Protein AF-A0A4Y7RY81-F1 (afdb_monomer)

Structure (mmCIF, N/CA/C/O backbone):
data_AF-A0A4Y7RY81-F1
#
_entry.id   AF-A0A4Y7RY81-F1
#
loop_
_atom_site.group_PDB
_atom_site.id
_atom_site.type_symbol
_atom_site.label_atom_id
_atom_site.label_alt_id
_atom_site.label_comp_id
_atom_site.label_asym_id
_atom_site.label_entity_id
_atom_site.label_seq_id
_atom_site.pdbx_PDB_ins_code
_atom_site.Cartn_x
_atom_site.Cartn_y
_atom_site.Cartn_z
_atom_site.occupancy
_atom_site.B_iso_or_equiv
_atom_site.auth_seq_id
_atom_site.auth_comp_id
_atom_site.auth_asym_id
_atom_site.auth_atom_id
_atom_site.pdbx_PDB_model_num
ATOM 1 N N . MET A 1 1 ? 6.773 -5.446 -46.079 1.00 51.53 1 MET A N 1
ATOM 2 C CA . MET A 1 1 ? 7.226 -4.061 -45.806 1.00 51.53 1 MET A CA 1
ATOM 3 C C . MET A 1 1 ? 8.630 -3.870 -46.343 1.00 51.53 1 MET A C 1
ATOM 5 O O . MET A 1 1 ? 9.382 -4.836 -46.354 1.00 51.53 1 MET A O 1
ATOM 9 N N . ALA A 1 2 ? 8.971 -2.667 -46.813 1.00 56.53 2 ALA A N 1
ATOM 10 C CA . ALA A 1 2 ? 10.312 -2.384 -47.316 1.00 56.53 2 ALA A CA 1
ATOM 11 C C . ALA A 1 2 ? 11.328 -2.346 -46.149 1.00 56.53 2 ALA A C 1
ATOM 13 O O . ALA A 1 2 ? 11.023 -1.744 -45.120 1.00 56.53 2 ALA A O 1
ATOM 14 N N . PRO A 1 3 ? 12.532 -2.933 -46.284 1.00 55.16 3 PRO A N 1
ATOM 15 C CA . PRO A 1 3 ? 13.554 -2.946 -45.228 1.00 55.16 3 PRO A CA 1
ATOM 16 C C . PRO A 1 3 ? 13.918 -1.556 -44.680 1.00 55.16 3 PRO A C 1
ATOM 18 O O . PRO A 1 3 ? 14.203 -1.412 -43.495 1.00 55.16 3 PRO A O 1
ATOM 21 N N . HIS A 1 4 ? 13.854 -0.520 -45.522 1.00 59.56 4 HIS A N 1
ATOM 22 C CA . HIS A 1 4 ? 14.150 0.863 -45.138 1.00 59.56 4 HIS A CA 1
ATOM 23 C C . HIS A 1 4 ? 13.138 1.459 -44.146 1.00 59.56 4 HIS A C 1
ATOM 25 O O . HIS A 1 4 ? 13.524 2.263 -43.299 1.00 59.56 4 HIS A O 1
ATOM 31 N N . ASP A 1 5 ? 11.875 1.024 -44.195 1.00 63.34 5 ASP A N 1
ATOM 32 C CA . ASP A 1 5 ? 10.845 1.481 -43.256 1.00 63.34 5 ASP A CA 1
ATOM 33 C C . ASP A 1 5 ? 11.098 0.935 -41.845 1.00 63.34 5 ASP A C 1
ATOM 35 O O . ASP A 1 5 ? 10.983 1.677 -40.876 1.00 63.34 5 ASP A O 1
ATOM 39 N N . LEU A 1 6 ? 11.512 -0.330 -41.702 1.00 59.28 6 LEU A N 1
ATOM 40 C CA . LEU A 1 6 ? 11.844 -0.891 -40.385 1.00 59.28 6 LEU A CA 1
ATOM 41 C C . LEU A 1 6 ? 13.009 -0.140 -39.721 1.00 59.28 6 LEU A C 1
ATOM 43 O O . LEU A 1 6 ? 12.959 0.162 -38.530 1.00 59.28 6 LEU A O 1
ATOM 47 N N . VAL A 1 7 ? 14.040 0.200 -40.502 1.00 64.56 7 VAL A N 1
ATOM 48 C CA . VAL A 1 7 ? 15.228 0.912 -40.008 1.00 64.56 7 VAL A CA 1
ATOM 49 C C . VAL A 1 7 ? 14.884 2.328 -39.544 1.00 64.56 7 VAL A C 1
ATOM 51 O O . VAL A 1 7 ? 15.362 2.751 -38.493 1.00 64.56 7 VAL A O 1
ATOM 54 N N . PHE A 1 8 ? 14.040 3.061 -40.275 1.00 69.69 8 PHE A N 1
ATOM 55 C CA . PHE A 1 8 ? 13.593 4.397 -39.865 1.00 69.69 8 PHE A CA 1
ATOM 56 C C . PHE A 1 8 ? 12.824 4.364 -38.537 1.00 69.69 8 PHE A C 1
ATOM 58 O O . PHE A 1 8 ? 13.134 5.123 -37.618 1.00 69.69 8 PHE A O 1
ATOM 65 N N . TRP A 1 9 ? 11.863 3.446 -38.407 1.00 65.19 9 TRP A N 1
ATOM 66 C CA . TRP A 1 9 ? 11.025 3.360 -37.212 1.00 65.19 9 TRP A CA 1
ATOM 67 C C . TRP A 1 9 ? 11.806 2.896 -35.979 1.00 65.19 9 TRP A C 1
ATOM 69 O O . TRP A 1 9 ? 11.559 3.394 -34.883 1.00 65.19 9 TRP A O 1
ATOM 79 N N . ALA A 1 10 ? 12.787 2.007 -36.151 1.00 63.88 10 ALA A N 1
ATOM 80 C CA . ALA A 1 10 ? 13.657 1.558 -35.066 1.00 63.88 10 ALA A CA 1
ATOM 81 C C . ALA A 1 10 ? 14.704 2.608 -34.648 1.00 63.88 10 ALA A C 1
ATOM 83 O O . ALA A 1 10 ? 15.060 2.676 -33.475 1.00 63.88 10 ALA A O 1
ATOM 84 N N . SER A 1 11 ? 15.201 3.432 -35.578 1.00 75.38 11 SER A N 1
ATOM 85 C CA . SER A 1 11 ? 16.323 4.346 -35.304 1.00 75.38 11 SER A CA 1
ATOM 86 C C . SER A 1 11 ? 15.919 5.746 -34.837 1.00 75.38 11 SER A C 1
ATOM 88 O O . SER A 1 11 ? 16.744 6.427 -34.228 1.00 75.38 11 SER A O 1
ATOM 90 N N . GLN A 1 12 ? 14.681 6.197 -35.089 1.00 80.81 12 GLN A N 1
ATOM 91 C CA . GLN A 1 12 ? 14.229 7.549 -34.721 1.00 80.81 12 GLN A CA 1
ATOM 92 C C . GLN A 1 12 ? 12.841 7.576 -34.056 1.00 80.81 12 GLN A C 1
ATOM 94 O O . GLN A 1 12 ? 11.881 8.111 -34.624 1.00 80.81 12 GLN A O 1
ATOM 99 N N . PRO A 1 13 ? 12.707 7.077 -32.816 1.00 76.62 13 PRO A N 1
ATOM 100 C CA . PRO A 1 13 ? 11.401 6.980 -32.164 1.00 76.62 13 PRO A CA 1
ATOM 101 C C . PRO A 1 13 ? 10.705 8.337 -31.945 1.00 76.62 13 PRO A C 1
ATOM 103 O O . PRO A 1 13 ? 9.489 8.462 -32.077 1.00 76.62 13 PRO A O 1
ATOM 106 N N . THR A 1 14 ? 11.462 9.412 -31.711 1.00 80.56 14 THR A N 1
ATOM 107 C CA . THR A 1 14 ? 10.903 10.772 -31.580 1.00 80.56 14 THR A CA 1
ATOM 108 C C . THR A 1 14 ? 10.273 11.274 -32.885 1.00 80.56 14 THR A C 1
ATOM 110 O O . THR A 1 14 ? 9.234 11.946 -32.866 1.00 80.56 14 THR A O 1
ATOM 113 N N . ALA A 1 15 ? 10.866 10.925 -34.031 1.00 85.50 15 ALA A N 1
ATOM 114 C CA . ALA A 1 15 ? 10.321 11.252 -35.347 1.00 85.50 15 ALA A CA 1
ATOM 115 C C . ALA A 1 15 ? 9.048 10.441 -35.632 1.00 85.50 15 ALA A C 1
ATOM 117 O O . ALA A 1 15 ? 8.086 10.983 -36.181 1.00 85.50 15 ALA A O 1
ATOM 118 N N . VAL A 1 16 ? 8.998 9.184 -35.179 1.00 85.88 16 VAL A N 1
ATOM 119 C CA . VAL A 1 16 ? 7.799 8.334 -35.224 1.00 85.88 16 VAL A CA 1
ATOM 120 C C . VAL A 1 16 ? 6.637 8.975 -34.463 1.00 85.88 16 VAL A C 1
ATOM 122 O O . VAL A 1 16 ? 5.556 9.153 -35.026 1.00 85.88 16 VAL A O 1
ATOM 125 N N . PHE A 1 17 ? 6.847 9.400 -33.216 1.00 91.06 17 PHE A N 1
ATOM 126 C CA . PHE A 1 17 ? 5.779 10.024 -32.426 1.00 91.06 17 PHE A CA 1
ATOM 127 C C . PHE A 1 17 ? 5.305 11.349 -33.029 1.00 91.06 17 PHE A C 1
ATOM 129 O O . PHE A 1 17 ? 4.106 11.630 -33.052 1.00 91.06 17 PHE A O 1
ATOM 136 N N . SER A 1 18 ? 6.233 12.140 -33.571 1.00 91.62 18 SER A N 1
ATOM 137 C CA . SER A 1 18 ? 5.912 13.380 -34.287 1.00 91.62 18 SER A CA 1
ATOM 138 C C . SER A 1 18 ? 5.100 13.104 -35.555 1.00 91.62 18 SER A C 1
ATOM 140 O O . SER A 1 18 ? 4.134 13.808 -35.838 1.00 91.62 18 SER A O 1
ATOM 142 N N . THR A 1 19 ? 5.432 12.030 -36.274 1.00 91.19 19 THR A N 1
ATOM 143 C CA . THR A 1 19 ? 4.681 11.582 -37.451 1.00 91.19 19 THR A CA 1
ATOM 144 C C . THR A 1 19 ? 3.266 11.163 -37.068 1.00 91.19 19 THR A C 1
ATOM 146 O O . THR A 1 19 ? 2.323 11.609 -37.710 1.00 91.19 19 THR A O 1
ATOM 149 N N . ILE A 1 20 ? 3.083 10.395 -35.988 1.00 94.12 20 ILE A N 1
ATOM 150 C CA . ILE A 1 20 ? 1.754 9.981 -35.497 1.00 94.12 20 ILE A CA 1
ATOM 151 C C . ILE A 1 20 ? 0.895 11.192 -35.098 1.00 94.12 20 ILE A C 1
ATOM 153 O O . ILE A 1 20 ? -0.307 11.213 -35.351 1.00 94.12 20 ILE A O 1
ATOM 157 N N . LEU A 1 21 ? 1.496 12.242 -34.530 1.00 93.62 21 LEU A N 1
ATOM 158 C CA . LEU A 1 21 ? 0.776 13.479 -34.200 1.00 93.62 21 LEU A CA 1
ATOM 159 C C . LEU A 1 21 ? 0.215 14.209 -35.433 1.00 93.62 21 LEU A C 1
ATOM 161 O O . LEU A 1 21 ? -0.779 14.934 -35.300 1.00 93.62 21 LEU A O 1
ATOM 165 N N . VAL A 1 22 ? 0.847 14.041 -36.600 1.00 94.88 22 VAL A N 1
ATOM 166 C CA . VAL A 1 22 ? 0.432 14.627 -37.888 1.00 94.88 22 VAL A CA 1
ATOM 167 C C . VAL A 1 22 ? -0.438 13.656 -38.696 1.00 94.88 22 VAL A C 1
ATOM 169 O O . VAL A 1 22 ? -1.374 14.086 -39.362 1.00 94.88 22 VAL A O 1
ATOM 172 N N . GLN A 1 23 ? -0.163 12.355 -38.607 1.00 93.69 23 GLN A N 1
ATOM 173 C CA . GLN A 1 23 ? -0.829 11.271 -39.328 1.00 93.69 23 GLN A CA 1
ATOM 174 C C . GLN A 1 23 ? -1.257 10.166 -38.341 1.00 93.69 23 GLN A C 1
ATOM 176 O O . GLN A 1 23 ? -0.546 9.166 -38.196 1.00 93.69 23 GLN A O 1
ATOM 181 N N . PRO A 1 24 ? -2.403 10.317 -37.648 1.00 94.00 24 PRO A N 1
ATOM 182 C CA . PRO A 1 24 ? -2.844 9.387 -36.603 1.00 94.00 24 PRO A CA 1
ATOM 183 C C . PRO A 1 24 ? -2.923 7.919 -37.041 1.00 94.00 24 PRO A C 1
ATOM 185 O O . PRO A 1 24 ? -2.588 7.034 -36.262 1.00 94.00 24 PRO A O 1
ATOM 188 N N . GLN A 1 25 ? -3.264 7.656 -38.305 1.00 93.31 25 GLN A N 1
ATOM 189 C CA . GLN A 1 25 ? -3.314 6.314 -38.895 1.00 93.31 25 GLN A CA 1
ATOM 190 C C . GLN A 1 25 ? -1.963 5.576 -38.872 1.00 93.31 25 GLN A C 1
ATOM 192 O O . GLN A 1 25 ? -1.914 4.353 -38.928 1.00 93.31 25 GLN A O 1
ATOM 197 N N . GLN A 1 26 ? -0.841 6.295 -38.744 1.00 92.44 26 GLN A N 1
ATOM 198 C CA . GLN A 1 26 ? 0.477 5.672 -38.588 1.00 92.44 26 GLN A CA 1
ATOM 199 C C . GLN A 1 26 ? 0.626 4.982 -37.218 1.00 92.44 26 GLN A C 1
ATOM 201 O O . GLN A 1 26 ? 1.554 4.199 -37.031 1.00 92.44 26 GLN A O 1
ATOM 206 N N . CYS A 1 27 ? -0.284 5.220 -36.266 1.00 92.44 27 CYS A N 1
ATOM 207 C CA . CYS A 1 27 ? -0.287 4.519 -34.986 1.00 92.44 27 CYS A CA 1
ATOM 208 C C . CYS A 1 27 ? -0.590 3.020 -35.148 1.00 92.44 27 CYS A C 1
ATOM 210 O O . CYS A 1 27 ? 0.028 2.208 -34.470 1.00 92.44 27 CYS A O 1
ATOM 212 N N . GLU A 1 28 ? -1.420 2.618 -36.116 1.00 91.44 28 GLU A N 1
ATOM 213 C CA . GLU A 1 28 ? -1.639 1.194 -36.425 1.00 91.44 28 GLU A CA 1
ATOM 214 C C . GLU A 1 28 ? -0.341 0.497 -36.854 1.00 91.44 28 GLU A C 1
ATOM 216 O O . GLU A 1 28 ? -0.076 -0.647 -36.486 1.00 91.44 28 GLU A O 1
ATOM 221 N N . ARG A 1 29 ? 0.531 1.207 -37.583 1.00 89.75 29 ARG A N 1
ATOM 222 C CA . ARG A 1 29 ? 1.856 0.681 -37.941 1.00 89.75 29 ARG A CA 1
ATOM 223 C C . ARG A 1 29 ? 2.739 0.510 -36.713 1.00 89.75 29 ARG A C 1
ATOM 225 O O . ARG A 1 29 ? 3.423 -0.502 -36.626 1.00 89.75 29 ARG A O 1
ATOM 232 N N . LEU A 1 30 ? 2.694 1.450 -35.764 1.00 90.94 30 LEU A N 1
ATOM 233 C CA . LEU A 1 30 ? 3.368 1.289 -34.473 1.00 90.94 30 LEU A CA 1
ATOM 234 C C . LEU A 1 30 ? 2.882 0.026 -33.750 1.00 90.94 30 LEU A C 1
ATOM 236 O O . LEU A 1 30 ? 3.715 -0.732 -33.268 1.00 90.94 30 LEU A O 1
ATOM 240 N N . MET A 1 31 ? 1.570 -0.240 -33.726 1.00 92.94 31 MET A N 1
ATOM 241 C CA . MET A 1 31 ? 1.030 -1.465 -33.116 1.00 92.94 31 MET A CA 1
ATOM 242 C C . MET A 1 31 ? 1.569 -2.727 -33.802 1.00 92.94 31 MET A C 1
ATOM 244 O O . MET A 1 31 ? 2.005 -3.656 -33.128 1.00 92.94 31 MET A O 1
ATOM 248 N N . ASN A 1 32 ? 1.626 -2.736 -35.137 1.00 89.31 32 ASN A N 1
ATOM 249 C CA . ASN A 1 32 ? 2.198 -3.854 -35.895 1.00 89.31 32 ASN A CA 1
ATOM 250 C C . ASN A 1 32 ? 3.692 -4.069 -35.603 1.00 89.31 32 ASN A C 1
ATOM 252 O O . ASN A 1 32 ? 4.166 -5.201 -35.611 1.00 89.31 32 ASN A O 1
ATOM 256 N N . TYR A 1 33 ? 4.440 -3.001 -35.327 1.00 88.62 33 TYR A N 1
ATOM 257 C CA . TYR A 1 33 ? 5.845 -3.104 -34.936 1.00 88.62 33 TYR A CA 1
ATOM 258 C C . TYR A 1 33 ? 6.045 -3.571 -33.500 1.00 88.62 33 TYR A C 1
ATOM 260 O O . TYR A 1 33 ? 7.008 -4.278 -33.220 1.00 88.62 33 TYR A O 1
ATOM 268 N N . LEU A 1 34 ? 5.135 -3.205 -32.600 1.00 89.44 34 LEU A N 1
ATOM 269 C CA . LEU A 1 34 ? 5.155 -3.667 -31.217 1.00 89.44 34 LEU A CA 1
ATOM 270 C C . LEU A 1 34 ? 4.983 -5.190 -31.125 1.00 89.44 34 LEU A C 1
ATOM 272 O O . LEU A 1 34 ? 5.524 -5.793 -30.208 1.00 89.44 34 LEU A O 1
ATOM 276 N N . VAL A 1 35 ? 4.307 -5.825 -32.088 1.00 88.38 35 VAL A N 1
ATOM 277 C CA . VAL A 1 35 ? 4.164 -7.292 -32.141 1.00 88.38 35 VAL A CA 1
ATOM 278 C C . VAL A 1 35 ? 5.239 -8.002 -32.974 1.00 88.38 35 VAL A C 1
ATOM 280 O O . VAL A 1 35 ? 5.268 -9.231 -32.979 1.00 88.38 35 VAL A O 1
ATOM 283 N N . ASP A 1 36 ? 6.130 -7.278 -33.667 1.00 87.81 36 ASP A N 1
ATOM 284 C CA . ASP A 1 36 ? 7.243 -7.883 -34.414 1.00 87.81 36 ASP A CA 1
ATOM 285 C C . ASP A 1 36 ? 8.395 -8.219 -33.453 1.00 87.81 36 ASP A C 1
ATOM 287 O O . ASP A 1 36 ? 9.046 -7.301 -32.945 1.00 87.81 36 ASP A O 1
ATOM 291 N N . PRO A 1 37 ? 8.725 -9.509 -33.242 1.00 84.38 37 PRO A N 1
ATOM 292 C CA . PRO A 1 37 ? 9.758 -9.924 -32.301 1.00 84.38 37 PRO A CA 1
ATOM 293 C C . PRO A 1 37 ? 11.116 -9.249 -32.488 1.00 84.38 37 PRO A C 1
ATOM 295 O O . PRO A 1 37 ? 11.850 -9.189 -31.516 1.00 84.38 37 PRO A O 1
ATOM 298 N N . LYS A 1 38 ? 11.453 -8.775 -33.699 1.00 83.12 38 LYS A N 1
ATOM 299 C CA . LYS A 1 38 ? 12.772 -8.204 -34.026 1.00 83.12 38 LYS A CA 1
ATOM 300 C C . LYS A 1 38 ? 12.953 -6.752 -33.597 1.00 83.12 38 LYS A C 1
ATOM 302 O O . LYS A 1 38 ? 14.081 -6.265 -33.573 1.00 83.12 38 LYS A O 1
ATOM 307 N N . ILE A 1 39 ? 11.854 -6.028 -33.397 1.00 85.94 39 ILE A N 1
ATOM 308 C CA . ILE A 1 39 ? 11.872 -4.585 -33.106 1.00 85.94 39 ILE A CA 1
ATOM 309 C C . ILE A 1 39 ? 10.908 -4.180 -31.992 1.00 85.94 39 ILE A C 1
ATOM 311 O O . ILE A 1 39 ? 10.950 -3.025 -31.559 1.00 85.94 39 ILE A O 1
ATOM 315 N N . ALA A 1 40 ? 10.086 -5.113 -31.502 1.00 87.75 40 ALA A N 1
ATOM 316 C CA . ALA A 1 40 ? 9.150 -4.913 -30.403 1.00 87.75 40 ALA A CA 1
ATOM 317 C C . ALA A 1 40 ? 9.829 -4.252 -29.206 1.00 87.75 40 ALA A C 1
ATOM 319 O O . ALA A 1 40 ? 9.336 -3.244 -28.706 1.00 87.75 40 ALA A O 1
ATOM 320 N N . LEU A 1 41 ? 11.004 -4.749 -28.807 1.00 86.50 41 LEU A N 1
ATOM 321 C CA . LEU A 1 41 ? 11.731 -4.199 -27.672 1.00 86.50 41 LEU A CA 1
ATOM 322 C C . LEU A 1 41 ? 12.076 -2.719 -27.866 1.00 86.50 41 LEU A C 1
ATOM 324 O O . LEU A 1 41 ? 11.787 -1.899 -26.998 1.00 86.50 41 LEU A O 1
ATOM 328 N N . THR A 1 42 ? 12.676 -2.361 -29.003 1.00 86.81 42 THR A N 1
ATOM 329 C CA . THR A 1 42 ? 13.076 -0.977 -29.290 1.00 86.81 42 THR A CA 1
ATOM 330 C C . THR A 1 42 ? 11.873 -0.034 -29.280 1.00 86.81 42 THR A C 1
ATOM 332 O O . THR A 1 42 ? 11.953 1.059 -28.720 1.00 86.81 42 THR A O 1
ATOM 335 N N . GLN A 1 43 ? 10.743 -0.463 -29.852 1.00 89.88 43 GLN A N 1
ATOM 336 C CA . GLN A 1 43 ? 9.512 0.331 -29.853 1.00 89.88 43 GLN A CA 1
ATOM 337 C C . GLN A 1 43 ? 8.885 0.433 -28.458 1.00 89.88 43 GLN A C 1
ATOM 339 O O . GLN A 1 43 ? 8.458 1.518 -28.064 1.00 89.88 43 GLN A O 1
ATOM 344 N N . CYS A 1 44 ? 8.871 -0.661 -27.690 1.00 91.19 44 CYS A N 1
ATOM 345 C CA . CYS A 1 44 ? 8.389 -0.676 -26.310 1.00 91.19 44 CYS A CA 1
ATOM 346 C C . CYS A 1 44 ? 9.195 0.270 -25.422 1.00 91.19 44 CYS A C 1
ATOM 348 O O . CYS A 1 44 ? 8.599 1.067 -24.703 1.00 91.19 44 CYS A O 1
ATOM 350 N N . VAL A 1 45 ? 10.529 0.228 -25.505 1.00 89.19 45 VAL A N 1
ATOM 351 C CA . VAL A 1 45 ? 11.419 1.132 -24.759 1.00 89.19 45 VAL A CA 1
ATOM 352 C C . VAL A 1 45 ? 11.100 2.583 -25.093 1.00 89.19 45 VAL A C 1
ATOM 354 O O . VAL A 1 45 ? 10.842 3.375 -24.193 1.00 89.19 45 VAL A O 1
ATOM 357 N N . ALA A 1 46 ? 11.034 2.927 -26.380 1.00 89.69 46 ALA A N 1
ATOM 358 C CA . ALA A 1 46 ? 10.750 4.296 -26.788 1.00 89.69 46 ALA A CA 1
ATOM 359 C C . ALA A 1 46 ? 9.377 4.793 -26.318 1.00 89.69 46 ALA A C 1
ATOM 361 O O . ALA A 1 46 ? 9.216 5.961 -25.957 1.00 89.69 46 ALA A O 1
ATOM 362 N N . LEU A 1 47 ? 8.371 3.918 -26.347 1.00 92.75 47 LEU A N 1
ATOM 363 C CA . LEU A 1 47 ? 7.031 4.253 -25.894 1.00 92.75 47 LEU A CA 1
ATOM 364 C C . LEU A 1 47 ? 6.985 4.436 -24.374 1.00 92.75 47 LEU A C 1
ATOM 366 O O . LEU A 1 47 ? 6.417 5.420 -23.895 1.00 92.75 47 LEU A O 1
ATOM 370 N N . LYS A 1 48 ? 7.618 3.525 -23.628 1.00 92.00 48 LYS A N 1
ATOM 371 C CA . LYS A 1 48 ? 7.790 3.632 -22.180 1.00 92.00 48 LYS A CA 1
ATOM 372 C C . LYS A 1 48 ? 8.486 4.942 -21.826 1.00 92.00 48 LYS A C 1
ATOM 374 O O . LYS A 1 48 ? 7.970 5.672 -20.986 1.00 92.00 48 LYS A O 1
ATOM 379 N N . ASP A 1 49 ? 9.601 5.276 -22.478 1.00 90.50 49 ASP A N 1
ATOM 380 C CA . ASP A 1 49 ? 10.385 6.475 -22.152 1.00 90.50 49 ASP A CA 1
ATOM 381 C C . ASP A 1 49 ? 9.570 7.746 -22.410 1.00 90.50 49 ASP A C 1
ATOM 383 O O . ASP A 1 49 ? 9.521 8.640 -21.567 1.00 90.50 49 ASP A O 1
ATOM 387 N N . ARG A 1 50 ? 8.803 7.785 -23.506 1.00 93.81 50 ARG A N 1
ATOM 388 C CA . ARG A 1 50 ? 7.860 8.877 -23.773 1.00 93.81 50 ARG A CA 1
ATOM 389 C C . ARG A 1 50 ? 6.819 9.038 -22.660 1.00 93.81 50 ARG A C 1
ATOM 391 O O . ARG A 1 50 ? 6.512 10.164 -22.257 1.00 93.81 50 ARG A O 1
ATOM 398 N N . PHE A 1 51 ? 6.217 7.943 -22.201 1.00 94.19 51 PHE A N 1
ATOM 399 C CA . PHE A 1 51 ? 5.223 8.004 -21.128 1.00 94.19 51 PHE A CA 1
ATOM 400 C C . PHE A 1 51 ? 5.860 8.379 -19.785 1.00 94.19 51 PHE A C 1
ATOM 402 O O . PHE A 1 51 ? 5.268 9.159 -19.037 1.00 94.19 51 PHE A O 1
ATOM 409 N N . GLN A 1 52 ? 7.080 7.919 -19.511 1.00 90.62 52 GLN A N 1
ATOM 410 C CA . GLN A 1 52 ? 7.841 8.314 -18.331 1.00 90.62 52 GLN A CA 1
ATOM 411 C C . GLN A 1 52 ? 8.173 9.813 -18.343 1.00 90.62 52 GLN A C 1
ATOM 413 O O . GLN A 1 52 ? 7.907 10.497 -17.358 1.00 90.62 52 GLN A O 1
ATOM 418 N N . GLU A 1 53 ? 8.661 10.369 -19.456 1.00 91.94 53 GLU A N 1
ATOM 419 C CA . GLU A 1 53 ? 8.901 11.815 -19.593 1.00 91.94 53 GLU A CA 1
ATOM 420 C C . GLU A 1 53 ? 7.630 12.624 -19.284 1.00 91.94 53 GLU A C 1
ATOM 422 O O . GLU A 1 53 ? 7.666 13.685 -18.649 1.00 91.94 53 GLU A O 1
ATOM 427 N N . ARG A 1 54 ? 6.467 12.109 -19.704 1.00 93.56 54 ARG A N 1
ATOM 428 C CA . ARG A 1 54 ? 5.170 12.699 -19.360 1.00 93.56 54 ARG A CA 1
ATOM 429 C C . ARG A 1 54 ? 4.854 12.578 -17.872 1.00 93.56 54 ARG A C 1
ATOM 431 O O . ARG A 1 54 ? 4.395 13.571 -17.309 1.00 93.56 54 ARG A O 1
ATOM 438 N N . SER A 1 55 ? 5.103 11.428 -17.256 1.00 87.75 55 SER A N 1
ATOM 439 C CA . SER A 1 55 ? 4.917 11.184 -15.819 1.00 87.75 55 SER A CA 1
ATOM 440 C C . SER A 1 55 ? 5.772 12.125 -14.965 1.00 87.75 55 SER A C 1
ATOM 442 O O . SER A 1 55 ? 5.272 12.786 -14.049 1.00 87.75 55 SER A O 1
ATOM 444 N N . GLU A 1 56 ? 7.036 12.315 -15.342 1.00 87.62 56 GLU A N 1
ATOM 445 C CA . GLU A 1 56 ? 7.942 13.264 -14.696 1.00 87.62 56 GLU A CA 1
ATOM 446 C C . GLU A 1 56 ? 7.469 14.714 -14.859 1.00 87.62 56 GLU A C 1
ATOM 448 O O . GLU A 1 56 ? 7.540 15.508 -13.918 1.00 87.62 56 GLU A O 1
ATOM 453 N N . ALA A 1 57 ? 6.951 15.075 -16.037 1.00 89.44 57 ALA A N 1
ATOM 454 C CA . ALA A 1 57 ? 6.382 16.399 -16.270 1.00 89.44 57 ALA A CA 1
ATOM 455 C C . ALA A 1 57 ? 5.122 16.654 -15.422 1.00 89.44 57 ALA A C 1
ATOM 457 O O . ALA A 1 57 ? 4.961 17.760 -14.909 1.00 89.44 57 ALA A O 1
ATOM 458 N N . VAL A 1 58 ? 4.261 15.646 -15.236 1.00 80.06 58 VAL A N 1
ATOM 459 C CA . VAL A 1 58 ? 3.087 15.727 -14.346 1.00 80.06 58 VAL A CA 1
ATOM 460 C C . VAL A 1 58 ? 3.518 15.840 -12.886 1.00 80.06 58 VAL A C 1
ATOM 462 O O . VAL A 1 58 ? 2.997 16.687 -12.168 1.00 80.06 58 VAL A O 1
ATOM 465 N N . SER A 1 59 ? 4.522 15.072 -12.463 1.00 76.12 59 SER A N 1
ATOM 466 C CA . SER A 1 59 ? 5.082 15.167 -11.109 1.00 76.12 59 SER A CA 1
ATOM 467 C C . SER A 1 59 ? 5.654 16.559 -10.809 1.00 76.12 59 SER A C 1
ATOM 469 O O . SER A 1 59 ? 5.469 17.083 -9.713 1.00 76.12 59 SER A O 1
ATOM 471 N N . LYS A 1 60 ? 6.315 17.192 -11.789 1.00 83.62 60 LYS A N 1
ATOM 472 C CA . LYS A 1 60 ? 6.848 18.565 -11.670 1.00 83.62 60 LYS A CA 1
ATOM 473 C C . LYS A 1 60 ? 5.761 19.637 -11.766 1.00 83.62 60 LYS A C 1
ATOM 475 O O . LYS A 1 60 ? 5.898 20.702 -11.171 1.00 83.62 60 LYS A O 1
ATOM 480 N N . ASN A 1 61 ? 4.706 19.381 -12.536 1.00 87.12 61 ASN A N 1
ATOM 481 C CA . ASN A 1 61 ? 3.580 20.286 -12.711 1.00 87.12 61 ASN A CA 1
ATOM 482 C C . ASN A 1 61 ? 2.255 19.502 -12.736 1.00 87.12 61 ASN A C 1
ATOM 484 O O . ASN A 1 61 ? 1.804 19.106 -13.821 1.00 87.12 61 ASN A O 1
ATOM 488 N N . PRO A 1 62 ? 1.593 19.340 -11.574 1.00 77.88 62 PRO A N 1
ATOM 489 C CA . PRO A 1 62 ? 0.339 18.597 -11.468 1.00 77.88 62 PRO A CA 1
ATOM 490 C C . PRO A 1 62 ? -0.785 19.132 -12.364 1.00 77.88 62 PRO A C 1
ATOM 492 O O . PRO A 1 62 ? -1.637 18.363 -12.795 1.00 77.88 62 PRO A O 1
ATOM 495 N N . SER A 1 63 ? -0.766 20.423 -12.730 1.00 82.94 63 SER A N 1
ATOM 496 C CA . SER A 1 63 ? -1.749 21.000 -13.668 1.00 82.94 63 SER A CA 1
ATOM 497 C C . SER A 1 63 ? -1.630 20.455 -15.098 1.00 82.94 63 SER A C 1
ATOM 499 O O . SER A 1 63 ? -2.537 20.625 -15.905 1.00 82.94 63 SER A O 1
ATOM 501 N N . SER A 1 64 ? -0.520 19.784 -15.420 1.00 88.62 64 SER A N 1
ATOM 502 C CA . SER A 1 64 ? -0.287 19.153 -16.723 1.00 88.62 64 SER A CA 1
ATOM 503 C C . SER A 1 64 ? -0.805 17.712 -16.821 1.00 88.62 64 SER A C 1
ATOM 505 O O . SER A 1 64 ? -0.520 17.034 -17.821 1.00 88.62 64 SER A O 1
ATOM 507 N N . VAL A 1 65 ? -1.519 17.241 -15.789 1.00 89.00 65 VAL A N 1
ATOM 508 C CA . VAL A 1 65 ? -2.201 15.944 -15.776 1.00 89.00 65 VAL A CA 1
ATOM 509 C C . VAL A 1 65 ? -3.222 15.866 -16.913 1.00 89.00 65 VAL A C 1
ATOM 511 O O . VAL A 1 65 ? -3.893 16.843 -17.242 1.00 89.00 65 VAL A O 1
ATOM 514 N N . GLY A 1 66 ? -3.313 14.696 -17.530 1.00 92.94 66 GLY A N 1
ATOM 515 C CA . GLY A 1 66 ? -4.191 14.406 -18.652 1.00 92.94 66 GLY A CA 1
ATOM 516 C C . GLY A 1 66 ? -3.456 13.856 -19.869 1.00 92.94 66 GLY A C 1
ATOM 517 O O . GLY A 1 66 ? -2.315 14.238 -20.184 1.00 92.94 66 GLY A O 1
ATOM 518 N N . HIS A 1 67 ? -4.139 12.962 -20.584 1.00 95.38 67 HIS A N 1
ATOM 519 C CA . HIS A 1 67 ? -3.658 12.418 -21.850 1.00 95.38 67 HIS A CA 1
ATOM 520 C C . HIS A 1 67 ? -3.582 13.532 -22.900 1.00 95.38 67 HIS A C 1
ATOM 522 O O . HIS A 1 67 ? -4.553 14.252 -23.156 1.00 95.38 67 HIS A O 1
ATOM 528 N N . LYS A 1 68 ? -2.415 13.696 -23.534 1.00 95.56 68 LYS A N 1
ATOM 529 C CA . LYS A 1 68 ? -2.250 14.651 -24.635 1.00 95.56 68 LYS A CA 1
ATOM 530 C C . LYS A 1 68 ? -2.632 13.978 -25.954 1.00 95.56 68 LYS A C 1
ATOM 532 O O . LYS A 1 68 ? -3.107 12.844 -26.007 1.00 95.56 68 LYS A O 1
ATOM 537 N N . LYS A 1 69 ? -2.463 14.720 -27.053 1.00 96.06 69 LYS A N 1
ATOM 538 C CA . LYS A 1 69 ? -2.871 14.294 -28.398 1.00 96.06 69 LYS A CA 1
ATOM 539 C C . LYS A 1 69 ? -2.314 12.915 -28.774 1.00 96.06 69 LYS A C 1
ATOM 541 O O . LYS A 1 69 ? -3.051 12.114 -29.329 1.00 96.06 69 LYS A O 1
ATOM 546 N N . PHE A 1 70 ? -1.047 12.635 -28.463 1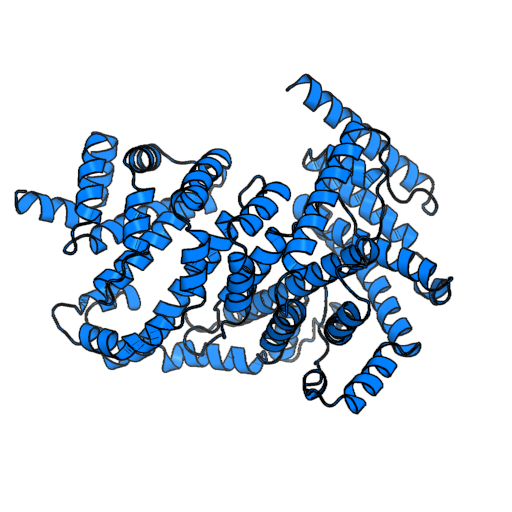.00 95.88 70 PHE A N 1
ATOM 547 C CA . PHE A 1 70 ? -0.440 11.341 -28.781 1.00 95.88 70 PHE A CA 1
ATOM 548 C C . PHE A 1 70 ? -1.084 10.202 -27.992 1.00 95.88 70 PHE A C 1
ATOM 550 O O . PHE A 1 70 ? -1.476 9.209 -28.589 1.00 95.88 70 PHE A O 1
ATOM 557 N N . GLU A 1 71 ? -1.212 10.352 -26.673 1.00 95.94 71 GLU A N 1
ATOM 558 C CA . GLU A 1 71 ? -1.771 9.319 -25.801 1.00 95.94 71 GLU A CA 1
ATOM 559 C C . GLU A 1 71 ? -3.208 9.004 -26.221 1.00 95.94 71 GLU A C 1
ATOM 561 O O . GLU A 1 71 ? -3.556 7.841 -26.369 1.00 95.94 71 GLU A O 1
ATOM 566 N N . LYS A 1 72 ? -4.009 10.029 -26.541 1.00 95.56 72 LYS A N 1
ATOM 567 C CA . LYS A 1 72 ? -5.374 9.852 -27.062 1.00 95.56 72 LYS A CA 1
ATOM 568 C C . LYS A 1 72 ? -5.408 9.067 -28.375 1.00 95.56 72 LYS A C 1
ATOM 570 O O . LYS A 1 72 ? -6.221 8.156 -28.510 1.00 95.56 72 LYS A O 1
ATOM 575 N N . ILE A 1 73 ? -4.509 9.374 -29.316 1.00 95.88 73 ILE A N 1
ATOM 576 C CA . ILE A 1 73 ? -4.379 8.614 -30.571 1.00 95.88 73 ILE A CA 1
ATOM 577 C C . ILE A 1 73 ? -3.994 7.159 -30.274 1.00 95.88 73 ILE A C 1
ATOM 579 O O . ILE A 1 73 ? -4.645 6.242 -30.776 1.00 95.88 73 ILE A O 1
ATOM 583 N N . ALA A 1 74 ? -2.986 6.939 -29.429 1.00 94.38 74 ALA A N 1
ATOM 584 C CA . ALA A 1 74 ? -2.504 5.607 -29.080 1.00 94.38 74 ALA A CA 1
ATOM 585 C C . ALA A 1 74 ? -3.600 4.763 -28.411 1.00 94.38 74 ALA A C 1
ATOM 587 O O . ALA A 1 74 ? -3.820 3.618 -28.806 1.00 94.38 74 ALA A O 1
ATOM 588 N N . LEU A 1 75 ? -4.344 5.346 -27.465 1.00 93.31 75 LEU A N 1
ATOM 589 C CA . LEU A 1 75 ? -5.498 4.721 -26.813 1.00 93.31 75 LEU A CA 1
ATOM 590 C C . LEU A 1 75 ? -6.560 4.304 -27.829 1.00 93.31 75 LEU A C 1
ATOM 592 O O . LEU A 1 75 ? -6.949 3.139 -27.853 1.00 93.31 75 LEU A O 1
ATOM 596 N N . SER A 1 76 ? -6.957 5.215 -28.724 1.00 92.38 76 SER A N 1
ATOM 597 C CA . SER A 1 76 ? -7.938 4.912 -29.776 1.00 92.38 76 SER A CA 1
ATOM 598 C C . SER A 1 76 ? -7.462 3.856 -30.782 1.00 92.38 76 SER A C 1
ATOM 600 O O . SER A 1 76 ? -8.285 3.213 -31.423 1.00 92.38 76 SER A O 1
ATOM 602 N N . SER A 1 77 ? -6.145 3.648 -30.890 1.00 94.56 77 SER A N 1
ATOM 603 C CA . SER A 1 77 ? -5.526 2.669 -31.794 1.00 94.56 77 SER A CA 1
ATOM 604 C C . SER A 1 77 ? -5.288 1.302 -31.139 1.00 94.56 77 SER A C 1
ATOM 606 O O . SER A 1 77 ? -4.678 0.430 -31.750 1.00 94.56 77 SER A O 1
ATOM 608 N N . GLY A 1 78 ? -5.728 1.097 -29.891 1.00 92.44 78 GLY A N 1
ATOM 609 C CA . GLY A 1 78 ? -5.581 -0.185 -29.195 1.00 92.44 78 GLY A CA 1
ATOM 610 C C . GLY A 1 78 ? -4.213 -0.413 -28.543 1.00 92.44 78 GLY A C 1
ATOM 611 O O . GLY A 1 78 ? -3.812 -1.566 -28.354 1.00 92.44 78 GLY A O 1
ATOM 612 N N . ILE A 1 79 ? -3.494 0.655 -28.163 1.00 93.12 79 ILE A N 1
ATOM 613 C CA . ILE A 1 79 ? -2.185 0.519 -27.498 1.00 93.12 79 ILE A CA 1
ATOM 614 C C . ILE A 1 79 ? -2.260 -0.288 -26.202 1.00 93.12 79 ILE A C 1
ATOM 616 O O . ILE A 1 79 ? -1.361 -1.073 -25.925 1.00 93.12 79 ILE A O 1
ATOM 620 N N . VAL A 1 80 ? -3.346 -0.139 -25.435 1.00 90.12 80 VAL A N 1
ATOM 621 C CA . VAL A 1 80 ? -3.540 -0.842 -24.158 1.00 90.12 80 VAL A CA 1
ATOM 622 C C . VAL A 1 80 ? -3.546 -2.347 -24.382 1.00 90.12 80 VAL A C 1
ATOM 624 O O . VAL A 1 80 ? -2.734 -3.055 -23.795 1.00 90.12 80 VAL A O 1
ATOM 627 N N . LYS A 1 81 ? -4.391 -2.824 -25.302 1.00 90.12 81 LYS A N 1
ATOM 628 C CA . LYS A 1 81 ? -4.475 -4.240 -25.668 1.00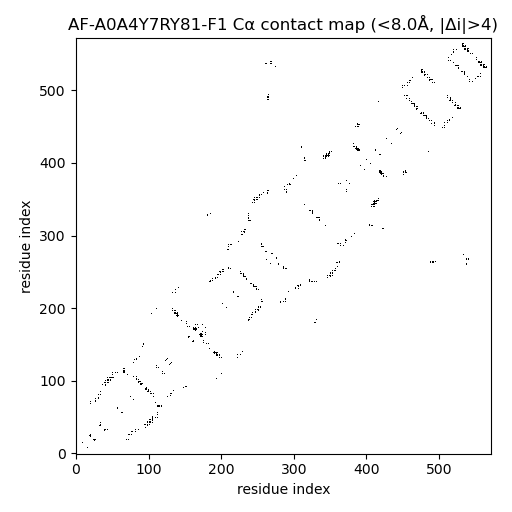 90.12 81 LYS A CA 1
ATOM 629 C C . LYS A 1 81 ? -3.132 -4.775 -26.169 1.00 90.12 81 LYS A C 1
ATOM 631 O O . LYS A 1 81 ? -2.723 -5.859 -25.766 1.00 90.12 81 LYS A O 1
ATOM 636 N N . THR A 1 82 ? -2.440 -4.011 -27.014 1.00 93.00 82 THR A N 1
ATOM 637 C CA . THR A 1 82 ? -1.149 -4.414 -27.596 1.00 93.00 82 THR A CA 1
ATOM 638 C C . THR A 1 82 ? -0.067 -4.550 -26.526 1.00 93.00 82 THR A C 1
ATOM 640 O O . THR A 1 82 ? 0.562 -5.597 -26.408 1.00 93.00 82 THR A O 1
ATOM 643 N N . LEU A 1 83 ? 0.124 -3.520 -25.698 1.00 90.81 83 LEU A N 1
ATOM 644 C CA . LEU A 1 83 ? 1.093 -3.561 -24.604 1.00 90.81 83 LEU A CA 1
ATOM 645 C C . LEU A 1 83 ? 0.734 -4.631 -23.574 1.00 90.81 83 LEU A C 1
ATOM 647 O O . LEU A 1 83 ? 1.623 -5.276 -23.035 1.00 90.81 83 LEU A O 1
ATOM 651 N N . PHE A 1 84 ? -0.550 -4.879 -23.336 1.00 87.88 84 PHE A N 1
ATOM 652 C CA . PHE A 1 84 ? -0.964 -5.935 -22.428 1.00 87.88 84 PHE A CA 1
ATOM 653 C C . PHE A 1 84 ? -0.647 -7.339 -22.956 1.00 87.88 84 PHE A C 1
ATOM 655 O O . PHE A 1 84 ? -0.138 -8.174 -22.213 1.00 87.88 84 PHE A O 1
ATOM 662 N N . GLN A 1 85 ? -0.868 -7.593 -24.249 1.00 89.50 85 GLN A N 1
ATOM 663 C CA . GLN A 1 85 ? -0.455 -8.843 -24.896 1.00 89.50 85 GLN A CA 1
ATOM 664 C C . GLN A 1 85 ? 1.058 -9.057 -24.809 1.00 89.50 85 GLN A C 1
ATOM 666 O O . GLN A 1 85 ? 1.506 -10.172 -24.552 1.00 89.50 85 GLN A O 1
ATOM 671 N N . LEU A 1 86 ? 1.841 -7.990 -24.981 1.00 90.81 86 LEU A N 1
ATOM 672 C CA . LEU A 1 86 ? 3.292 -8.050 -24.821 1.00 90.81 86 LEU A CA 1
ATOM 673 C C . LEU A 1 86 ? 3.693 -8.305 -23.374 1.00 90.81 86 LEU A C 1
ATOM 675 O O . LEU A 1 86 ? 4.559 -9.132 -23.129 1.00 90.81 86 LEU A O 1
ATOM 679 N N . ALA A 1 87 ? 3.037 -7.653 -22.418 1.00 86.12 87 ALA A N 1
ATOM 680 C CA . ALA A 1 87 ? 3.288 -7.855 -20.998 1.00 86.12 87 ALA A CA 1
ATOM 681 C C . ALA A 1 87 ? 2.977 -9.299 -20.550 1.00 86.12 87 ALA A C 1
ATOM 683 O O . ALA A 1 87 ? 3.716 -9.865 -19.747 1.00 86.12 87 ALA A O 1
ATOM 684 N N . LYS A 1 88 ? 1.944 -9.923 -21.134 1.00 85.88 88 LYS A N 1
ATOM 685 C CA . LYS A 1 88 ? 1.561 -11.333 -20.935 1.00 85.88 88 LYS A CA 1
ATOM 686 C C . LYS A 1 88 ? 2.359 -12.342 -21.769 1.00 85.88 88 LYS A C 1
ATOM 688 O O . LYS A 1 88 ? 2.035 -13.523 -21.757 1.00 85.88 88 LYS A O 1
ATOM 693 N N . SER A 1 89 ? 3.366 -11.909 -22.522 1.00 84.81 89 SER A N 1
ATOM 694 C CA . SER A 1 89 ? 4.146 -12.808 -23.371 1.00 84.81 89 SER A CA 1
ATOM 695 C C . SER A 1 89 ? 4.862 -13.884 -22.544 1.00 84.81 89 SER A C 1
ATOM 697 O O . SER A 1 89 ? 5.685 -13.561 -21.689 1.00 84.81 89 SER A O 1
ATOM 699 N N . ASP A 1 90 ? 4.643 -15.157 -22.889 1.00 81.94 90 ASP A N 1
ATOM 700 C CA . ASP A 1 90 ? 5.338 -16.319 -22.305 1.00 81.94 90 ASP A CA 1
ATOM 701 C C . ASP A 1 90 ? 6.794 -16.464 -22.795 1.00 81.94 90 ASP A C 1
ATOM 703 O O . ASP A 1 90 ? 7.469 -17.461 -22.519 1.00 81.94 90 ASP A O 1
ATOM 707 N N . ARG A 1 91 ? 7.302 -15.494 -23.570 1.00 82.31 91 ARG A N 1
ATOM 708 C CA . ARG A 1 91 ? 8.693 -15.502 -24.035 1.00 82.31 91 ARG A CA 1
ATOM 709 C C . ARG A 1 91 ? 9.646 -15.415 -22.847 1.00 82.31 91 ARG A C 1
ATOM 711 O O . ARG A 1 91 ? 9.698 -14.418 -22.134 1.00 82.31 91 ARG A O 1
ATOM 718 N N . ILE A 1 92 ? 10.461 -16.452 -22.711 1.00 76.56 92 ILE A N 1
ATOM 719 C CA . ILE A 1 92 ? 11.469 -16.582 -21.652 1.00 76.56 92 ILE A CA 1
ATOM 720 C C . ILE A 1 92 ? 12.851 -16.051 -22.054 1.00 76.56 92 ILE A C 1
ATOM 722 O O . ILE A 1 92 ? 13.752 -15.966 -21.219 1.00 76.56 92 ILE A O 1
ATOM 726 N N . ASP A 1 93 ? 13.052 -15.721 -23.332 1.00 78.81 93 ASP A N 1
ATOM 727 C CA . ASP A 1 93 ? 14.277 -15.068 -23.784 1.00 78.81 93 ASP A CA 1
ATOM 728 C C . ASP A 1 93 ? 14.341 -13.613 -23.286 1.00 78.81 93 ASP A C 1
ATOM 730 O O . ASP A 1 93 ? 13.313 -12.988 -23.032 1.00 78.81 93 ASP A O 1
ATOM 734 N N . MET A 1 94 ? 15.550 -13.064 -23.134 1.00 74.38 94 MET A N 1
ATOM 735 C CA . MET A 1 94 ? 15.756 -11.724 -22.568 1.00 74.38 94 MET A CA 1
ATOM 736 C C . MET A 1 94 ? 14.964 -10.638 -23.280 1.00 74.38 94 MET A C 1
ATOM 738 O O . MET A 1 94 ? 14.433 -9.743 -22.632 1.00 74.38 94 MET A O 1
ATOM 742 N N . GLU A 1 95 ? 14.941 -10.675 -24.609 1.00 81.44 95 GLU A N 1
ATOM 743 C CA . GLU A 1 95 ? 14.256 -9.658 -25.393 1.00 81.44 95 GLU A CA 1
ATOM 744 C C . GLU A 1 95 ? 12.756 -9.708 -25.115 1.00 81.44 95 GLU A C 1
ATOM 746 O O . GLU A 1 95 ? 12.157 -8.665 -24.859 1.00 81.44 95 GLU A O 1
ATOM 751 N N . GLY A 1 96 ? 12.174 -10.908 -25.075 1.00 84.44 96 GLY A N 1
ATOM 752 C CA . GLY A 1 96 ? 10.800 -11.127 -24.637 1.00 84.44 96 GLY A CA 1
ATOM 753 C C . GLY A 1 96 ? 10.540 -10.572 -23.239 1.00 84.44 96 GLY A C 1
ATOM 754 O O . GLY A 1 96 ? 9.648 -9.752 -23.070 1.00 84.44 96 GLY A O 1
ATOM 755 N N . VAL A 1 97 ? 11.381 -10.929 -22.268 1.00 79.25 97 VAL A N 1
ATOM 756 C CA . VAL A 1 97 ? 11.304 -10.457 -20.876 1.00 79.25 97 VAL A CA 1
ATOM 757 C C . VAL A 1 97 ? 11.335 -8.933 -20.776 1.00 79.25 97 VAL A C 1
ATOM 759 O O . VAL A 1 97 ? 10.489 -8.337 -20.112 1.00 79.25 97 VAL A O 1
ATOM 762 N N . PHE A 1 98 ? 12.322 -8.293 -21.407 1.00 82.44 98 PHE A N 1
ATOM 763 C CA . PHE A 1 98 ? 12.458 -6.840 -21.389 1.00 82.44 98 PHE A CA 1
ATOM 764 C C . PHE A 1 98 ? 11.265 -6.185 -22.076 1.00 82.44 98 PHE A C 1
ATOM 766 O O . PHE A 1 98 ? 10.748 -5.186 -21.586 1.00 82.44 98 PHE A O 1
ATOM 773 N N . THR A 1 99 ? 10.795 -6.764 -23.181 1.00 88.19 99 THR A N 1
ATOM 774 C CA . THR A 1 99 ? 9.600 -6.284 -23.877 1.00 88.19 99 THR A CA 1
ATOM 775 C C . THR A 1 99 ? 8.385 -6.348 -22.954 1.00 88.19 99 THR A C 1
ATOM 777 O O . THR A 1 99 ? 7.681 -5.347 -22.842 1.00 88.19 99 THR A O 1
ATOM 780 N N . SER A 1 100 ? 8.181 -7.456 -22.231 1.00 85.00 100 SER A N 1
ATOM 781 C CA . SER A 1 100 ? 7.101 -7.599 -21.249 1.00 85.00 100 SER A CA 1
ATOM 782 C C . SER A 1 100 ? 7.219 -6.585 -20.108 1.00 85.00 100 SER A C 1
ATOM 784 O O . SER A 1 100 ? 6.227 -5.963 -19.726 1.00 85.00 100 SER A O 1
ATOM 786 N N . TYR A 1 101 ? 8.435 -6.375 -19.593 1.00 83.56 101 TYR A N 1
ATOM 787 C CA . TYR A 1 101 ? 8.725 -5.387 -18.553 1.00 83.56 101 TYR A CA 1
ATOM 788 C C . TYR A 1 101 ? 8.403 -3.961 -19.012 1.00 83.56 101 TYR A C 1
ATOM 790 O O . TYR A 1 101 ? 7.625 -3.263 -18.362 1.00 83.56 101 TYR A O 1
ATOM 798 N N . PHE A 1 102 ? 8.952 -3.529 -20.149 1.00 87.69 102 PHE A N 1
ATOM 799 C CA . PHE A 1 102 ? 8.754 -2.167 -20.646 1.00 87.69 102 PHE A CA 1
ATOM 800 C C . PHE A 1 102 ? 7.319 -1.938 -21.107 1.00 87.69 102 PHE A C 1
ATOM 802 O O . PHE A 1 102 ? 6.813 -0.825 -20.983 1.00 87.69 102 PHE A O 1
ATOM 809 N N . ALA A 1 103 ? 6.639 -2.979 -21.589 1.00 89.44 103 ALA A N 1
ATOM 810 C CA . ALA A 1 103 ? 5.219 -2.897 -21.873 1.00 89.44 103 ALA A CA 1
ATOM 811 C C . ALA A 1 103 ? 4.416 -2.647 -20.589 1.00 89.44 103 ALA A C 1
ATOM 813 O O . ALA A 1 103 ? 3.633 -1.701 -20.552 1.00 89.44 103 ALA A O 1
ATOM 814 N N . ALA A 1 104 ? 4.671 -3.406 -19.517 1.00 83.62 104 ALA A N 1
ATOM 815 C CA . ALA A 1 104 ? 4.041 -3.202 -18.211 1.00 83.62 104 ALA A CA 1
ATOM 816 C C . ALA A 1 104 ? 4.297 -1.792 -17.649 1.00 83.62 104 ALA A C 1
ATOM 818 O O . ALA A 1 104 ? 3.367 -1.100 -17.233 1.00 83.62 104 ALA A O 1
ATOM 819 N N . GLU A 1 105 ? 5.551 -1.335 -17.691 1.00 84.62 105 GLU A N 1
ATOM 820 C CA . GLU A 1 105 ? 5.941 0.003 -17.239 1.00 84.62 105 GLU A CA 1
ATOM 821 C C . GLU A 1 105 ? 5.311 1.109 -18.106 1.00 84.62 105 GLU A C 1
ATOM 823 O O . GLU A 1 105 ? 4.908 2.160 -17.601 1.00 84.62 105 GLU A O 1
ATOM 828 N N . GLY A 1 106 ? 5.165 0.871 -19.412 1.00 89.81 106 GLY A N 1
ATOM 829 C CA . GLY A 1 106 ? 4.447 1.754 -20.325 1.00 89.81 106 GLY A CA 1
ATOM 830 C C . GLY A 1 106 ? 2.960 1.872 -19.977 1.00 89.81 106 GLY A C 1
ATOM 831 O O . GLY A 1 106 ? 2.442 2.987 -19.904 1.00 89.81 106 GLY A O 1
ATOM 832 N N . LEU A 1 107 ? 2.283 0.748 -19.703 1.00 86.69 107 LEU A N 1
ATOM 833 C CA . LEU A 1 107 ? 0.885 0.733 -19.245 1.00 86.69 107 LEU A CA 1
ATOM 834 C C . LEU A 1 107 ? 0.727 1.519 -17.932 1.00 86.69 107 LEU A C 1
ATOM 836 O O . LEU A 1 107 ? -0.180 2.343 -17.811 1.00 86.69 107 LEU A O 1
ATOM 840 N N . TRP A 1 108 ? 1.641 1.315 -16.978 1.00 82.94 108 TRP A N 1
ATOM 841 C CA . TRP A 1 108 ? 1.648 2.018 -15.693 1.00 82.94 108 TRP A CA 1
ATOM 842 C C . TRP A 1 108 ? 1.809 3.534 -15.852 1.00 82.94 108 TRP A C 1
ATOM 844 O O . TRP A 1 108 ? 0.987 4.304 -15.349 1.00 82.94 108 TRP A O 1
ATOM 854 N N . ASN A 1 109 ? 2.802 3.985 -16.623 1.00 88.38 109 ASN A N 1
ATOM 855 C CA . ASN A 1 109 ? 2.989 5.415 -16.874 1.00 88.38 109 ASN A CA 1
ATOM 856 C C . ASN A 1 109 ? 1.781 6.035 -17.593 1.00 88.38 109 ASN A C 1
ATOM 858 O O . ASN A 1 109 ? 1.413 7.171 -17.293 1.00 88.38 109 ASN A O 1
ATOM 862 N N . LEU A 1 110 ? 1.123 5.293 -18.492 1.00 89.56 110 LEU A N 1
ATOM 863 C CA . LEU A 1 110 ? -0.088 5.742 -19.184 1.00 89.56 110 LEU A CA 1
ATOM 864 C C . LEU A 1 110 ? -1.271 5.964 -18.223 1.00 89.56 110 LEU A C 1
ATOM 866 O O . LEU A 1 110 ? -2.063 6.888 -18.431 1.00 89.56 110 LEU A O 1
ATOM 870 N N . ILE A 1 111 ? -1.370 5.164 -17.156 1.00 84.12 111 ILE A N 1
ATOM 871 C CA . ILE A 1 111 ? -2.345 5.361 -16.073 1.00 84.12 111 ILE A CA 1
ATOM 872 C C . ILE A 1 111 ? -1.998 6.627 -15.278 1.00 84.12 111 ILE A C 1
ATOM 874 O O . ILE A 1 111 ? -2.849 7.506 -15.128 1.00 84.12 111 ILE A O 1
ATOM 878 N N . ILE A 1 112 ? -0.747 6.776 -14.826 1.00 83.62 112 ILE A N 1
ATOM 879 C CA . ILE A 1 112 ? -0.317 7.911 -13.987 1.00 83.62 112 ILE A CA 1
ATOM 880 C C . ILE A 1 112 ? -0.572 9.261 -14.666 1.00 83.62 112 ILE A C 1
ATOM 882 O O . ILE A 1 112 ? -1.020 10.213 -14.024 1.00 83.62 112 ILE A O 1
ATOM 886 N N . ILE A 1 113 ? -0.321 9.372 -15.969 1.00 91.38 113 ILE A N 1
ATOM 887 C CA . ILE A 1 113 ? -0.437 10.658 -16.669 1.00 91.38 113 ILE A CA 1
ATOM 888 C C . ILE A 1 113 ? -1.882 11.064 -16.985 1.00 91.38 113 ILE A C 1
ATOM 890 O O . ILE A 1 113 ? -2.093 12.212 -17.366 1.00 91.38 113 ILE A O 1
ATOM 894 N N . GLY A 1 114 ? -2.863 10.165 -16.850 1.00 88.31 114 GLY A N 1
ATOM 895 C CA . GLY A 1 114 ? -4.272 10.454 -17.133 1.00 88.31 114 GLY A CA 1
ATOM 896 C C . GLY A 1 114 ? -4.939 11.309 -16.054 1.00 88.31 114 GLY A C 1
ATOM 897 O O . GLY A 1 114 ? -4.562 11.260 -14.881 1.00 88.31 114 GLY A O 1
ATOM 898 N N . THR A 1 115 ? -5.962 12.075 -16.438 1.00 85.56 115 THR A N 1
ATOM 899 C CA . THR A 1 115 ? -6.902 12.700 -15.491 1.00 85.56 115 THR A CA 1
ATOM 900 C C . THR A 1 115 ? -7.683 11.636 -14.704 1.00 85.56 115 THR A C 1
ATOM 902 O O . THR A 1 115 ? -7.743 10.485 -15.137 1.00 85.56 115 THR A O 1
ATOM 905 N N . PRO A 1 116 ? -8.339 11.988 -13.581 1.00 78.94 116 PRO A N 1
ATOM 906 C CA . PRO A 1 116 ? -9.235 11.076 -12.862 1.00 78.94 116 PRO A CA 1
ATOM 907 C C . PRO A 1 116 ? -10.227 10.329 -13.768 1.00 78.94 116 PRO A C 1
ATOM 909 O O . PRO A 1 116 ? -10.382 9.116 -13.659 1.00 78.94 116 PRO A O 1
ATOM 912 N N . GLU A 1 117 ? -10.851 11.034 -14.715 1.00 81.25 117 GLU A N 1
ATOM 913 C CA . GLU A 1 117 ? -11.805 10.436 -15.652 1.00 81.25 117 GLU A CA 1
ATOM 914 C C . GLU A 1 117 ? -11.134 9.501 -16.664 1.00 81.25 117 GLU A C 1
ATOM 916 O O . GLU A 1 117 ? -11.576 8.370 -16.856 1.00 81.25 117 GLU A O 1
ATOM 921 N N . GLU A 1 118 ? -10.021 9.925 -17.260 1.00 88.81 118 GLU A N 1
ATOM 922 C CA . GLU A 1 118 ? -9.259 9.091 -18.196 1.00 88.81 118 GLU A CA 1
ATOM 923 C C . GLU A 1 118 ? -8.716 7.821 -17.516 1.00 88.81 118 GLU A C 1
ATOM 925 O O . GLU A 1 118 ? -8.744 6.739 -18.103 1.00 88.81 118 GLU A O 1
ATOM 930 N N . ARG A 1 119 ? -8.280 7.918 -16.252 1.00 83.38 119 ARG A N 1
ATOM 931 C CA . ARG A 1 119 ? -7.882 6.759 -15.440 1.00 83.38 119 ARG A CA 1
ATOM 932 C C . ARG A 1 119 ? -9.050 5.805 -15.223 1.00 83.38 119 ARG A C 1
ATOM 934 O O . ARG A 1 119 ? -8.857 4.602 -15.353 1.00 83.38 119 ARG A O 1
ATOM 941 N N . ARG A 1 120 ? -10.260 6.306 -14.933 1.00 79.56 120 ARG A N 1
ATOM 942 C CA . ARG A 1 120 ? -11.458 5.456 -14.787 1.00 79.56 120 ARG A CA 1
ATOM 943 C C . ARG A 1 120 ? -11.746 4.658 -16.055 1.00 79.56 120 ARG A C 1
ATOM 945 O O . ARG A 1 120 ? -11.958 3.451 -15.962 1.00 79.56 120 ARG A O 1
ATOM 952 N N . GLN A 1 121 ? -11.702 5.310 -17.215 1.00 84.25 121 GLN A N 1
ATOM 953 C CA . GLN A 1 121 ? -11.920 4.662 -18.512 1.00 84.25 121 GLN A CA 1
ATOM 954 C C . GLN A 1 121 ? -10.855 3.604 -18.801 1.00 84.25 121 GLN A C 1
ATOM 956 O O . GLN A 1 121 ? -11.181 2.494 -19.211 1.00 84.25 121 GLN A O 1
ATOM 961 N N . LEU A 1 122 ? -9.590 3.920 -18.517 1.00 83.00 122 LEU A N 1
ATOM 962 C CA . LEU A 1 122 ? -8.493 2.970 -18.642 1.00 83.00 122 LEU A CA 1
ATOM 963 C C . LEU A 1 122 ? -8.667 1.761 -17.727 1.00 83.00 122 LEU A C 1
ATOM 965 O O . LEU A 1 122 ? -8.573 0.633 -18.194 1.00 83.00 122 LEU A O 1
ATOM 969 N N . VAL A 1 123 ? -8.932 1.978 -16.435 1.00 75.69 123 VAL A N 1
ATOM 970 C CA . VAL A 1 123 ? -9.108 0.889 -15.464 1.00 75.69 123 VAL A CA 1
ATOM 971 C C . VAL A 1 123 ? -10.246 -0.031 -15.887 1.00 75.69 123 VAL A C 1
ATOM 973 O O . VAL A 1 123 ? -10.105 -1.234 -15.732 1.00 75.69 123 VAL A O 1
ATOM 976 N N . LYS A 1 124 ? -11.326 0.500 -16.474 1.00 78.69 124 LYS A N 1
ATOM 977 C CA . LYS A 1 124 ? -12.392 -0.330 -17.042 1.00 78.69 124 LYS A CA 1
ATOM 978 C C . LYS A 1 124 ? -11.835 -1.330 -18.063 1.00 78.69 124 LYS A C 1
ATOM 980 O O . LYS A 1 124 ? -12.027 -2.527 -17.910 1.00 78.69 124 LYS A O 1
ATOM 985 N N . VAL A 1 125 ? -11.057 -0.848 -19.032 1.00 78.00 125 VAL A N 1
ATOM 986 C CA . VAL A 1 125 ? -10.408 -1.694 -20.049 1.00 78.00 125 VAL A CA 1
ATOM 987 C C . VAL A 1 125 ? -9.413 -2.676 -19.412 1.00 78.00 125 VAL A C 1
ATOM 989 O O . VAL A 1 125 ? -9.397 -3.855 -19.745 1.00 78.00 125 VAL A O 1
ATOM 992 N N . TYR A 1 126 ? -8.590 -2.228 -18.461 1.00 77.38 126 TYR A N 1
ATOM 993 C CA . TYR A 1 126 ? -7.581 -3.081 -17.822 1.00 77.38 126 TYR A CA 1
ATOM 994 C C . TYR A 1 126 ? -8.184 -4.186 -16.942 1.00 77.38 126 TYR A C 1
ATOM 996 O O . TYR A 1 126 ? -7.749 -5.337 -16.977 1.00 77.38 126 TYR A O 1
ATOM 1004 N N . VAL A 1 127 ? -9.153 -3.826 -16.110 1.00 74.31 127 VAL A N 1
ATOM 1005 C CA . VAL A 1 127 ? -9.707 -4.715 -15.089 1.00 74.31 127 VAL A CA 1
ATOM 1006 C C . VAL A 1 127 ? -10.785 -5.604 -15.687 1.00 74.31 127 VAL A C 1
ATOM 1008 O O . VAL A 1 127 ? -10.730 -6.810 -15.490 1.00 74.31 127 VAL A O 1
ATOM 1011 N N . GLU A 1 128 ? -11.721 -5.039 -16.453 1.00 73.31 128 GLU A N 1
ATOM 1012 C CA . GLU A 1 128 ? -12.882 -5.791 -16.944 1.00 73.31 128 GLU A CA 1
ATOM 1013 C C . GLU A 1 128 ? -12.564 -6.611 -18.203 1.00 73.31 128 GLU A C 1
ATOM 1015 O O . GLU A 1 128 ? -13.126 -7.688 -18.379 1.00 73.31 128 GLU A O 1
ATOM 1020 N N . GLU A 1 129 ? -11.668 -6.145 -19.084 1.00 77.62 129 GLU A N 1
ATOM 1021 C CA . GLU A 1 129 ? -11.422 -6.821 -20.374 1.00 77.62 129 GLU A CA 1
ATOM 1022 C C . GLU A 1 129 ? -10.173 -7.712 -20.378 1.00 77.62 129 GLU A C 1
ATOM 1024 O O . GLU A 1 129 ? -10.000 -8.552 -21.268 1.00 77.62 129 GLU A O 1
ATOM 1029 N N . HIS A 1 130 ? -9.261 -7.509 -19.426 1.00 74.00 130 HIS A N 1
ATOM 1030 C CA . HIS A 1 130 ? -7.891 -8.000 -19.552 1.00 74.00 130 HIS A CA 1
ATOM 1031 C C . HIS A 1 130 ? -7.333 -8.704 -18.312 1.00 74.00 130 HIS A C 1
ATOM 1033 O O . HIS A 1 130 ? -6.290 -9.351 -18.429 1.00 74.00 130 HIS A O 1
ATOM 1039 N N . ASP A 1 131 ? -8.025 -8.681 -17.173 1.00 81.88 131 ASP A N 1
ATOM 1040 C CA . ASP A 1 131 ? -7.583 -9.352 -15.943 1.00 81.88 131 ASP A CA 1
ATOM 1041 C C . ASP A 1 131 ? -6.135 -8.975 -15.556 1.00 81.88 131 ASP A C 1
ATOM 1043 O O . ASP A 1 131 ? -5.244 -9.798 -15.320 1.00 81.88 131 ASP A O 1
ATOM 1047 N N . VAL A 1 132 ? -5.855 -7.670 -15.629 1.00 79.62 132 VAL A N 1
ATOM 1048 C CA . VAL A 1 132 ? -4.515 -7.108 -15.395 1.00 79.62 132 VAL A CA 1
ATOM 1049 C C . VAL A 1 132 ? -4.092 -7.265 -13.946 1.00 79.62 132 VAL A C 1
ATOM 1051 O O . VAL A 1 132 ? -2.909 -7.436 -13.674 1.00 79.62 132 VAL A O 1
ATOM 1054 N N . ILE A 1 133 ? -5.048 -7.216 -13.021 1.00 80.81 133 ILE A N 1
ATOM 1055 C CA . ILE A 1 133 ? -4.771 -7.275 -11.588 1.00 80.81 133 ILE A CA 1
ATOM 1056 C C . ILE A 1 133 ? -4.238 -8.659 -11.226 1.00 80.81 133 ILE A C 1
ATOM 1058 O O . ILE A 1 133 ? -3.157 -8.760 -10.646 1.00 80.81 133 ILE A O 1
ATOM 1062 N N . HIS A 1 134 ? -4.950 -9.718 -11.627 1.00 85.25 134 HIS A N 1
ATOM 1063 C CA . HIS A 1 134 ? -4.509 -11.088 -11.398 1.00 85.25 134 HIS A CA 1
ATOM 1064 C C . HIS A 1 134 ? -3.127 -11.312 -12.011 1.00 85.25 134 HIS A C 1
ATOM 1066 O O . HIS A 1 134 ? -2.213 -11.753 -11.320 1.00 85.25 134 HIS A O 1
ATOM 1072 N N . TRP A 1 135 ? -2.922 -10.895 -13.265 1.00 85.56 135 TRP A N 1
ATOM 1073 C CA . TRP A 1 135 ? -1.623 -11.012 -13.932 1.00 85.56 135 TRP A CA 1
ATOM 1074 C C . TRP A 1 135 ? -0.490 -10.268 -13.199 1.00 85.56 135 TRP A C 1
ATOM 1076 O O . TRP A 1 135 ? 0.574 -10.846 -12.970 1.00 85.56 135 TRP A O 1
ATOM 1086 N N . CYS A 1 136 ? -0.698 -9.015 -12.782 1.00 83.31 136 CYS A N 1
ATOM 1087 C CA . CYS A 1 136 ? 0.298 -8.259 -12.019 1.00 83.31 136 CYS A CA 1
ATOM 1088 C C . CYS A 1 136 ? 0.621 -8.941 -10.680 1.00 83.31 136 CYS A C 1
ATOM 1090 O O . CYS A 1 136 ? 1.771 -8.934 -10.243 1.00 83.31 136 CYS A O 1
ATOM 1092 N N . LEU A 1 137 ? -0.372 -9.537 -10.013 1.00 84.94 137 LEU A N 1
ATOM 1093 C CA . LEU A 1 137 ? -0.162 -10.257 -8.756 1.00 84.94 137 LEU A CA 1
ATOM 1094 C C . LEU A 1 137 ? 0.528 -11.603 -8.949 1.00 84.94 137 LEU A C 1
ATOM 1096 O O . LEU A 1 137 ? 1.416 -11.954 -8.172 1.00 84.94 137 LEU A O 1
ATOM 1100 N N . GLU A 1 138 ? 0.178 -12.354 -9.989 1.00 86.19 138 GLU A N 1
ATOM 1101 C CA . GLU A 1 138 ? 0.919 -13.553 -10.365 1.00 86.19 138 GLU A CA 1
ATOM 1102 C C . GLU A 1 138 ? 2.379 -13.195 -10.600 1.00 86.19 138 GLU A C 1
ATOM 1104 O O . GLU A 1 138 ? 3.264 -13.786 -9.979 1.00 86.19 138 GLU A O 1
ATOM 1109 N N . LEU A 1 139 ? 2.633 -12.160 -11.397 1.00 81.56 139 LEU A N 1
ATOM 1110 C CA . LEU A 1 139 ? 3.973 -11.686 -11.687 1.00 81.56 139 LEU A CA 1
ATOM 1111 C C . LEU A 1 139 ? 4.738 -11.265 -10.422 1.00 81.56 139 LEU A C 1
ATOM 1113 O O . LEU A 1 139 ? 5.882 -11.690 -10.230 1.00 81.56 139 LEU A O 1
ATOM 1117 N N . ALA A 1 140 ? 4.106 -10.485 -9.542 1.00 82.12 140 ALA A N 1
ATOM 1118 C CA . ALA A 1 140 ? 4.690 -10.069 -8.270 1.00 82.12 140 ALA A CA 1
ATOM 1119 C C . ALA A 1 140 ? 4.978 -11.267 -7.344 1.00 82.12 140 ALA A C 1
ATOM 1121 O O . ALA A 1 140 ? 6.006 -11.287 -6.667 1.00 82.12 140 ALA A O 1
ATOM 1122 N N . SER A 1 141 ? 4.114 -12.291 -7.349 1.00 81.75 141 SER A N 1
ATOM 1123 C CA . SER A 1 141 ? 4.217 -13.464 -6.468 1.00 81.75 141 SER A CA 1
ATOM 1124 C C . SER A 1 141 ? 5.146 -14.571 -6.967 1.00 81.75 141 SER A C 1
ATOM 1126 O O . SER A 1 141 ? 5.510 -15.462 -6.192 1.00 81.75 141 SER A O 1
ATOM 1128 N N . THR A 1 142 ? 5.464 -14.597 -8.261 1.00 76.88 142 THR A N 1
ATOM 1129 C CA . THR A 1 142 ? 6.225 -15.708 -8.837 1.00 76.88 142 THR A CA 1
ATOM 1130 C C . THR A 1 142 ? 7.712 -15.560 -8.493 1.00 76.88 142 THR A C 1
ATOM 1132 O O . THR A 1 142 ? 8.167 -14.499 -8.087 1.00 76.88 142 THR A O 1
ATOM 1135 N N . VAL A 1 143 ? 8.478 -16.649 -8.609 1.00 57.97 143 VAL A N 1
ATOM 1136 C CA . VAL A 1 143 ? 9.955 -16.682 -8.492 1.00 57.97 143 VAL A CA 1
ATOM 1137 C C . VAL A 1 143 ? 10.588 -16.992 -9.865 1.00 57.97 143 VAL A C 1
ATOM 1139 O O . VAL A 1 143 ? 11.748 -17.388 -9.971 1.00 57.97 143 VAL A O 1
ATOM 1142 N N . PHE A 1 144 ? 9.802 -16.854 -10.940 1.00 52.62 144 PHE A N 1
ATOM 1143 C CA . PHE A 1 144 ? 10.030 -17.433 -12.272 1.00 52.62 144 PHE A CA 1
ATOM 1144 C C . PHE A 1 144 ? 11.427 -17.123 -12.822 1.00 52.62 144 PHE A C 1
ATOM 1146 O O . PHE A 1 144 ? 12.105 -17.981 -13.384 1.00 52.62 144 PHE A O 1
ATOM 1153 N N . PHE A 1 145 ? 11.920 -15.916 -12.561 1.00 52.28 145 PHE A N 1
ATOM 1154 C CA . PHE A 1 145 ? 13.203 -15.443 -13.068 1.00 52.28 145 PHE A CA 1
ATOM 1155 C C . PHE A 1 145 ? 14.435 -16.008 -12.371 1.00 52.28 145 PHE A C 1
ATOM 1157 O O . PHE A 1 145 ? 15.512 -16.016 -12.968 1.00 52.28 145 PHE A O 1
ATOM 1164 N N . VAL A 1 146 ? 14.314 -16.538 -11.151 1.00 50.78 146 VAL A N 1
ATOM 1165 C CA . VAL A 1 146 ? 15.449 -17.214 -10.503 1.00 50.78 146 VAL A CA 1
ATOM 1166 C C . VAL A 1 146 ? 15.836 -18.472 -11.293 1.00 50.78 146 VAL A C 1
ATOM 1168 O O . VAL A 1 146 ? 17.021 -18.794 -11.380 1.00 50.78 146 VAL A O 1
ATOM 1171 N N . CYS A 1 147 ? 14.868 -19.121 -11.953 1.00 46.03 147 CYS A N 1
ATOM 1172 C CA . CYS A 1 147 ? 15.101 -20.294 -12.799 1.00 46.03 147 CYS A CA 1
ATOM 1173 C C . CYS A 1 147 ? 15.734 -19.945 -14.160 1.00 46.03 147 CYS A C 1
ATOM 1175 O O . CYS A 1 147 ? 16.448 -20.770 -14.721 1.00 46.03 147 CYS A O 1
ATOM 1177 N N . LEU A 1 148 ? 15.560 -18.714 -14.661 1.00 60.81 148 LEU A N 1
ATOM 1178 C CA . LEU A 1 148 ? 16.116 -18.257 -15.947 1.00 60.81 148 LEU A CA 1
ATOM 1179 C C . LEU A 1 148 ? 17.519 -17.645 -15.834 1.00 60.81 148 LEU A C 1
ATOM 1181 O O . LEU A 1 148 ? 18.104 -17.236 -16.839 1.00 60.81 148 LEU A O 1
ATOM 1185 N N . ARG A 1 149 ? 18.100 -17.601 -14.626 1.00 65.69 149 ARG A N 1
ATOM 1186 C CA . ARG A 1 149 ? 19.424 -17.010 -14.372 1.00 65.69 149 ARG A CA 1
ATOM 1187 C C . ARG A 1 149 ? 20.499 -17.563 -15.310 1.00 65.69 149 ARG A C 1
ATOM 1189 O O . ARG A 1 149 ? 21.349 -16.807 -15.766 1.00 65.69 149 ARG A O 1
ATOM 1196 N N . THR A 1 150 ? 20.477 -18.858 -15.604 1.00 67.88 150 THR A N 1
ATOM 1197 C CA . THR A 1 150 ? 21.441 -19.503 -16.508 1.00 67.88 150 THR A CA 1
ATOM 1198 C C . THR A 1 150 ? 21.318 -19.014 -17.947 1.00 67.88 150 THR A C 1
ATOM 1200 O O . THR A 1 150 ? 22.337 -18.691 -18.558 1.00 67.88 150 THR A O 1
ATOM 1203 N N . ASP A 1 151 ? 20.100 -18.882 -18.474 1.00 73.00 151 ASP A N 1
ATOM 1204 C CA . ASP A 1 151 ? 19.882 -18.382 -19.835 1.00 73.00 151 ASP A CA 1
ATOM 1205 C C . ASP A 1 151 ? 20.191 -16.896 -19.968 1.00 73.00 151 ASP A C 1
ATOM 1207 O O . ASP A 1 151 ? 20.787 -16.478 -20.959 1.00 73.00 151 ASP A O 1
ATOM 1211 N N . TRP A 1 152 ? 19.873 -16.110 -18.942 1.00 72.88 152 TRP A N 1
ATOM 1212 C CA . TRP A 1 152 ? 20.216 -14.691 -18.869 1.00 72.88 152 TRP A CA 1
ATOM 1213 C C . TRP A 1 152 ? 21.728 -14.467 -18.904 1.00 72.88 152 TRP A C 1
ATOM 1215 O O . TRP A 1 152 ? 22.243 -13.643 -19.657 1.00 72.88 152 TRP A O 1
ATOM 1225 N N . VAL A 1 153 ? 22.461 -15.233 -18.094 1.00 72.50 153 VAL A N 1
ATOM 1226 C CA . VAL A 1 153 ? 23.924 -15.163 -18.026 1.00 72.50 153 VAL A CA 1
ATOM 1227 C C . VAL A 1 153 ? 24.551 -15.593 -19.343 1.00 72.50 153 VAL A C 1
ATOM 1229 O O . VAL A 1 153 ? 25.489 -14.947 -19.806 1.00 72.50 153 VAL A O 1
ATOM 1232 N N . ARG A 1 154 ? 24.009 -16.641 -19.970 1.00 77.50 154 ARG A N 1
ATOM 1233 C CA . ARG A 1 154 ? 24.446 -17.099 -21.288 1.00 77.50 154 ARG A CA 1
ATOM 1234 C C . ARG A 1 154 ? 24.244 -16.018 -22.352 1.00 77.50 154 ARG A C 1
ATOM 1236 O O . ARG A 1 154 ? 25.189 -15.721 -23.074 1.00 77.50 154 ARG A O 1
ATOM 1243 N N . GLN A 1 155 ? 23.065 -15.396 -22.410 1.00 74.94 155 GLN A N 1
ATOM 1244 C CA . GLN A 1 155 ? 22.754 -14.333 -23.376 1.00 74.94 155 GLN A CA 1
ATOM 1245 C C . GLN A 1 155 ? 23.626 -13.087 -23.165 1.00 74.94 155 GLN A C 1
ATOM 1247 O O . GLN A 1 155 ? 24.135 -12.514 -24.122 1.00 74.94 155 GLN A O 1
ATOM 1252 N N . LEU A 1 156 ? 23.929 -12.710 -21.923 1.00 72.19 156 LEU A N 1
ATOM 1253 C CA . LEU A 1 156 ? 24.835 -11.582 -21.660 1.00 72.19 156 LEU A CA 1
ATOM 1254 C C . LEU A 1 156 ? 26.294 -11.855 -22.070 1.00 72.19 156 LEU A C 1
ATOM 1256 O O . LEU A 1 156 ? 27.077 -10.914 -22.174 1.00 72.19 156 LEU A O 1
ATOM 1260 N N . GLY A 1 157 ? 26.672 -13.118 -22.291 1.00 70.69 157 GLY A N 1
ATOM 1261 C CA . GLY A 1 157 ? 27.970 -13.503 -22.855 1.00 70.69 157 GLY A CA 1
ATOM 1262 C C . GLY A 1 157 ? 27.992 -13.645 -24.380 1.00 70.69 157 GLY A C 1
ATOM 1263 O O . GLY A 1 157 ? 29.073 -13.790 -24.945 1.00 70.69 157 GLY A O 1
ATOM 1264 N N . ASP A 1 158 ? 26.838 -13.613 -25.049 1.00 77.94 158 ASP A N 1
ATOM 1265 C CA . ASP A 1 158 ? 26.733 -13.759 -26.501 1.00 77.94 158 ASP A CA 1
ATOM 1266 C C . ASP A 1 158 ? 26.847 -12.379 -27.180 1.00 77.94 158 ASP A C 1
ATOM 1268 O O . ASP A 1 158 ? 26.038 -11.491 -26.886 1.00 77.94 158 ASP A O 1
ATOM 1272 N N . PRO A 1 159 ? 27.820 -12.170 -28.096 1.00 78.81 159 PRO A N 1
ATOM 1273 C CA . PRO A 1 159 ? 28.010 -10.913 -28.823 1.00 78.81 159 PRO A CA 1
ATOM 1274 C C . PRO A 1 159 ? 26.731 -10.334 -29.437 1.00 78.81 159 PRO A C 1
ATOM 1276 O O . PRO A 1 159 ? 26.560 -9.114 -29.422 1.00 78.81 159 PRO A O 1
ATOM 1279 N N . SER A 1 160 ? 25.822 -11.188 -29.919 1.00 78.69 160 SER A N 1
ATOM 1280 C CA . SER A 1 160 ? 24.557 -10.785 -30.549 1.00 78.69 160 SER A CA 1
ATOM 1281 C C . SER A 1 160 ? 23.541 -10.180 -29.571 1.00 78.69 160 SER A C 1
ATOM 1283 O O . SER A 1 160 ? 22.646 -9.443 -29.984 1.00 78.69 160 SER A O 1
ATOM 1285 N N . THR A 1 161 ? 23.712 -10.425 -28.272 1.00 77.62 161 THR A N 1
ATOM 1286 C CA . THR A 1 161 ? 22.809 -9.986 -27.199 1.00 77.62 161 THR A CA 1
ATOM 1287 C C . THR A 1 161 ? 23.502 -9.146 -26.123 1.00 77.62 161 THR A C 1
ATOM 1289 O O . THR A 1 161 ? 22.855 -8.688 -25.185 1.00 77.62 161 THR A O 1
ATOM 1292 N N . THR A 1 162 ? 24.796 -8.831 -26.273 1.00 77.44 162 THR A N 1
ATOM 1293 C CA . THR A 1 162 ? 25.545 -7.969 -25.327 1.00 77.44 162 THR A CA 1
ATOM 1294 C C . THR A 1 162 ? 24.964 -6.565 -25.152 1.00 77.44 162 THR A C 1
ATOM 1296 O O . THR A 1 162 ? 25.201 -5.934 -24.121 1.00 77.44 162 THR A O 1
ATOM 1299 N N . TRP A 1 163 ? 24.177 -6.070 -26.113 1.00 78.88 163 TRP A N 1
ATOM 1300 C CA . TRP A 1 163 ? 23.451 -4.803 -25.993 1.00 78.88 163 TRP A CA 1
ATOM 1301 C C . TRP A 1 163 ? 22.508 -4.786 -24.781 1.00 78.88 163 TRP A C 1
ATOM 1303 O O . TRP A 1 163 ? 22.263 -3.721 -24.222 1.00 78.88 163 TRP A O 1
ATOM 1313 N N . GLN A 1 164 ? 22.043 -5.949 -24.311 1.00 74.75 164 GLN A N 1
ATOM 1314 C CA . GLN A 1 164 ? 21.161 -6.083 -23.144 1.00 74.75 164 GLN A CA 1
ATOM 1315 C C . GLN A 1 164 ? 21.793 -5.512 -21.873 1.00 74.75 164 GLN A C 1
ATOM 1317 O O . GLN A 1 164 ? 21.097 -5.005 -20.994 1.00 74.75 164 GLN A O 1
ATOM 1322 N N . SER A 1 165 ? 23.126 -5.523 -21.782 1.00 77.12 165 SER A N 1
ATOM 1323 C CA . SER A 1 165 ? 23.826 -4.942 -20.643 1.00 77.12 165 SER A CA 1
ATOM 1324 C C . SER A 1 165 ? 23.646 -3.421 -20.546 1.00 77.12 165 SER A C 1
ATOM 1326 O O . SER A 1 165 ? 23.778 -2.878 -19.451 1.00 77.12 165 SER A O 1
ATOM 1328 N N . MET A 1 166 ? 23.290 -2.745 -21.648 1.00 78.19 166 MET A N 1
ATOM 1329 C CA . MET A 1 166 ? 22.967 -1.316 -21.667 1.00 78.19 166 MET A CA 1
ATOM 1330 C C . MET A 1 166 ? 21.776 -1.003 -20.759 1.00 78.19 166 MET A C 1
ATOM 1332 O O . MET A 1 166 ? 21.831 -0.044 -19.997 1.00 78.19 166 MET A O 1
ATOM 1336 N N . TYR A 1 167 ? 20.738 -1.840 -20.776 1.00 73.62 167 TYR A N 1
ATOM 1337 C CA . TYR A 1 167 ? 19.541 -1.639 -19.954 1.00 73.62 167 TYR A CA 1
ATOM 1338 C C . TYR A 1 167 ? 19.794 -1.917 -18.468 1.00 73.62 167 TYR A C 1
ATOM 1340 O O . TYR A 1 167 ? 19.195 -1.282 -17.608 1.00 73.62 167 TYR A O 1
ATOM 1348 N N . CYS A 1 168 ? 20.724 -2.822 -18.154 1.00 72.00 168 CYS A N 1
ATOM 1349 C CA . CYS A 1 168 ? 21.080 -3.154 -16.772 1.00 72.00 168 CYS A CA 1
ATOM 1350 C C . CYS A 1 168 ? 22.108 -2.190 -16.158 1.00 72.00 168 CYS A C 1
ATOM 1352 O O . CYS A 1 168 ? 22.080 -1.924 -14.958 1.00 72.00 168 CYS A O 1
ATOM 1354 N N . PHE A 1 169 ? 23.072 -1.722 -16.957 1.00 77.38 169 PHE A N 1
ATOM 1355 C CA . PHE A 1 169 ? 24.278 -1.050 -16.460 1.00 77.38 169 PHE A CA 1
ATOM 1356 C C . PHE A 1 169 ? 24.563 0.306 -17.109 1.00 77.38 169 PHE A C 1
ATOM 1358 O O . PHE A 1 169 ? 25.548 0.942 -16.738 1.00 77.38 169 PHE A O 1
ATOM 1365 N N . GLY A 1 170 ? 23.769 0.728 -18.093 1.00 77.44 170 GLY A N 1
ATOM 1366 C CA . GLY A 1 170 ? 24.034 1.927 -18.890 1.00 77.44 170 GLY A CA 1
ATOM 1367 C C . GLY A 1 170 ? 25.218 1.790 -19.853 1.00 77.44 170 GLY A C 1
ATOM 1368 O O . GLY A 1 170 ? 25.646 2.786 -20.428 1.00 77.44 170 GLY A O 1
ATOM 1369 N N . THR A 1 171 ? 25.776 0.585 -20.022 1.00 79.94 171 THR A N 1
ATOM 1370 C CA . THR A 1 171 ? 26.889 0.316 -20.943 1.00 79.94 171 THR A CA 1
ATOM 1371 C C . THR A 1 171 ? 26.739 -1.031 -21.646 1.00 79.94 171 THR A C 1
ATOM 1373 O O . THR A 1 171 ? 26.288 -2.014 -21.055 1.00 79.94 171 THR A O 1
ATOM 1376 N N . VAL A 1 172 ? 27.142 -1.093 -22.917 1.00 81.88 172 VAL A N 1
ATOM 1377 C CA . VAL A 1 172 ? 27.181 -2.327 -23.723 1.00 81.88 172 VAL A CA 1
ATOM 1378 C C . VAL A 1 172 ? 28.423 -3.155 -23.374 1.00 81.88 172 VAL A C 1
ATOM 1380 O O . VAL A 1 172 ? 29.487 -2.599 -23.104 1.00 81.88 172 VAL A O 1
ATOM 1383 N N . GLY A 1 173 ? 28.298 -4.485 -23.395 1.00 80.38 173 GLY A N 1
ATOM 1384 C CA . GLY A 1 173 ? 29.420 -5.405 -23.194 1.00 80.38 173 GLY A CA 1
ATOM 1385 C C . GLY A 1 173 ? 29.853 -5.568 -21.735 1.00 80.38 173 GLY A C 1
ATOM 1386 O O . GLY A 1 173 ? 31.031 -5.802 -21.463 1.00 80.38 173 GLY A O 1
ATOM 1387 N N . ALA A 1 174 ? 28.934 -5.435 -20.771 1.00 81.19 174 ALA A N 1
ATOM 1388 C CA . ALA A 1 174 ? 29.273 -5.710 -19.376 1.00 81.19 174 ALA A CA 1
ATOM 1389 C C . ALA A 1 174 ? 29.720 -7.178 -19.200 1.00 81.19 174 ALA A C 1
ATOM 1391 O O . ALA A 1 174 ? 29.089 -8.072 -19.765 1.00 81.19 174 ALA A O 1
ATOM 1392 N N . PRO A 1 175 ? 30.750 -7.468 -18.378 1.00 83.44 175 PRO A N 1
ATOM 1393 C CA . PRO A 1 175 ? 31.220 -8.838 -18.195 1.00 83.44 175 PRO A CA 1
ATOM 1394 C C . PRO A 1 175 ? 30.111 -9.779 -17.710 1.00 83.44 175 PRO A C 1
ATOM 1396 O O . PRO A 1 175 ? 29.372 -9.438 -16.782 1.00 83.44 175 PRO A O 1
ATOM 1399 N N . THR A 1 176 ? 30.054 -11.000 -18.248 1.00 74.81 176 THR A N 1
ATOM 1400 C CA . THR A 1 176 ? 29.085 -12.047 -17.867 1.00 74.81 176 THR A CA 1
ATOM 1401 C C . THR A 1 176 ? 29.033 -12.287 -16.353 1.00 74.81 176 THR A C 1
ATOM 1403 O O . THR A 1 176 ? 27.965 -12.466 -15.766 1.00 74.81 176 THR A O 1
ATOM 1406 N N . SER A 1 177 ? 30.183 -12.213 -15.677 1.00 82.50 177 SER A N 1
ATOM 1407 C CA . SER A 1 177 ? 30.279 -12.331 -14.219 1.00 82.50 177 SER A CA 1
ATOM 1408 C C . SER A 1 177 ? 29.553 -11.199 -13.477 1.00 82.50 177 SER A C 1
ATOM 1410 O O . SER A 1 177 ? 28.915 -11.456 -12.455 1.00 82.50 177 SER A O 1
ATOM 1412 N N . LYS A 1 178 ? 29.583 -9.969 -14.004 1.00 84.94 178 LYS A N 1
ATOM 1413 C CA . LYS A 1 178 ? 28.858 -8.803 -13.475 1.00 84.94 178 LYS A CA 1
ATOM 1414 C C . LYS A 1 178 ? 27.355 -8.935 -13.724 1.00 84.94 178 LYS A C 1
ATOM 1416 O O . LYS A 1 178 ? 26.558 -8.865 -12.791 1.00 84.94 178 LYS A O 1
ATOM 1421 N N . ALA A 1 179 ? 26.999 -9.218 -14.972 1.00 78.19 179 ALA A N 1
ATOM 1422 C CA . ALA A 1 179 ? 25.658 -9.554 -15.442 1.00 78.19 179 ALA A CA 1
ATOM 1423 C C . ALA A 1 179 ? 24.946 -10.586 -14.546 1.00 78.19 179 ALA A C 1
ATOM 1425 O O . ALA A 1 179 ? 23.869 -10.322 -14.013 1.00 78.19 179 ALA A O 1
ATOM 1426 N N . SER A 1 180 ? 25.603 -11.718 -14.278 1.00 77.44 180 SER A N 1
ATOM 1427 C CA . SER A 1 180 ? 25.064 -12.823 -13.466 1.00 77.44 180 SER A CA 1
ATOM 1428 C C . SER A 1 180 ? 24.729 -12.479 -12.017 1.00 77.44 180 SER A C 1
ATOM 1430 O O . SER A 1 180 ? 23.958 -13.193 -11.365 1.00 77.44 180 SER A O 1
ATOM 1432 N N . LYS A 1 181 ? 25.356 -11.424 -11.498 1.00 84.56 181 LYS A N 1
ATOM 1433 C CA . LYS A 1 181 ? 25.183 -10.936 -10.132 1.00 84.56 181 LYS A CA 1
ATOM 1434 C C . LYS A 1 181 ? 24.107 -9.858 -10.052 1.00 84.56 181 LYS A C 1
ATOM 1436 O O . LYS A 1 181 ? 23.443 -9.779 -9.024 1.00 84.56 181 LYS A O 1
ATOM 1441 N N . TYR A 1 182 ? 23.923 -9.081 -11.118 1.00 83.88 182 TYR A N 1
ATOM 1442 C CA . TYR A 1 182 ? 22.891 -8.049 -11.212 1.00 83.88 182 TYR A CA 1
ATOM 1443 C C . TYR A 1 182 ? 21.521 -8.610 -11.600 1.00 83.88 182 TYR A C 1
ATOM 1445 O O . TYR A 1 182 ? 20.510 -8.088 -11.152 1.00 83.88 182 TYR A O 1
ATOM 1453 N N . ALA A 1 183 ? 21.474 -9.692 -12.385 1.00 78.75 183 ALA A N 1
ATOM 1454 C CA . ALA A 1 183 ? 20.232 -10.272 -12.905 1.00 78.75 183 ALA A CA 1
ATOM 1455 C C . ALA A 1 183 ? 19.077 -10.396 -11.899 1.00 78.75 183 ALA A C 1
ATOM 1457 O O . ALA A 1 183 ? 17.974 -9.944 -12.210 1.00 78.75 183 ALA A O 1
ATOM 1458 N N . PRO A 1 184 ? 19.304 -10.910 -10.674 1.00 82.38 184 PRO A N 1
ATOM 1459 C CA . PRO A 1 184 ? 18.227 -11.021 -9.695 1.00 82.38 184 PRO A CA 1
ATOM 1460 C C . PRO A 1 184 ? 17.641 -9.664 -9.270 1.00 82.38 184 PRO A C 1
ATOM 1462 O O . PRO A 1 184 ? 16.457 -9.581 -8.966 1.00 82.38 184 PRO A O 1
ATOM 1465 N N . ARG A 1 185 ? 18.437 -8.583 -9.296 1.00 85.69 185 ARG A N 1
ATOM 1466 C CA . ARG A 1 185 ? 17.970 -7.220 -8.996 1.00 85.69 185 ARG A CA 1
ATOM 1467 C C . ARG A 1 185 ? 16.982 -6.720 -10.040 1.00 85.69 185 ARG A C 1
ATOM 1469 O O . ARG A 1 185 ? 15.965 -6.150 -9.666 1.00 85.69 185 ARG A O 1
ATOM 1476 N N . TYR A 1 186 ? 17.271 -6.946 -11.321 1.00 79.75 186 TYR A N 1
ATOM 1477 C CA . TYR A 1 186 ? 16.369 -6.537 -12.397 1.00 79.75 186 TYR A CA 1
ATOM 1478 C C . TYR A 1 186 ? 15.006 -7.223 -12.275 1.00 79.75 186 TYR A C 1
ATOM 1480 O O . TYR A 1 186 ? 13.968 -6.597 -12.455 1.00 79.75 186 TYR A O 1
ATOM 1488 N N . TYR A 1 187 ? 15.004 -8.493 -11.869 1.00 80.06 187 TYR A N 1
ATOM 1489 C CA . TYR A 1 187 ? 13.759 -9.190 -11.591 1.00 80.06 187 TYR A CA 1
ATOM 1490 C C . TYR A 1 187 ? 12.966 -8.567 -10.439 1.00 80.06 187 TYR A C 1
ATOM 1492 O O . TYR A 1 187 ? 11.766 -8.345 -10.571 1.00 80.06 187 TYR A O 1
ATOM 1500 N N . SER A 1 188 ? 13.624 -8.251 -9.324 1.00 86.44 188 SER A N 1
ATOM 1501 C CA . SER A 1 188 ? 12.933 -7.642 -8.187 1.00 86.44 188 SER A CA 1
ATOM 1502 C C . SER A 1 188 ? 12.351 -6.260 -8.522 1.00 86.44 188 SER A C 1
ATOM 1504 O O . SER A 1 188 ? 11.266 -5.946 -8.045 1.00 86.44 188 SER A O 1
ATOM 1506 N N . LEU A 1 189 ? 12.991 -5.486 -9.410 1.00 84.44 189 LEU A N 1
ATOM 1507 C CA . LEU A 1 189 ? 12.405 -4.254 -9.965 1.00 84.44 189 LEU A CA 1
ATOM 1508 C C . LEU A 1 189 ? 11.120 -4.535 -10.757 1.00 84.44 189 LEU A C 1
ATOM 1510 O O . LEU A 1 189 ? 10.153 -3.787 -10.660 1.00 84.44 189 LEU A O 1
ATOM 1514 N N . TYR A 1 190 ? 11.079 -5.632 -11.517 1.00 80.12 190 TYR A N 1
ATOM 1515 C CA . TYR A 1 190 ? 9.874 -6.010 -12.253 1.00 80.12 190 TYR A CA 1
ATOM 1516 C C . TYR A 1 190 ? 8.717 -6.396 -11.326 1.00 80.12 190 TYR A C 1
ATOM 1518 O O . TYR A 1 190 ? 7.592 -5.944 -11.533 1.00 80.12 190 TYR A O 1
ATOM 1526 N N . GLN A 1 191 ? 8.997 -7.188 -10.284 1.00 86.06 191 GLN A N 1
ATOM 1527 C CA . GLN A 1 191 ? 7.996 -7.540 -9.271 1.00 86.06 191 GLN A CA 1
ATOM 1528 C C . GLN A 1 191 ? 7.457 -6.286 -8.573 1.00 86.06 191 GLN A C 1
ATOM 1530 O O . GLN A 1 191 ? 6.250 -6.154 -8.380 1.00 86.06 191 GLN A O 1
ATOM 1535 N N . GLU A 1 192 ? 8.348 -5.356 -8.226 1.00 87.50 192 GLU A N 1
ATOM 1536 C CA . GLU A 1 192 ? 7.979 -4.084 -7.614 1.00 87.50 192 GLU A CA 1
ATOM 1537 C C . GLU A 1 192 ? 7.058 -3.262 -8.518 1.00 87.50 192 GLU A C 1
ATOM 1539 O O . GLU A 1 192 ? 5.988 -2.851 -8.073 1.00 87.50 192 GLU A O 1
ATOM 1544 N N . ASN A 1 193 ? 7.406 -3.089 -9.796 1.00 81.94 193 ASN A N 1
ATOM 1545 C CA . ASN A 1 193 ? 6.559 -2.372 -10.752 1.00 81.94 193 ASN A CA 1
ATOM 1546 C C . ASN A 1 193 ? 5.171 -3.007 -10.893 1.00 81.94 193 ASN A C 1
ATOM 1548 O O . ASN A 1 193 ? 4.176 -2.292 -10.997 1.00 81.94 193 ASN A O 1
ATOM 1552 N N . ALA A 1 194 ? 5.081 -4.339 -10.864 1.00 84.31 194 ALA A N 1
ATOM 1553 C CA . ALA A 1 194 ? 3.800 -5.040 -10.892 1.00 84.31 194 ALA A CA 1
ATOM 1554 C C . ALA A 1 194 ? 2.956 -4.746 -9.635 1.00 84.31 194 ALA A C 1
ATOM 1556 O O . ALA A 1 194 ? 1.757 -4.478 -9.734 1.00 84.31 194 ALA A O 1
ATOM 1557 N N . ALA A 1 195 ? 3.580 -4.716 -8.454 1.00 87.50 195 ALA A N 1
ATOM 1558 C CA . ALA A 1 195 ? 2.910 -4.332 -7.212 1.00 87.50 195 ALA A CA 1
ATOM 1559 C C . ALA A 1 195 ? 2.467 -2.853 -7.214 1.00 87.50 195 ALA A C 1
ATOM 1561 O O . ALA A 1 195 ? 1.358 -2.544 -6.771 1.00 87.50 195 ALA A O 1
ATOM 1562 N N . TRP A 1 196 ? 3.280 -1.948 -7.769 1.00 83.69 196 TRP A N 1
ATOM 1563 C CA . TRP A 1 196 ? 2.916 -0.539 -7.966 1.00 83.69 196 TRP A CA 1
ATOM 1564 C C . TRP A 1 196 ? 1.765 -0.351 -8.956 1.00 83.69 196 TRP A C 1
ATOM 1566 O O . TRP A 1 196 ? 0.867 0.455 -8.723 1.00 83.69 196 TRP A O 1
ATOM 1576 N N . ALA A 1 197 ? 1.741 -1.111 -10.049 1.00 81.25 197 ALA A N 1
ATOM 1577 C CA . ALA A 1 197 ? 0.621 -1.071 -10.978 1.00 81.25 197 ALA A CA 1
ATOM 1578 C C . ALA A 1 197 ? -0.690 -1.479 -10.285 1.00 81.25 197 ALA A C 1
ATOM 1580 O O . ALA A 1 197 ? -1.708 -0.812 -10.463 1.00 81.25 197 ALA A O 1
ATOM 1581 N N . ASN A 1 198 ? -0.659 -2.518 -9.444 1.00 83.44 198 ASN A N 1
ATOM 1582 C CA . ASN A 1 198 ? -1.832 -2.970 -8.690 1.00 83.44 198 ASN A CA 1
ATOM 1583 C C . ASN A 1 198 ? -2.383 -1.899 -7.746 1.00 83.44 198 ASN A C 1
ATOM 1585 O O . ASN A 1 198 ? -3.575 -1.587 -7.800 1.00 83.44 198 ASN A O 1
ATOM 1589 N N . ILE A 1 199 ? -1.527 -1.317 -6.902 1.00 82.25 199 ILE A N 1
ATOM 1590 C CA . ILE A 1 199 ? -1.969 -0.319 -5.922 1.00 82.25 199 ILE A CA 1
ATOM 1591 C C . ILE A 1 199 ? -2.498 0.949 -6.603 1.00 82.25 199 ILE A C 1
ATOM 1593 O O . ILE A 1 199 ? -3.473 1.517 -6.127 1.00 82.25 199 ILE A O 1
ATOM 1597 N N . GLU A 1 200 ? -1.932 1.362 -7.740 1.00 77.62 200 GLU A N 1
ATOM 1598 C CA . GLU A 1 200 ? -2.410 2.526 -8.504 1.00 77.62 200 GLU A CA 1
ATOM 1599 C C . GLU A 1 200 ? -3.733 2.249 -9.236 1.00 77.62 200 GLU A C 1
ATOM 1601 O O . GLU A 1 200 ? -4.598 3.124 -9.323 1.00 77.62 200 GLU A O 1
ATOM 1606 N N . LEU A 1 201 ? -3.925 1.024 -9.740 1.00 77.75 201 LEU A N 1
ATOM 1607 C CA . LEU A 1 201 ? -5.192 0.600 -10.342 1.00 77.75 201 LEU A CA 1
ATOM 1608 C C . LEU A 1 201 ? -6.319 0.551 -9.302 1.00 77.75 201 LEU A C 1
ATOM 1610 O O . LEU A 1 201 ? -7.439 0.975 -9.602 1.00 77.75 201 LEU A O 1
ATOM 1614 N N . MET A 1 202 ? -6.025 0.069 -8.088 1.00 78.75 202 MET A N 1
ATOM 1615 C CA . MET A 1 202 ? -6.998 0.027 -6.992 1.00 78.75 202 MET A CA 1
ATOM 1616 C C . MET A 1 202 ? -7.218 1.413 -6.379 1.00 78.75 202 MET A C 1
ATOM 1618 O O . MET A 1 202 ? -8.350 1.862 -6.256 1.00 78.75 202 MET A O 1
ATOM 1622 N N . GLY A 1 203 ? -6.147 2.140 -6.071 1.00 71.75 203 GLY A N 1
ATOM 1623 C CA . GLY A 1 203 ? -6.153 3.452 -5.420 1.00 71.75 203 GLY A CA 1
ATOM 1624 C C . GLY A 1 203 ? -6.520 4.634 -6.325 1.00 71.75 203 GLY A C 1
ATOM 1625 O O . GLY A 1 203 ? -6.192 5.775 -5.992 1.00 71.75 203 GLY A O 1
ATOM 1626 N N . ARG A 1 204 ? -7.177 4.395 -7.471 1.00 70.88 204 ARG A N 1
ATOM 1627 C CA . ARG A 1 204 ? -7.518 5.439 -8.455 1.00 70.88 204 ARG A CA 1
ATOM 1628 C C . ARG A 1 204 ? -8.299 6.586 -7.806 1.00 70.88 204 ARG A C 1
ATOM 1630 O O . ARG A 1 204 ? -9.128 6.352 -6.940 1.00 70.88 204 ARG A O 1
ATOM 1637 N N . TYR A 1 205 ? -8.076 7.827 -8.246 1.00 57.41 205 TYR A N 1
ATOM 1638 C CA . TYR A 1 205 ? -8.866 8.981 -7.798 1.00 57.41 205 T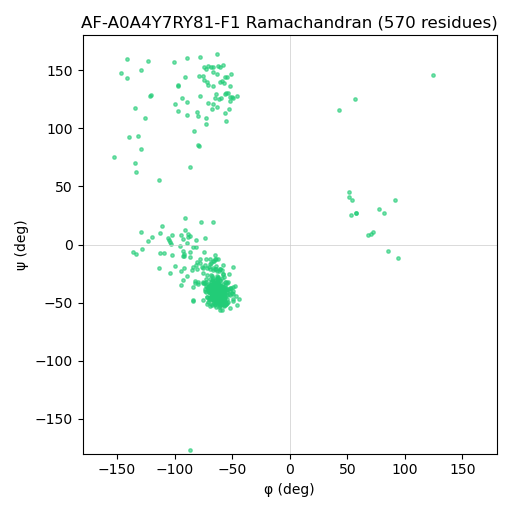YR A CA 1
ATOM 1639 C C . TYR A 1 205 ? -9.989 9.308 -8.804 1.00 57.41 205 TYR A C 1
ATOM 1641 O O . TYR A 1 205 ? -9.705 9.341 -10.003 1.00 57.41 205 TYR A O 1
ATOM 1649 N N . PRO A 1 206 ? -11.222 9.619 -8.351 1.00 63.38 206 PRO A N 1
ATOM 1650 C CA . PRO A 1 206 ? -11.691 9.442 -6.975 1.00 63.38 206 PRO A CA 1
ATOM 1651 C C . PRO A 1 206 ? -11.686 7.958 -6.590 1.00 63.38 206 PRO A C 1
ATOM 1653 O O . PRO A 1 206 ? -11.927 7.108 -7.450 1.00 63.38 206 PRO A O 1
ATOM 1656 N N . LEU A 1 207 ? -11.405 7.674 -5.312 1.00 69.31 207 LEU A N 1
ATOM 1657 C CA . LEU A 1 207 ? -11.394 6.302 -4.799 1.00 69.31 207 LEU A CA 1
ATOM 1658 C C . LEU A 1 207 ? -12.730 5.622 -5.123 1.00 69.31 207 LEU A C 1
ATOM 1660 O O . LEU A 1 207 ? -13.776 6.227 -4.862 1.00 69.31 207 LEU A O 1
ATOM 1664 N N . PRO A 1 208 ? -12.713 4.402 -5.694 1.00 76.75 208 PRO A N 1
ATOM 1665 C CA . PRO A 1 208 ? -13.912 3.597 -5.853 1.00 76.75 208 PRO A CA 1
ATOM 1666 C C . PRO A 1 208 ? -14.680 3.468 -4.543 1.00 76.75 208 PRO A C 1
ATOM 1668 O O . PRO A 1 208 ? -14.093 3.393 -3.460 1.00 76.75 208 PRO A O 1
ATOM 1671 N N . GLU A 1 209 ? -16.003 3.404 -4.652 1.00 82.69 209 GLU A N 1
ATOM 1672 C CA . GLU A 1 209 ? -16.825 3.013 -3.516 1.00 82.69 209 GLU A CA 1
ATOM 1673 C C . GLU A 1 209 ? -16.590 1.541 -3.181 1.00 82.69 209 GLU A C 1
ATOM 1675 O O . GLU A 1 209 ? -16.273 0.730 -4.049 1.00 82.69 209 GLU A O 1
ATOM 1680 N N . GLN A 1 210 ? -16.787 1.189 -1.915 1.00 87.56 210 GLN A N 1
ATOM 1681 C CA . GLN A 1 210 ? -16.498 -0.144 -1.400 1.00 87.56 210 GLN A CA 1
ATOM 1682 C C . GLN A 1 210 ? -17.218 -1.269 -2.165 1.00 87.56 210 GLN A C 1
ATOM 1684 O O . GLN A 1 210 ? -16.655 -2.345 -2.354 1.00 87.56 210 GLN A O 1
ATOM 1689 N N . GLN A 1 211 ? -18.420 -1.001 -2.687 1.00 88.94 211 GLN A N 1
ATOM 1690 C CA . GLN A 1 211 ? -19.170 -1.964 -3.492 1.00 88.94 211 GLN A CA 1
ATOM 1691 C C . GLN A 1 211 ? -18.406 -2.421 -4.742 1.00 88.94 211 GLN A C 1
ATOM 1693 O O . GLN A 1 211 ? -18.432 -3.602 -5.069 1.00 88.94 211 GLN A O 1
ATOM 1698 N N . TYR A 1 212 ? -17.670 -1.517 -5.396 1.00 87.94 212 TYR A N 1
ATOM 1699 C CA . TYR A 1 212 ? -16.858 -1.862 -6.563 1.00 87.94 212 TYR A CA 1
ATOM 1700 C C . TYR A 1 212 ? -15.799 -2.918 -6.218 1.00 87.94 212 TYR A C 1
ATOM 1702 O O . TYR A 1 212 ? -15.611 -3.874 -6.966 1.00 87.94 212 TYR A O 1
ATOM 1710 N N . TYR A 1 213 ? -15.127 -2.779 -5.069 1.00 89.81 213 TYR A N 1
ATOM 1711 C CA . TYR A 1 213 ? -14.140 -3.767 -4.629 1.00 89.81 213 TYR A CA 1
ATOM 1712 C C . TYR A 1 213 ? -14.791 -5.089 -4.242 1.00 89.81 213 TYR A C 1
ATOM 1714 O O . TYR A 1 213 ? -14.246 -6.144 -4.551 1.00 89.81 213 TYR A O 1
ATOM 1722 N N . ASN A 1 214 ? -15.966 -5.048 -3.612 1.00 92.94 214 ASN A N 1
ATOM 1723 C CA . ASN A 1 214 ? -16.708 -6.262 -3.291 1.00 92.94 214 ASN A CA 1
ATOM 1724 C C . ASN A 1 214 ? -17.078 -7.038 -4.559 1.00 92.94 214 ASN A C 1
ATOM 1726 O O . ASN A 1 214 ? -16.931 -8.256 -4.586 1.00 92.94 214 ASN A O 1
ATOM 1730 N N . ASP A 1 215 ? -17.538 -6.348 -5.603 1.00 91.56 215 ASP A N 1
ATOM 1731 C CA . ASP A 1 215 ? -17.895 -6.972 -6.878 1.00 91.56 215 ASP A CA 1
ATOM 1732 C C . ASP A 1 215 ? -16.658 -7.558 -7.571 1.00 91.56 215 ASP A C 1
ATOM 1734 O O . ASP A 1 215 ? -16.709 -8.680 -8.073 1.00 91.56 215 ASP A O 1
ATOM 1738 N N . LEU A 1 216 ? -15.523 -6.855 -7.506 1.00 88.62 216 LEU A N 1
ATOM 1739 C CA . LEU A 1 216 ? -14.237 -7.343 -8.000 1.00 88.62 216 LEU A CA 1
ATOM 1740 C C . LEU A 1 216 ? -13.778 -8.619 -7.268 1.00 88.62 216 LEU A C 1
ATOM 1742 O O . LEU A 1 216 ? -13.421 -9.598 -7.916 1.00 88.62 216 LEU A O 1
ATOM 1746 N N . ILE A 1 217 ? -13.838 -8.642 -5.932 1.00 91.62 217 ILE A N 1
ATOM 1747 C CA . ILE A 1 217 ? -13.477 -9.820 -5.121 1.00 91.62 217 ILE A CA 1
ATOM 1748 C C . ILE A 1 217 ? -14.451 -10.980 -5.369 1.00 91.62 217 ILE A C 1
ATOM 1750 O O . ILE A 1 217 ? -14.046 -12.137 -5.379 1.00 91.62 217 ILE A O 1
ATOM 1754 N N . LYS A 1 218 ? -15.746 -10.705 -5.560 1.00 92.00 218 LYS A N 1
ATOM 1755 C CA . LYS A 1 218 ? -16.736 -11.745 -5.887 1.00 92.00 218 LYS A CA 1
ATOM 1756 C C . LYS A 1 218 ? -16.502 -12.333 -7.276 1.00 92.00 218 LYS A C 1
ATOM 1758 O O . LYS A 1 218 ? -16.738 -13.524 -7.464 1.00 92.00 218 LYS A O 1
ATOM 1763 N N . HIS A 1 219 ? -16.072 -11.508 -8.231 1.00 89.38 219 HIS A N 1
ATOM 1764 C CA . HIS A 1 219 ? -15.728 -11.949 -9.578 1.00 89.38 219 HIS A CA 1
ATOM 1765 C C . HIS A 1 219 ? -14.486 -12.847 -9.577 1.00 89.38 219 HIS A C 1
ATOM 1767 O O . HIS A 1 219 ? -14.517 -13.915 -10.186 1.00 89.38 219 HIS A O 1
ATOM 1773 N N . ASP A 1 220 ? -13.442 -12.453 -8.843 1.00 88.44 220 ASP A N 1
ATOM 1774 C CA . ASP A 1 220 ? -12.234 -13.253 -8.640 1.00 88.44 220 ASP A CA 1
ATOM 1775 C C . ASP A 1 220 ? -11.828 -13.312 -7.151 1.00 88.44 220 ASP A C 1
ATOM 1777 O O . ASP A 1 220 ? -11.074 -12.464 -6.661 1.00 88.44 220 ASP A O 1
ATOM 1781 N N . PRO A 1 221 ? -12.277 -14.341 -6.406 1.00 88.75 221 PRO A N 1
ATOM 1782 C CA . PRO A 1 221 ? -11.911 -14.505 -4.999 1.00 88.75 221 PRO A CA 1
ATOM 1783 C C . PRO A 1 221 ? -10.426 -14.817 -4.772 1.00 88.75 221 PRO A C 1
ATOM 1785 O O . PRO A 1 221 ? -9.920 -14.622 -3.662 1.00 88.75 221 PRO A O 1
ATOM 1788 N N . SER A 1 222 ? -9.714 -15.311 -5.796 1.00 90.75 222 SER A N 1
ATOM 1789 C CA . SER A 1 222 ? -8.289 -15.650 -5.690 1.00 90.75 222 SER A CA 1
ATOM 1790 C C . SER A 1 222 ? -7.412 -14.405 -5.531 1.00 90.75 222 SER A C 1
ATOM 1792 O O . SER A 1 222 ? -6.326 -14.480 -4.952 1.00 90.75 222 SER A O 1
ATOM 1794 N N . LEU A 1 223 ? -7.932 -13.244 -5.937 1.00 92.12 223 LEU A N 1
ATOM 1795 C CA . LEU A 1 223 ? -7.293 -11.942 -5.839 1.00 92.12 223 LEU A CA 1
ATOM 1796 C C . LEU A 1 223 ? -6.735 -11.652 -4.438 1.00 92.12 223 LEU A C 1
ATOM 1798 O O . LEU A 1 223 ? -5.575 -11.265 -4.286 1.00 92.12 223 LEU A O 1
ATOM 1802 N N . LEU A 1 224 ? -7.538 -11.878 -3.395 1.00 93.44 224 LEU A N 1
ATOM 1803 C CA . LEU A 1 224 ? -7.100 -11.650 -2.017 1.00 93.44 224 LEU A CA 1
ATOM 1804 C C . LEU A 1 224 ? -6.023 -12.657 -1.588 1.00 93.44 224 LEU A C 1
ATOM 1806 O O . LEU A 1 224 ? -5.078 -12.287 -0.889 1.00 93.44 224 LEU A O 1
ATOM 1810 N N . ASP A 1 225 ? -6.128 -13.917 -2.019 1.00 93.69 225 ASP A N 1
ATOM 1811 C CA . ASP A 1 225 ? -5.121 -14.945 -1.736 1.00 93.69 225 ASP A CA 1
ATOM 1812 C C . ASP A 1 225 ? -3.760 -14.570 -2.337 1.00 93.69 225 ASP A C 1
ATOM 1814 O O . ASP A 1 225 ? -2.740 -14.605 -1.640 1.00 93.69 225 ASP A O 1
ATOM 1818 N N . LEU A 1 226 ? -3.767 -14.116 -3.593 1.00 94.06 226 LEU A N 1
ATOM 1819 C CA . LEU A 1 226 ? -2.592 -13.637 -4.311 1.00 94.06 226 LEU A CA 1
ATOM 1820 C C . LEU A 1 226 ? -1.985 -12.386 -3.670 1.00 94.06 226 LEU A C 1
ATOM 1822 O O . LEU A 1 226 ? -0.764 -12.318 -3.527 1.00 94.06 226 LEU A O 1
ATOM 1826 N N . LEU A 1 227 ? -2.800 -11.426 -3.226 1.00 94.94 227 LEU A N 1
ATOM 1827 C CA . LEU A 1 227 ? -2.320 -10.244 -2.503 1.00 94.94 227 LEU A CA 1
ATOM 1828 C C . LEU A 1 227 ? -1.604 -10.626 -1.203 1.00 94.94 227 LEU A C 1
ATOM 1830 O O . LEU A 1 227 ? -0.498 -10.150 -0.936 1.00 94.94 227 LEU A O 1
ATOM 1834 N N . PHE A 1 228 ? -2.180 -11.543 -0.420 1.00 95.31 228 PHE A N 1
ATOM 1835 C CA . PHE A 1 228 ? -1.507 -12.060 0.771 1.00 95.31 228 PHE A CA 1
ATOM 1836 C C . PHE A 1 228 ? -0.246 -12.850 0.427 1.00 95.31 228 PHE A C 1
ATOM 1838 O O . PHE A 1 228 ? 0.756 -12.722 1.125 1.00 95.31 228 PHE A O 1
ATOM 1845 N N . LYS A 1 229 ? -0.242 -13.630 -0.655 1.00 94.88 229 LYS A N 1
ATOM 1846 C CA . LYS A 1 229 ? 0.966 -14.317 -1.124 1.00 94.88 229 LYS A CA 1
ATOM 1847 C C . LYS A 1 2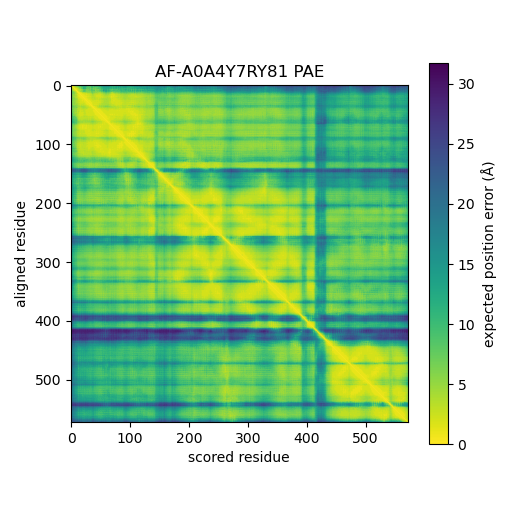29 ? 2.070 -13.320 -1.498 1.00 94.88 229 LYS A C 1
ATOM 1849 O O . LYS A 1 229 ? 3.216 -13.523 -1.105 1.00 94.88 229 LYS A O 1
ATOM 1854 N N . CYS A 1 230 ? 1.733 -12.229 -2.186 1.00 94.81 230 CYS A N 1
ATOM 1855 C CA . CYS A 1 230 ? 2.675 -11.154 -2.503 1.00 94.81 230 CYS A CA 1
ATOM 1856 C C . CYS A 1 230 ? 3.185 -10.447 -1.237 1.00 94.81 230 CYS A C 1
ATOM 1858 O O . CYS A 1 230 ? 4.365 -10.122 -1.153 1.00 94.81 230 CYS A O 1
ATOM 1860 N N . SER A 1 231 ? 2.342 -10.307 -0.204 1.00 93.69 231 SER A N 1
ATOM 1861 C CA . SER A 1 231 ? 2.743 -9.751 1.101 1.00 93.69 231 SER A CA 1
ATOM 1862 C C . SER A 1 231 ? 3.824 -10.564 1.841 1.00 93.69 231 SER A C 1
ATOM 1864 O O . SER A 1 231 ? 4.398 -10.086 2.817 1.00 93.69 231 SER A O 1
ATOM 1866 N N . LEU A 1 232 ? 4.106 -11.790 1.379 1.00 94.06 232 LEU A N 1
ATOM 1867 C CA . LEU A 1 232 ? 5.122 -12.702 1.917 1.00 94.06 232 LEU A CA 1
ATOM 1868 C C . LEU A 1 232 ? 6.383 -12.801 1.037 1.00 94.06 232 LEU A C 1
ATOM 1870 O O . LEU A 1 232 ? 7.264 -13.621 1.321 1.00 94.06 232 LEU A O 1
ATOM 1874 N N . VAL A 1 233 ? 6.470 -12.019 -0.045 1.00 92.31 233 VAL A N 1
ATOM 1875 C CA . VAL A 1 233 ? 7.655 -11.975 -0.913 1.00 92.31 233 VAL A CA 1
ATOM 1876 C C . VAL A 1 233 ? 8.812 -11.350 -0.140 1.00 92.31 233 VAL A C 1
ATOM 1878 O O . VAL A 1 233 ? 8.766 -10.187 0.246 1.00 92.31 233 VAL A O 1
ATOM 1881 N N . LYS A 1 234 ? 9.865 -12.141 0.076 1.00 90.56 234 LYS A N 1
ATOM 1882 C CA . LYS A 1 234 ? 11.009 -11.742 0.898 1.00 90.56 234 LYS A CA 1
ATOM 1883 C C . LYS A 1 234 ? 11.921 -10.762 0.179 1.00 90.56 234 LYS A C 1
ATOM 1885 O O . LYS A 1 234 ? 12.183 -10.911 -1.016 1.00 90.56 234 LYS A O 1
ATOM 1890 N N . ARG A 1 235 ? 12.494 -9.829 0.941 1.00 90.38 235 ARG A N 1
ATOM 1891 C CA . ARG A 1 235 ? 13.585 -8.991 0.445 1.00 90.38 235 ARG A CA 1
ATOM 1892 C C . ARG A 1 235 ? 14.873 -9.796 0.381 1.00 90.38 235 ARG A C 1
ATOM 1894 O O . ARG A 1 235 ? 15.192 -10.583 1.270 1.00 90.38 235 ARG A O 1
ATOM 1901 N N . GLU A 1 236 ? 15.643 -9.553 -0.668 1.00 91.31 236 GLU A N 1
ATOM 1902 C CA . GLU A 1 236 ? 16.883 -10.272 -0.932 1.00 91.31 236 GLU A CA 1
ATOM 1903 C C . GLU A 1 236 ? 18.060 -9.308 -1.055 1.00 91.31 236 GLU A C 1
ATOM 1905 O O . GLU A 1 236 ? 17.912 -8.125 -1.365 1.00 91.31 236 GLU A O 1
ATOM 1910 N N . ALA A 1 237 ? 19.276 -9.817 -0.848 1.00 92.12 237 ALA A N 1
ATOM 1911 C CA . ALA A 1 237 ? 20.475 -8.979 -0.782 1.00 92.12 237 ALA A CA 1
ATOM 1912 C C . ALA A 1 237 ? 20.831 -8.249 -2.090 1.00 92.12 237 ALA A C 1
ATOM 1914 O O . ALA A 1 237 ? 21.696 -7.379 -2.085 1.00 92.12 237 ALA A O 1
ATOM 1915 N N . TRP A 1 238 ? 20.216 -8.602 -3.218 1.00 89.75 238 TRP A N 1
ATOM 1916 C CA . TRP A 1 238 ? 20.376 -7.877 -4.480 1.00 89.75 238 TRP A CA 1
ATOM 1917 C C . TRP A 1 238 ? 19.434 -6.673 -4.603 1.00 89.75 238 TRP A C 1
ATOM 1919 O O . TRP A 1 238 ? 19.741 -5.742 -5.356 1.00 89.75 238 TRP A O 1
ATOM 1929 N N . TYR A 1 239 ? 18.324 -6.662 -3.857 1.00 91.75 239 TYR A N 1
ATOM 1930 C CA . TYR A 1 239 ? 17.340 -5.584 -3.851 1.00 91.75 239 TYR A CA 1
ATOM 1931 C C . TYR A 1 239 ? 16.598 -5.500 -2.511 1.00 91.75 239 TYR A C 1
ATOM 1933 O O . TYR A 1 239 ? 15.447 -5.903 -2.365 1.00 91.75 239 TYR A O 1
ATOM 1941 N N . ALA A 1 240 ? 17.291 -4.966 -1.508 1.00 91.12 240 ALA A N 1
ATOM 1942 C CA . ALA A 1 240 ? 16.774 -4.861 -0.146 1.00 91.12 240 ALA A CA 1
ATOM 1943 C C . ALA A 1 240 ? 15.716 -3.757 0.027 1.00 91.12 240 ALA A C 1
ATOM 1945 O O . ALA A 1 240 ? 15.153 -3.631 1.107 1.00 91.12 240 ALA A O 1
ATOM 1946 N N . GLN A 1 241 ? 15.484 -2.943 -1.004 1.00 90.31 241 GLN A N 1
ATOM 1947 C CA . GLN A 1 241 ? 14.464 -1.896 -1.025 1.00 90.31 241 GLN A CA 1
ATOM 1948 C C . GLN A 1 241 ? 13.083 -2.400 -1.472 1.00 90.31 241 GLN A C 1
ATOM 1950 O O . GLN A 1 241 ? 12.140 -1.627 -1.394 1.00 90.31 241 GLN A O 1
ATOM 1955 N N . LEU A 1 242 ? 12.974 -3.664 -1.905 1.00 91.88 242 LEU A N 1
ATOM 1956 C CA . LEU A 1 242 ? 11.767 -4.238 -2.503 1.00 91.88 242 LEU A CA 1
ATOM 1957 C C . LEU A 1 242 ? 10.488 -3.898 -1.719 1.00 91.88 242 LEU A C 1
ATOM 1959 O O . LEU A 1 242 ? 10.408 -4.154 -0.511 1.00 91.88 242 LEU A O 1
ATOM 1963 N N . GLU A 1 243 ? 9.494 -3.368 -2.432 1.00 92.38 243 GLU A N 1
ATOM 1964 C CA . GLU A 1 243 ? 8.223 -2.894 -1.862 1.00 92.38 243 GLU A CA 1
ATOM 1965 C C . GLU A 1 243 ? 7.021 -3.827 -2.094 1.00 92.38 243 GLU A C 1
ATOM 1967 O O . GLU A 1 243 ? 5.902 -3.507 -1.690 1.00 92.38 243 GLU A O 1
ATOM 1972 N N . VAL A 1 244 ? 7.212 -4.982 -2.742 1.00 93.56 244 VAL A N 1
ATOM 1973 C CA . VAL A 1 244 ? 6.108 -5.899 -3.100 1.00 93.56 244 VAL A CA 1
ATOM 1974 C C . VAL A 1 244 ? 5.260 -6.277 -1.889 1.00 93.56 244 VAL A C 1
ATOM 1976 O O . VAL A 1 244 ? 4.031 -6.309 -1.984 1.00 93.56 244 VAL A O 1
ATOM 1979 N N . ASP A 1 245 ? 5.904 -6.521 -0.750 1.00 93.62 245 ASP A N 1
ATOM 1980 C CA . ASP A 1 245 ? 5.244 -6.939 0.476 1.00 93.62 245 ASP A CA 1
ATOM 1981 C C . ASP A 1 245 ? 4.231 -5.888 0.968 1.00 93.62 245 ASP A C 1
ATOM 1983 O O . ASP A 1 245 ? 3.035 -6.162 1.104 1.00 93.62 245 ASP A O 1
ATOM 1987 N N . VAL A 1 246 ? 4.700 -4.657 1.168 1.00 90.75 246 VAL A N 1
ATOM 1988 C CA . VAL A 1 246 ? 3.909 -3.542 1.686 1.00 90.75 246 VAL A CA 1
ATOM 1989 C C . VAL A 1 246 ? 2.867 -3.071 0.684 1.00 90.75 246 VAL A C 1
ATOM 1991 O O . VAL A 1 246 ? 1.724 -2.865 1.081 1.00 90.75 246 VAL A O 1
ATOM 1994 N N . ARG A 1 247 ? 3.198 -2.971 -0.609 1.00 90.12 247 ARG A N 1
ATOM 1995 C CA . ARG A 1 247 ? 2.256 -2.497 -1.639 1.00 90.12 247 ARG A CA 1
ATOM 1996 C C . ARG A 1 247 ? 1.090 -3.454 -1.838 1.00 90.12 247 ARG A C 1
ATOM 1998 O O . ARG A 1 247 ? -0.051 -3.020 -2.005 1.00 90.12 247 ARG A O 1
ATOM 2005 N N . SER A 1 248 ? 1.352 -4.754 -1.755 1.00 93.81 248 SER A N 1
ATOM 2006 C CA . SER A 1 248 ? 0.298 -5.766 -1.856 1.00 93.81 248 SER A CA 1
ATOM 2007 C C . SER A 1 248 ? -0.642 -5.704 -0.658 1.00 93.81 248 SER A C 1
ATOM 2009 O O . SER A 1 248 ? -1.859 -5.737 -0.820 1.00 93.81 248 SER A O 1
ATOM 2011 N N . LEU A 1 249 ? -0.109 -5.534 0.554 1.00 91.56 249 LEU A N 1
ATOM 2012 C CA . LEU A 1 249 ? -0.958 -5.407 1.732 1.00 91.56 249 LEU A CA 1
ATOM 2013 C C . LEU A 1 249 ? -1.704 -4.057 1.772 1.00 91.56 249 LEU A C 1
ATOM 2015 O O . LEU A 1 249 ? -2.869 -4.017 2.165 1.00 91.56 249 LEU A O 1
ATOM 2019 N N . GLU A 1 250 ? -1.077 -2.957 1.334 1.00 87.56 250 GLU A N 1
ATOM 2020 C CA . GLU A 1 250 ? -1.747 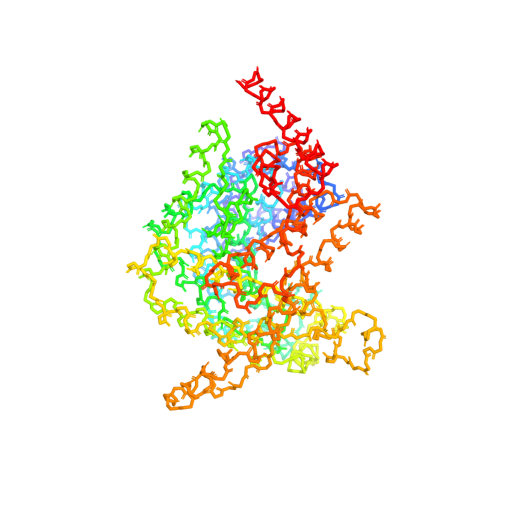-1.657 1.160 1.00 87.56 250 GLU A CA 1
ATOM 2021 C C . GLU A 1 250 ? -2.934 -1.788 0.207 1.00 87.56 250 GLU A C 1
ATOM 2023 O O . GLU A 1 250 ? -4.001 -1.247 0.483 1.00 87.56 250 GLU A O 1
ATOM 2028 N N . THR A 1 251 ? -2.779 -2.566 -0.864 1.00 89.56 251 THR A N 1
ATOM 2029 C CA . THR A 1 251 ? -3.858 -2.859 -1.811 1.00 89.56 251 THR A CA 1
ATOM 2030 C C . THR A 1 251 ? -5.026 -3.586 -1.132 1.00 89.56 251 THR A C 1
ATOM 2032 O O . THR A 1 251 ? -6.168 -3.182 -1.328 1.00 89.56 251 THR A O 1
ATOM 2035 N N . VAL A 1 252 ? -4.771 -4.570 -0.254 1.00 91.81 252 VAL A N 1
ATOM 2036 C CA . VAL A 1 252 ? -5.832 -5.217 0.554 1.00 91.81 252 VAL A CA 1
ATOM 2037 C C . VAL A 1 252 ? -6.579 -4.192 1.407 1.00 91.81 252 VAL A C 1
ATOM 2039 O O . VAL A 1 252 ? -7.806 -4.202 1.453 1.00 91.81 252 VAL A O 1
ATOM 2042 N N . VAL A 1 253 ? -5.859 -3.281 2.065 1.00 85.81 253 VAL A N 1
ATOM 2043 C CA . VAL A 1 253 ? -6.485 -2.235 2.891 1.00 85.81 253 VAL A CA 1
ATOM 2044 C C . VAL A 1 253 ? -7.235 -1.206 2.045 1.00 85.81 253 VAL A C 1
ATOM 2046 O O . VAL A 1 253 ? -8.291 -0.747 2.465 1.00 85.81 253 VAL A O 1
ATOM 2049 N N . PHE A 1 254 ? -6.759 -0.866 0.846 1.00 82.06 254 PHE A N 1
ATOM 2050 C CA . PHE A 1 254 ? -7.506 -0.012 -0.082 1.00 82.06 254 PHE A CA 1
ATOM 2051 C C . PHE A 1 254 ? -8.794 -0.666 -0.572 1.00 82.06 254 PHE A C 1
ATOM 2053 O O . PHE A 1 254 ? -9.791 0.027 -0.754 1.00 82.06 254 PHE A O 1
ATOM 2060 N N . MET A 1 255 ? -8.783 -1.983 -0.763 1.00 86.12 255 MET A N 1
ATOM 2061 C CA . MET A 1 255 ? -9.975 -2.748 -1.119 1.00 86.12 255 MET A CA 1
ATOM 2062 C C . MET A 1 255 ? -10.941 -2.927 0.057 1.00 86.12 255 MET A C 1
ATOM 2064 O O . MET A 1 255 ? -12.103 -3.242 -0.170 1.00 86.12 255 MET A O 1
ATOM 2068 N N . LEU A 1 256 ? -10.480 -2.724 1.293 1.00 85.25 256 LEU A N 1
ATOM 2069 C CA . LEU A 1 256 ? -11.269 -2.720 2.530 1.00 85.25 256 LEU A CA 1
ATOM 2070 C C . LEU A 1 256 ? -11.272 -1.309 3.120 1.00 85.25 256 LEU A C 1
ATOM 2072 O O . LEU A 1 256 ? -10.831 -1.067 4.248 1.00 85.25 256 LEU A O 1
ATOM 2076 N N . ASN A 1 257 ? -11.708 -0.354 2.305 1.00 72.56 257 ASN A N 1
ATOM 2077 C CA . ASN A 1 257 ? -11.598 1.055 2.617 1.00 72.56 257 ASN A CA 1
ATOM 2078 C C . ASN A 1 257 ? -12.595 1.428 3.714 1.00 72.56 257 ASN A C 1
ATOM 2080 O O . ASN A 1 257 ? -13.783 1.608 3.442 1.00 72.56 257 ASN A O 1
ATOM 2084 N N . LEU A 1 258 ? -12.100 1.599 4.943 1.00 69.12 258 LEU A N 1
ATOM 2085 C CA . LEU A 1 258 ? -12.844 2.293 5.990 1.00 69.12 258 LEU A CA 1
ATOM 2086 C C . LEU A 1 258 ? -13.284 3.653 5.440 1.00 69.12 258 LEU A C 1
ATOM 2088 O O . LEU A 1 258 ? -12.410 4.470 5.125 1.00 69.12 258 LEU A O 1
ATOM 2092 N N . PRO A 1 259 ? -14.600 3.918 5.313 1.00 67.12 259 PRO A N 1
ATOM 2093 C CA . PRO A 1 259 ? -15.064 5.220 4.877 1.00 67.12 259 PRO A CA 1
ATOM 2094 C C . PRO A 1 259 ? -14.403 6.272 5.760 1.00 67.12 259 PRO A C 1
ATOM 2096 O O . PRO A 1 259 ? -14.467 6.203 6.985 1.00 67.12 259 PRO A O 1
ATOM 2099 N N . VAL A 1 260 ? -13.703 7.222 5.144 1.00 61.25 260 VAL A N 1
ATOM 2100 C CA . VAL A 1 260 ? -12.950 8.251 5.881 1.00 61.25 260 VAL A CA 1
ATOM 2101 C C . VAL A 1 260 ? -13.866 9.172 6.681 1.00 61.25 260 VAL A C 1
ATOM 2103 O O . VAL A 1 260 ? -13.394 9.990 7.453 1.00 61.25 260 VAL A O 1
ATOM 2106 N N . GLU A 1 261 ? -15.170 9.056 6.461 1.00 63.19 261 GLU A N 1
ATOM 2107 C CA . GLU A 1 261 ? -16.227 9.693 7.223 1.00 63.19 261 GLU A CA 1
ATOM 2108 C C . GLU A 1 261 ? -16.609 8.914 8.484 1.00 63.19 261 GLU A C 1
ATOM 2110 O O . GLU A 1 261 ? -17.470 9.384 9.211 1.00 63.19 261 GLU A O 1
ATOM 2115 N N . MET A 1 262 ? -16.010 7.746 8.751 1.00 66.56 262 MET A N 1
ATOM 2116 C CA . MET A 1 262 ? -16.394 6.836 9.833 1.00 66.56 262 MET A CA 1
ATOM 2117 C C . MET A 1 262 ? -15.277 6.532 10.833 1.00 66.56 262 MET A C 1
ATOM 2119 O O . MET A 1 262 ? -14.176 6.094 10.488 1.00 66.56 262 MET A O 1
ATOM 2123 N N . VAL A 1 263 ? -15.593 6.724 12.111 1.00 65.50 263 VAL A N 1
ATOM 2124 C CA . VAL A 1 263 ? -14.722 6.353 13.224 1.00 65.50 263 VAL A CA 1
ATOM 2125 C C . VAL A 1 263 ? -15.173 4.990 13.758 1.00 65.50 263 VAL A C 1
ATOM 2127 O O . VAL A 1 263 ? -16.282 4.907 14.284 1.00 65.50 263 VAL A O 1
ATOM 2130 N N . PRO A 1 264 ? -14.351 3.926 13.659 1.00 63.22 264 PRO A N 1
ATOM 2131 C CA . PRO A 1 264 ? -14.633 2.673 14.356 1.00 63.22 264 PRO A CA 1
ATOM 2132 C C . PRO A 1 264 ? -14.887 2.929 15.849 1.00 63.22 264 PRO A C 1
ATOM 2134 O O . PRO A 1 264 ? -14.183 3.729 16.464 1.00 63.22 264 PRO A O 1
ATOM 2137 N N . GLY A 1 265 ? -15.910 2.285 16.402 1.00 61.78 265 GLY A N 1
ATOM 2138 C CA . GLY A 1 265 ? -16.376 2.463 17.787 1.00 61.78 265 GLY A CA 1
ATOM 2139 C C . GLY A 1 265 ? -17.362 3.621 17.986 1.00 61.78 265 GLY A C 1
ATOM 2140 O O . GLY A 1 265 ? -17.902 3.810 19.072 1.00 61.78 265 GLY A O 1
ATOM 2141 N N . LEU A 1 266 ? -17.631 4.421 16.947 1.00 68.56 266 LEU A N 1
ATOM 2142 C CA . LEU A 1 266 ? -18.505 5.588 17.037 1.00 68.56 266 LEU A CA 1
ATOM 2143 C C . LEU A 1 266 ? -19.610 5.520 15.984 1.00 68.56 266 LEU A C 1
ATOM 2145 O O . LEU A 1 266 ? -19.380 5.736 14.793 1.00 68.56 266 LEU A O 1
ATOM 2149 N N . LYS A 1 267 ? -20.843 5.278 16.435 1.00 66.94 267 LYS A N 1
ATOM 2150 C CA . LYS A 1 267 ? -22.015 5.427 15.574 1.00 66.94 267 LYS A CA 1
ATOM 2151 C C . LYS A 1 267 ? -22.265 6.917 15.342 1.00 66.94 267 LYS A C 1
ATOM 2153 O O . LYS A 1 267 ? -22.658 7.642 16.253 1.00 66.94 267 LYS A O 1
ATOM 2158 N N . LEU A 1 268 ? -21.998 7.370 14.123 1.00 68.25 268 LEU A N 1
ATOM 2159 C CA . LEU A 1 268 ? -22.279 8.736 13.700 1.00 68.25 268 LEU A CA 1
ATOM 2160 C C . LEU A 1 268 ? -23.767 8.833 13.367 1.00 68.25 268 LEU A C 1
ATOM 2162 O O . LEU A 1 268 ? -24.220 8.236 12.394 1.00 68.25 268 LEU A O 1
ATOM 2166 N N . GLU A 1 269 ? -24.521 9.554 14.191 1.00 73.00 269 GLU A N 1
ATOM 2167 C CA . GLU A 1 269 ? -25.917 9.882 13.906 1.00 73.00 269 GLU A CA 1
ATOM 2168 C C . GLU A 1 269 ? -25.991 11.302 13.355 1.00 73.00 269 GLU A C 1
ATOM 2170 O O . GLU A 1 269 ? -25.525 12.264 13.973 1.00 73.00 269 GLU A O 1
ATOM 2175 N N . VAL A 1 270 ? -26.529 11.413 12.144 1.00 77.06 270 VAL A N 1
ATOM 2176 C CA . VAL A 1 270 ? -26.564 12.650 11.377 1.00 77.06 270 VAL A CA 1
ATOM 2177 C C . VAL A 1 270 ? -28.017 13.016 11.068 1.00 77.06 270 VAL A C 1
ATOM 2179 O O . VAL A 1 270 ? -28.761 12.212 10.517 1.00 77.06 270 VAL A O 1
ATOM 2182 N N . ASP A 1 271 ? -28.420 14.255 11.373 1.00 78.50 271 ASP A N 1
ATOM 2183 C CA . ASP A 1 271 ? -29.819 14.707 11.225 1.00 78.50 271 ASP A CA 1
ATOM 2184 C C . ASP A 1 271 ? -30.321 14.765 9.760 1.00 78.50 271 ASP A C 1
ATOM 2186 O O . ASP A 1 271 ? -31.522 14.895 9.520 1.00 78.50 271 ASP A O 1
ATOM 2190 N N . ASP A 1 272 ? -29.430 14.707 8.759 1.00 81.38 272 ASP A N 1
ATOM 2191 C CA . ASP A 1 272 ? -29.813 14.609 7.340 1.00 81.38 272 ASP A CA 1
ATOM 2192 C C . ASP A 1 272 ? -29.944 13.135 6.944 1.00 81.38 272 ASP A C 1
ATOM 2194 O O . ASP A 1 272 ? -28.953 12.408 6.842 1.00 81.38 272 ASP A O 1
ATOM 2198 N N . ARG A 1 273 ? -31.181 12.715 6.668 1.00 86.75 273 ARG A N 1
ATOM 2199 C CA . ARG A 1 273 ? -31.517 11.335 6.306 1.00 86.75 273 ARG A CA 1
ATOM 2200 C C . ARG A 1 273 ? -30.747 10.817 5.087 1.00 86.75 273 ARG A C 1
ATOM 2202 O O . ARG A 1 273 ? -30.326 9.669 5.093 1.00 86.75 273 ARG A O 1
ATOM 2209 N N . ALA A 1 274 ? -30.530 11.640 4.060 1.00 84.19 274 ALA A N 1
ATOM 2210 C CA . ALA A 1 274 ? -29.816 11.208 2.858 1.00 84.19 274 ALA A CA 1
ATOM 2211 C C . ALA A 1 274 ? -28.309 11.053 3.117 1.00 84.19 274 ALA A C 1
ATOM 2213 O O . ALA A 1 274 ? -27.647 10.205 2.521 1.00 84.19 274 ALA A O 1
ATOM 2214 N N . VAL A 1 275 ? -27.734 11.867 4.008 1.00 80.12 275 VAL A N 1
ATOM 2215 C CA . VAL A 1 275 ? -26.354 11.668 4.475 1.00 80.12 275 VAL A CA 1
ATOM 2216 C C . VAL A 1 275 ? -26.260 10.383 5.299 1.00 80.12 275 VAL A C 1
ATOM 2218 O O . VAL A 1 275 ? -25.379 9.573 5.021 1.00 80.12 275 VAL A O 1
ATOM 2221 N N . GLN A 1 276 ? -27.184 10.173 6.241 1.00 84.06 276 GLN A N 1
ATOM 2222 C CA . GLN A 1 276 ? -27.232 8.979 7.087 1.00 84.06 276 GLN A CA 1
ATOM 2223 C C . GLN A 1 276 ? -27.345 7.690 6.256 1.00 84.06 276 GLN A C 1
ATOM 2225 O O . GLN A 1 276 ? -26.512 6.800 6.405 1.00 84.06 276 GLN A O 1
ATOM 2230 N N . GLU A 1 277 ? -28.297 7.621 5.318 1.00 87.38 277 GLU A N 1
ATOM 2231 C CA . GLU A 1 277 ? -28.497 6.452 4.445 1.00 87.38 277 GLU A CA 1
ATOM 2232 C C . GLU A 1 277 ? -27.238 6.136 3.613 1.00 87.38 277 GLU A C 1
ATOM 2234 O O . GLU A 1 277 ? -26.862 4.974 3.470 1.00 87.38 277 GLU A O 1
ATOM 2239 N N . ARG A 1 278 ? -26.520 7.156 3.115 1.00 82.88 278 ARG A N 1
ATOM 2240 C CA . ARG A 1 278 ? -25.253 6.952 2.385 1.00 82.88 278 ARG A CA 1
ATOM 2241 C C . ARG A 1 278 ? -24.131 6.427 3.282 1.00 82.88 278 ARG A C 1
ATOM 2243 O O . ARG A 1 278 ? -23.344 5.596 2.829 1.00 82.88 278 ARG A O 1
ATOM 2250 N N . LEU A 1 279 ? -24.026 6.910 4.522 1.00 79.94 279 LEU A N 1
ATOM 2251 C CA . LEU A 1 279 ? -23.042 6.406 5.488 1.00 79.94 279 LEU A CA 1
ATOM 2252 C C . LEU A 1 279 ? -23.329 4.941 5.836 1.00 79.94 279 LEU A C 1
ATOM 2254 O O . LEU A 1 279 ? -22.419 4.118 5.789 1.00 79.94 279 LEU A O 1
ATOM 2258 N N . GLU A 1 280 ? -24.593 4.601 6.092 1.00 84.19 280 GLU A N 1
ATOM 2259 C CA . GLU A 1 280 ? -25.033 3.231 6.378 1.00 84.19 280 GLU A CA 1
ATOM 2260 C C . GLU A 1 280 ? -24.812 2.288 5.190 1.00 84.19 280 GLU A C 1
ATOM 2262 O O . GLU A 1 280 ? -24.320 1.176 5.372 1.00 84.19 280 GLU A O 1
ATOM 2267 N N . GLN A 1 281 ? -25.091 2.733 3.962 1.00 87.19 281 GLN A N 1
ATOM 2268 C CA . GLN A 1 281 ? -24.825 1.942 2.760 1.00 87.19 281 GLN A CA 1
ATOM 2269 C C . GLN A 1 281 ? -23.326 1.657 2.589 1.00 87.19 281 GLN A C 1
ATOM 2271 O O . GLN A 1 281 ? -22.932 0.518 2.332 1.00 87.19 281 GLN A O 1
ATOM 2276 N N . ARG A 1 282 ? -22.473 2.678 2.746 1.00 83.56 282 ARG A N 1
ATOM 2277 C CA . ARG A 1 282 ? -21.010 2.518 2.678 1.00 83.56 282 ARG A CA 1
ATOM 2278 C C . ARG A 1 282 ? -20.494 1.594 3.769 1.00 83.56 282 ARG A C 1
ATOM 2280 O O . ARG A 1 282 ? -19.579 0.811 3.525 1.00 83.56 282 ARG A O 1
ATOM 2287 N N . TRP A 1 283 ? -21.101 1.676 4.946 1.00 83.25 283 TRP A N 1
ATOM 2288 C CA . TRP A 1 283 ? -20.793 0.809 6.064 1.00 83.25 283 TRP A CA 1
ATOM 2289 C C . TRP A 1 283 ? -21.136 -0.654 5.778 1.00 83.25 283 TRP A C 1
ATOM 2291 O O . TRP A 1 283 ? -20.275 -1.521 5.915 1.00 83.25 283 TRP A O 1
ATOM 2301 N N . GLY A 1 284 ? -22.362 -0.921 5.322 1.00 86.12 284 GLY A N 1
ATOM 2302 C CA . GLY A 1 284 ? -22.794 -2.264 4.935 1.00 86.12 284 GLY A CA 1
ATOM 2303 C C . GLY A 1 284 ? -21.882 -2.863 3.865 1.00 86.12 284 GLY A C 1
ATOM 2304 O O . GLY A 1 284 ? -21.415 -3.988 4.014 1.00 86.12 284 GLY A O 1
ATOM 2305 N N . ALA A 1 285 ? -21.517 -2.071 2.853 1.00 89.50 285 ALA A N 1
ATOM 2306 C CA . ALA A 1 285 ? -20.570 -2.505 1.833 1.00 89.50 285 ALA A CA 1
ATOM 2307 C C . ALA A 1 285 ? -19.184 -2.842 2.418 1.00 89.50 285 ALA A C 1
ATOM 2309 O O . ALA A 1 285 ? -18.563 -3.814 1.992 1.00 89.50 285 ALA A O 1
ATOM 2310 N N . LEU A 1 286 ? -18.674 -2.090 3.399 1.00 88.06 286 LEU A N 1
ATOM 2311 C CA . LEU A 1 286 ? -17.408 -2.444 4.056 1.00 88.06 286 LEU A CA 1
ATOM 2312 C C . LEU A 1 286 ? -17.510 -3.775 4.789 1.00 88.06 286 LEU A C 1
ATOM 2314 O O . LEU A 1 286 ? -16.617 -4.608 4.648 1.00 88.06 286 LEU A O 1
ATOM 2318 N N . MET A 1 287 ? -18.586 -3.984 5.544 1.00 88.50 287 MET A N 1
ATOM 2319 C CA . MET A 1 287 ? -18.783 -5.232 6.276 1.00 88.50 287 MET A CA 1
ATOM 2320 C C . MET A 1 287 ? -18.906 -6.434 5.336 1.00 88.50 287 MET A C 1
ATOM 2322 O O . MET A 1 287 ? -18.295 -7.467 5.600 1.00 88.50 287 MET A O 1
ATOM 2326 N N . ASP A 1 288 ? -19.587 -6.281 4.197 1.00 90.44 288 ASP A N 1
ATOM 2327 C CA . ASP A 1 288 ? -19.615 -7.297 3.141 1.00 90.44 288 ASP A CA 1
ATOM 2328 C C . ASP A 1 288 ? -18.201 -7.623 2.637 1.00 90.44 288 ASP A C 1
ATOM 2330 O O . ASP A 1 288 ? -17.847 -8.793 2.482 1.00 90.44 288 ASP A O 1
ATOM 2334 N N . GLY A 1 289 ? -17.367 -6.600 2.424 1.00 91.81 289 GLY A N 1
ATOM 2335 C CA . GLY A 1 289 ? -15.966 -6.764 2.032 1.00 91.81 289 GLY A CA 1
ATOM 2336 C C . GLY A 1 289 ? -15.143 -7.518 3.078 1.00 91.81 289 GLY A C 1
ATOM 2337 O O . GLY A 1 289 ? -14.380 -8.425 2.738 1.00 91.81 289 GLY A O 1
ATOM 2338 N N . VAL A 1 290 ? -15.336 -7.209 4.364 1.00 91.50 290 VAL A N 1
ATOM 2339 C CA . VAL A 1 290 ? -14.708 -7.961 5.462 1.00 91.50 290 VAL A CA 1
ATOM 2340 C C . VAL A 1 290 ? -15.212 -9.404 5.492 1.00 91.50 290 VAL A C 1
ATOM 2342 O O . VAL A 1 290 ? -14.409 -10.311 5.687 1.00 91.50 290 VAL A O 1
ATOM 2345 N N . GLY A 1 291 ? -16.498 -9.641 5.230 1.00 91.56 291 GLY A N 1
ATOM 2346 C C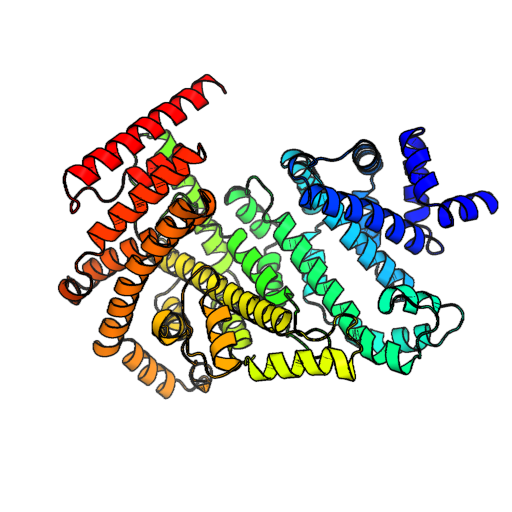A . GLY A 1 291 ? -17.060 -10.985 5.095 1.00 91.56 291 GLY A CA 1
ATOM 2347 C C . GLY A 1 291 ? -16.392 -11.796 3.981 1.00 91.56 291 GLY A C 1
ATOM 2348 O O . GLY A 1 291 ? -16.083 -12.971 4.171 1.00 91.56 291 GLY A O 1
ATOM 2349 N N . LEU A 1 292 ? -16.092 -11.170 2.838 1.00 92.88 292 LEU A N 1
ATOM 2350 C CA . LEU A 1 292 ? -15.337 -11.812 1.754 1.00 92.88 292 LEU A CA 1
ATOM 2351 C C . LEU A 1 292 ? -13.900 -12.145 2.180 1.00 92.88 292 LEU A C 1
ATOM 2353 O O . LEU A 1 292 ? -13.408 -13.233 1.883 1.00 92.88 292 LEU A O 1
ATOM 2357 N N . LEU A 1 293 ? -13.236 -11.244 2.910 1.00 93.38 293 LEU A N 1
ATOM 2358 C CA . LEU A 1 293 ? -11.901 -11.486 3.460 1.00 93.38 293 LEU A CA 1
ATOM 2359 C C . LEU A 1 293 ? -11.895 -12.668 4.439 1.00 93.38 293 LEU A C 1
ATOM 2361 O O . LEU A 1 293 ? -11.018 -13.530 4.367 1.00 93.38 293 LEU A O 1
ATOM 2365 N N . THR A 1 294 ? -12.839 -12.702 5.378 1.00 92.31 294 THR A N 1
ATOM 2366 C CA . THR A 1 294 ? -12.876 -13.709 6.450 1.00 92.31 294 THR A CA 1
ATOM 2367 C C . THR A 1 294 ? -13.417 -15.054 5.977 1.00 92.31 294 THR A C 1
ATOM 2369 O O . THR A 1 294 ? -13.149 -16.076 6.610 1.00 92.31 294 THR A O 1
ATOM 2372 N N . ALA A 1 295 ? -14.084 -15.089 4.820 1.00 91.94 295 ALA A N 1
ATOM 2373 C CA . ALA A 1 295 ? -14.407 -16.319 4.108 1.00 91.94 295 ALA A CA 1
ATOM 2374 C C . ALA A 1 295 ? -13.169 -17.010 3.500 1.00 91.94 295 ALA A C 1
ATOM 2376 O O . ALA A 1 295 ? -13.236 -18.199 3.175 1.00 91.94 295 ALA A O 1
ATOM 2377 N N . LEU A 1 296 ? -12.029 -16.316 3.359 1.00 92.06 296 LEU A N 1
ATOM 2378 C CA . LEU A 1 296 ? -10.813 -16.931 2.826 1.00 92.06 296 LEU A CA 1
ATOM 2379 C C . LEU A 1 296 ? -10.260 -18.001 3.780 1.00 92.06 296 LEU A C 1
ATOM 2381 O O . LEU A 1 296 ? -10.090 -17.754 4.983 1.00 92.06 296 LEU A O 1
ATOM 2385 N N . PRO A 1 297 ? -9.845 -19.168 3.255 1.00 92.19 297 PRO A N 1
ATOM 2386 C CA . PRO A 1 297 ? -9.173 -20.178 4.055 1.00 92.19 297 PRO A CA 1
ATOM 2387 C C . PRO A 1 297 ? -7.926 -19.614 4.739 1.00 92.19 297 PRO A C 1
ATOM 2389 O O . PRO A 1 297 ? -7.038 -19.042 4.104 1.00 92.19 297 PRO A O 1
ATOM 2392 N N . ASN A 1 298 ? -7.825 -19.830 6.051 1.00 92.25 298 ASN A N 1
ATOM 2393 C CA . ASN A 1 298 ? -6.678 -19.415 6.860 1.00 92.25 298 ASN A CA 1
ATOM 2394 C C . ASN A 1 298 ? -6.377 -17.902 6.819 1.00 92.25 298 ASN A C 1
ATOM 2396 O O . ASN A 1 298 ? -5.226 -17.519 7.035 1.00 92.25 298 ASN A O 1
ATOM 2400 N N . TRP A 1 299 ? -7.369 -17.035 6.580 1.00 93.00 299 TRP A N 1
ATOM 2401 C CA . TRP A 1 299 ? -7.181 -15.576 6.514 1.00 93.00 299 TRP A CA 1
ATOM 2402 C C . TRP A 1 299 ? -6.387 -15.007 7.703 1.00 93.00 299 TRP A C 1
ATOM 2404 O O . TRP A 1 299 ? -5.472 -14.206 7.519 1.00 93.00 299 TRP A O 1
ATOM 2414 N N . ARG A 1 300 ? -6.643 -15.508 8.922 1.00 92.12 300 ARG A N 1
ATOM 2415 C CA . ARG A 1 300 ? -5.909 -15.125 10.142 1.00 92.12 300 ARG A CA 1
ATOM 2416 C C . ARG A 1 300 ? -4.416 -15.366 10.003 1.00 92.12 300 ARG A C 1
ATOM 2418 O O . ARG A 1 300 ? -3.608 -14.485 10.279 1.00 92.12 300 ARG A O 1
ATOM 2425 N N . ARG A 1 301 ? -4.069 -16.566 9.533 1.00 91.94 301 ARG A N 1
ATOM 2426 C CA . ARG A 1 301 ? -2.686 -16.989 9.346 1.00 91.94 301 ARG A CA 1
ATOM 2427 C C . ARG A 1 301 ? -1.989 -16.124 8.303 1.00 91.94 301 ARG A C 1
ATOM 2429 O O . ARG A 1 301 ? -0.837 -15.770 8.506 1.00 91.94 301 ARG A O 1
ATOM 2436 N N . LYS A 1 302 ? -2.685 -15.740 7.230 1.00 93.88 302 LYS A N 1
ATOM 2437 C CA . LYS A 1 302 ? -2.136 -14.852 6.194 1.00 93.88 302 LYS A CA 1
ATOM 2438 C C . LYS A 1 302 ? -1.701 -13.502 6.778 1.00 93.88 302 LYS A C 1
ATOM 2440 O O . LYS A 1 302 ? -0.587 -13.059 6.515 1.00 93.88 302 LYS A O 1
ATOM 2445 N N . ILE A 1 303 ? -2.524 -12.906 7.645 1.00 93.19 303 ILE A N 1
ATOM 2446 C CA . ILE A 1 303 ? -2.197 -11.651 8.345 1.00 93.19 303 ILE A CA 1
ATOM 2447 C C . ILE A 1 303 ? -1.032 -11.856 9.327 1.00 93.19 303 ILE A C 1
ATOM 2449 O O . ILE A 1 303 ? -0.075 -11.077 9.332 1.00 93.19 303 ILE A O 1
ATOM 2453 N N . THR A 1 304 ? -1.073 -12.912 10.149 1.00 91.06 304 THR A N 1
ATOM 2454 C CA . THR A 1 304 ? -0.016 -13.163 11.145 1.00 91.06 304 THR A CA 1
ATOM 2455 C C . THR A 1 304 ? 1.325 -13.530 10.512 1.00 91.06 304 THR A C 1
ATOM 2457 O O . THR A 1 304 ? 2.366 -13.130 11.030 1.00 91.06 304 THR A O 1
ATOM 2460 N N . ASP A 1 305 ? 1.320 -14.264 9.397 1.00 91.94 305 ASP A N 1
ATOM 2461 C CA . ASP A 1 305 ? 2.531 -14.647 8.669 1.00 91.94 305 ASP A CA 1
ATOM 2462 C C . ASP A 1 305 ? 3.177 -13.412 8.019 1.00 91.94 305 ASP A C 1
ATOM 2464 O O . ASP A 1 305 ? 4.394 -13.252 8.114 1.00 91.94 305 ASP A O 1
ATOM 2468 N N . GLY A 1 306 ? 2.379 -12.484 7.471 1.00 90.56 306 GLY A N 1
ATOM 2469 C CA . GLY A 1 306 ? 2.874 -11.196 6.967 1.00 90.56 306 GLY A CA 1
ATOM 2470 C C . GLY A 1 306 ? 3.515 -10.341 8.065 1.00 90.56 306 GLY A C 1
ATOM 2471 O O . GLY A 1 306 ? 4.615 -9.813 7.908 1.00 90.56 306 GLY A O 1
ATOM 2472 N N . TRP A 1 307 ? 2.883 -10.264 9.237 1.00 90.06 307 TRP A N 1
ATOM 2473 C CA . TRP A 1 307 ? 3.471 -9.568 10.383 1.00 90.06 307 TRP A CA 1
ATOM 2474 C C . TRP A 1 307 ? 4.783 -10.213 10.859 1.00 90.06 307 TRP A C 1
ATOM 2476 O O . TRP A 1 307 ? 5.771 -9.520 11.122 1.00 90.06 307 TRP A O 1
ATOM 2486 N N . LYS A 1 308 ? 4.809 -11.549 10.952 1.00 88.12 308 LYS A N 1
ATOM 2487 C CA . LYS A 1 308 ? 6.000 -12.317 11.330 1.00 88.12 308 LYS A CA 1
ATOM 2488 C C . LYS A 1 308 ? 7.149 -12.068 10.352 1.00 88.12 308 LYS A C 1
ATOM 2490 O O . LYS A 1 308 ? 8.267 -11.824 10.802 1.00 88.12 308 LYS A O 1
ATOM 2495 N N . HIS A 1 309 ? 6.857 -12.051 9.053 1.00 87.12 309 HIS A N 1
ATOM 2496 C CA . HIS A 1 309 ? 7.827 -11.774 7.998 1.00 87.12 309 HIS A CA 1
ATOM 2497 C C . HIS A 1 309 ? 8.582 -10.449 8.230 1.00 87.12 309 HIS A C 1
ATOM 2499 O O . HIS A 1 309 ? 9.812 -10.448 8.265 1.00 87.12 309 HIS A O 1
ATOM 2505 N N . ILE A 1 310 ? 7.873 -9.349 8.506 1.00 85.62 310 ILE A N 1
ATOM 2506 C CA . ILE A 1 310 ? 8.495 -8.034 8.760 1.00 85.62 310 ILE A CA 1
ATOM 2507 C C . ILE A 1 310 ? 9.290 -7.977 10.071 1.00 85.62 310 ILE A C 1
ATOM 2509 O O . ILE A 1 310 ? 10.278 -7.238 10.173 1.00 85.62 310 ILE A O 1
ATOM 2513 N N . ILE A 1 311 ? 8.861 -8.714 11.100 1.00 82.69 311 ILE A N 1
ATOM 2514 C CA . ILE A 1 311 ? 9.585 -8.769 12.378 1.00 82.69 311 ILE A CA 1
ATOM 2515 C C . ILE A 1 311 ? 10.900 -9.540 12.251 1.00 82.69 311 ILE A C 1
ATOM 2517 O O . ILE A 1 311 ? 11.884 -9.155 12.885 1.00 82.69 311 ILE A O 1
ATOM 2521 N N . GLU A 1 312 ? 10.928 -10.610 11.458 1.00 84.12 312 GLU A N 1
ATOM 2522 C CA . GLU A 1 312 ? 12.131 -11.422 11.253 1.00 84.12 312 GLU A CA 1
ATOM 2523 C C . GLU A 1 312 ? 13.230 -10.658 10.491 1.00 84.12 312 GLU A C 1
ATOM 2525 O O . GLU A 1 312 ? 14.420 -10.890 10.720 1.00 84.12 312 GLU A O 1
ATOM 2530 N N . GLU A 1 313 ? 12.860 -9.684 9.655 1.00 85.44 313 GLU A N 1
ATOM 2531 C CA . GLU A 1 313 ? 13.797 -8.796 8.959 1.00 85.44 313 GLU A CA 1
ATOM 2532 C C . GLU A 1 313 ? 14.303 -7.659 9.863 1.00 85.44 313 GLU A C 1
ATOM 2534 O O . GLU A 1 313 ? 13.767 -6.552 9.866 1.00 85.44 313 GLU A O 1
ATOM 2539 N N . SER A 1 314 ? 15.354 -7.894 10.653 1.00 85.06 314 SER A N 1
ATOM 2540 C CA . SER A 1 314 ? 15.907 -6.851 11.533 1.00 85.06 314 SER A CA 1
ATOM 2541 C C . SER A 1 314 ? 16.557 -5.684 10.756 1.00 85.06 314 SER A C 1
ATOM 2543 O O . SER A 1 314 ? 17.099 -5.897 9.667 1.00 85.06 314 SER A O 1
ATOM 2545 N N . PRO A 1 315 ? 16.600 -4.454 11.317 1.00 86.50 315 PRO A N 1
ATOM 2546 C CA . PRO A 1 315 ? 17.304 -3.325 10.697 1.00 86.50 315 PRO A CA 1
ATOM 2547 C C . PRO A 1 315 ? 18.761 -3.640 10.337 1.00 86.50 315 PRO A C 1
ATOM 2549 O O . PRO A 1 315 ? 19.239 -3.261 9.269 1.00 86.50 315 PRO A O 1
ATOM 2552 N N . THR A 1 316 ? 19.453 -4.399 11.188 1.00 87.69 316 THR A N 1
ATOM 2553 C CA . THR A 1 316 ? 20.823 -4.854 10.939 1.00 87.69 316 THR A CA 1
ATOM 2554 C C . THR A 1 316 ? 20.908 -5.748 9.701 1.00 87.69 316 THR A C 1
ATOM 2556 O O . THR A 1 316 ? 21.789 -5.547 8.867 1.00 87.69 316 THR A O 1
ATOM 2559 N N . VAL A 1 317 ? 19.981 -6.700 9.544 1.00 89.88 317 VAL A N 1
ATOM 2560 C CA . VAL A 1 317 ? 19.926 -7.585 8.368 1.00 89.88 317 VAL A CA 1
ATOM 2561 C C . VAL A 1 317 ? 19.692 -6.770 7.097 1.00 89.88 317 VAL A C 1
ATOM 2563 O O . VAL A 1 317 ? 20.433 -6.937 6.130 1.00 89.88 317 VAL A O 1
ATOM 2566 N N . VAL A 1 318 ? 18.740 -5.833 7.115 1.00 90.31 318 VAL A N 1
ATOM 2567 C CA . VAL A 1 318 ? 18.446 -4.963 5.963 1.00 90.31 318 VAL A CA 1
ATOM 2568 C C . VAL A 1 318 ? 19.651 -4.090 5.594 1.00 90.31 318 VAL A C 1
ATOM 2570 O O . VAL A 1 318 ? 19.998 -3.973 4.420 1.00 90.31 318 VAL A O 1
ATOM 2573 N N . ASN A 1 319 ? 20.342 -3.519 6.583 1.00 91.06 319 ASN A N 1
ATOM 2574 C CA . ASN A 1 319 ? 21.553 -2.730 6.353 1.00 91.06 319 ASN A CA 1
ATOM 2575 C C . ASN A 1 319 ? 22.656 -3.555 5.662 1.00 91.06 319 ASN A C 1
ATOM 2577 O O . ASN A 1 319 ? 23.285 -3.097 4.708 1.00 91.06 319 ASN A O 1
ATOM 2581 N N . GLU A 1 320 ? 22.879 -4.794 6.107 1.00 92.44 320 GLU A N 1
ATOM 2582 C CA . GLU A 1 320 ? 23.854 -5.688 5.473 1.00 92.44 320 GLU A CA 1
ATOM 2583 C C . GLU A 1 320 ? 23.429 -6.115 4.063 1.00 92.44 320 GLU A C 1
ATOM 2585 O O . GLU A 1 320 ? 24.268 -6.162 3.158 1.00 92.44 320 GLU A O 1
ATOM 2590 N N . MET A 1 321 ? 22.134 -6.351 3.835 1.00 93.75 321 MET A N 1
ATOM 2591 C CA . MET A 1 321 ? 21.597 -6.610 2.498 1.00 93.75 321 MET A CA 1
ATOM 2592 C C . MET A 1 321 ? 21.856 -5.431 1.551 1.00 93.75 321 MET A C 1
ATOM 2594 O O . MET A 1 321 ? 22.365 -5.646 0.454 1.00 93.75 321 MET A O 1
ATOM 2598 N N . LEU A 1 322 ? 21.608 -4.188 1.977 1.00 91.31 322 LEU A N 1
ATOM 2599 C CA . LEU A 1 322 ? 21.870 -2.993 1.165 1.00 91.31 322 LEU A CA 1
ATOM 2600 C C . LEU A 1 322 ? 23.358 -2.834 0.815 1.00 91.31 322 LEU A C 1
ATOM 2602 O O . LEU A 1 322 ? 23.713 -2.612 -0.346 1.00 91.31 322 LEU A O 1
ATOM 2606 N N . LYS A 1 323 ? 24.257 -3.017 1.791 1.00 91.06 323 LYS A N 1
ATOM 2607 C CA . LYS A 1 323 ? 25.710 -3.002 1.541 1.00 91.06 323 LYS A CA 1
ATOM 2608 C C . LYS A 1 323 ? 26.122 -4.098 0.557 1.00 91.06 323 LYS A C 1
ATOM 2610 O O . LYS A 1 323 ? 26.992 -3.881 -0.293 1.00 91.06 323 LYS A O 1
ATOM 2615 N N . LYS A 1 324 ? 25.519 -5.286 0.666 1.00 92.88 324 LYS A N 1
ATOM 2616 C CA . LYS A 1 324 ? 25.772 -6.417 -0.232 1.00 92.88 324 LYS A CA 1
ATOM 2617 C C . LYS A 1 324 ? 25.215 -6.167 -1.635 1.00 92.88 324 LYS A C 1
ATOM 2619 O O . LYS A 1 324 ? 25.883 -6.544 -2.598 1.00 92.88 324 LYS A O 1
ATOM 2624 N N . ALA A 1 325 ? 24.089 -5.470 -1.777 1.00 90.88 325 ALA A N 1
ATOM 2625 C CA . ALA A 1 325 ? 23.540 -5.082 -3.076 1.00 90.88 325 ALA A CA 1
ATOM 2626 C C . ALA A 1 325 ? 24.562 -4.270 -3.886 1.00 90.88 325 ALA A C 1
ATOM 2628 O O . ALA A 1 325 ? 24.843 -4.580 -5.045 1.00 90.88 325 ALA A O 1
ATOM 2629 N N . GLN A 1 326 ? 25.211 -3.297 -3.246 1.00 87.69 326 GLN A N 1
ATOM 2630 C CA . GLN A 1 326 ? 26.258 -2.500 -3.882 1.00 87.69 326 GLN A CA 1
ATOM 2631 C C . GLN A 1 326 ? 27.527 -3.325 -4.154 1.00 87.69 326 GLN A C 1
ATOM 2633 O O . GLN A 1 326 ? 28.011 -3.374 -5.284 1.00 87.69 326 GLN A O 1
ATOM 2638 N N . LYS A 1 327 ? 28.066 -4.009 -3.134 1.00 89.50 327 LYS A N 1
ATOM 2639 C CA . LYS A 1 327 ? 29.363 -4.708 -3.233 1.00 89.50 327 LYS A CA 1
ATOM 2640 C C . LYS A 1 327 ? 29.331 -5.951 -4.119 1.00 89.50 327 LYS A C 1
ATOM 2642 O O . LYS A 1 327 ? 30.317 -6.270 -4.776 1.00 89.50 327 LYS A O 1
ATOM 2647 N N . SER A 1 328 ? 28.243 -6.714 -4.064 1.00 89.75 328 SER A N 1
ATOM 2648 C CA . SER A 1 328 ? 28.151 -8.057 -4.649 1.00 89.75 328 SER A CA 1
ATOM 2649 C C . SER A 1 328 ? 27.181 -8.149 -5.817 1.00 89.75 328 SER A C 1
ATOM 2651 O O . SER A 1 328 ? 27.327 -9.077 -6.609 1.00 89.75 328 SER A O 1
ATOM 2653 N N . HIS A 1 329 ? 26.242 -7.209 -5.946 1.00 86.81 329 HIS A N 1
ATOM 2654 C CA . HIS A 1 329 ? 25.209 -7.229 -6.985 1.00 86.81 329 HIS A CA 1
ATOM 2655 C C . HIS A 1 329 ? 25.247 -6.014 -7.917 1.00 86.81 329 HIS A C 1
ATOM 2657 O O . HIS A 1 329 ? 24.399 -5.908 -8.795 1.00 86.81 329 HIS A O 1
ATOM 2663 N N . TYR A 1 330 ? 26.261 -5.149 -7.791 1.00 86.00 330 TYR A N 1
ATOM 2664 C CA . TYR A 1 330 ? 26.485 -3.995 -8.667 1.00 86.00 330 TYR A CA 1
ATOM 2665 C C . TYR A 1 330 ? 25.273 -3.065 -8.771 1.00 86.00 330 TYR A C 1
ATOM 2667 O O . TYR A 1 330 ? 24.988 -2.551 -9.853 1.00 86.00 330 TYR A O 1
ATOM 2675 N N . ALA A 1 331 ? 24.556 -2.862 -7.660 1.00 84.31 331 ALA A N 1
ATOM 2676 C CA . ALA A 1 331 ? 23.563 -1.799 -7.582 1.00 84.31 331 ALA A CA 1
ATOM 2677 C C . ALA A 1 331 ? 24.196 -0.482 -8.068 1.00 84.31 331 ALA A C 1
ATOM 2679 O O . ALA A 1 331 ? 25.284 -0.114 -7.622 1.00 84.31 331 ALA A O 1
ATOM 2680 N N . VAL A 1 332 ? 23.545 0.158 -9.043 1.00 77.56 332 VAL A N 1
ATOM 2681 C CA . VAL A 1 332 ? 24.050 1.379 -9.691 1.00 77.56 332 VAL A CA 1
ATOM 2682 C C . VAL A 1 332 ? 23.995 2.552 -8.716 1.00 77.56 332 VAL A C 1
ATOM 2684 O O . VAL A 1 332 ? 24.921 3.358 -8.660 1.00 77.56 332 VAL A O 1
ATOM 2687 N N . GLU A 1 333 ? 22.938 2.603 -7.907 1.00 76.50 333 GLU A N 1
ATOM 2688 C CA . GLU A 1 333 ? 22.806 3.577 -6.833 1.00 76.50 333 GLU A CA 1
ATOM 2689 C C . GLU A 1 333 ? 23.657 3.157 -5.625 1.00 76.50 333 GLU A C 1
ATOM 2691 O O . GLU A 1 333 ? 23.587 2.002 -5.182 1.00 76.50 333 GLU A O 1
ATOM 2696 N N . PRO A 1 334 ? 24.513 4.059 -5.111 1.00 77.75 334 PRO A N 1
ATOM 2697 C CA . PRO A 1 334 ? 25.359 3.761 -3.971 1.00 77.75 334 PRO A CA 1
ATOM 2698 C C . PRO A 1 334 ? 24.521 3.679 -2.701 1.00 77.75 334 PRO A C 1
ATOM 2700 O O . PRO A 1 334 ? 23.683 4.541 -2.464 1.00 77.75 334 PRO A O 1
ATOM 2703 N N . TYR A 1 335 ? 24.838 2.713 -1.833 1.00 84.75 335 TYR A N 1
ATOM 2704 C CA . TYR A 1 335 ? 24.224 2.636 -0.513 1.00 84.75 335 TYR A CA 1
ATOM 2705 C C . TYR A 1 335 ? 24.302 3.991 0.194 1.00 84.75 335 TYR A C 1
ATOM 2707 O O . TYR A 1 335 ? 25.384 4.559 0.383 1.00 84.75 335 TYR A O 1
ATOM 2715 N N . SER A 1 336 ? 23.146 4.467 0.643 1.00 86.75 336 SER A N 1
ATOM 2716 C CA . SER A 1 336 ? 23.036 5.678 1.437 1.00 86.75 336 SER A CA 1
ATOM 2717 C C . SER A 1 336 ? 22.218 5.435 2.702 1.00 86.75 336 SER A C 1
ATOM 2719 O O . SER A 1 336 ? 21.284 4.632 2.737 1.00 86.75 336 SER A O 1
ATOM 2721 N N . ILE A 1 337 ? 22.526 6.190 3.763 1.00 85.75 337 ILE A N 1
ATOM 2722 C CA . ILE A 1 337 ? 21.691 6.212 4.977 1.00 85.75 337 ILE A CA 1
ATOM 2723 C C . ILE A 1 337 ? 20.249 6.598 4.611 1.00 85.75 337 ILE A C 1
ATOM 2725 O O . ILE A 1 337 ? 19.306 6.098 5.214 1.00 85.75 337 ILE A O 1
ATOM 2729 N N . LYS A 1 338 ? 20.064 7.443 3.590 1.00 85.06 338 LYS A N 1
ATOM 2730 C CA . LYS A 1 338 ? 18.747 7.835 3.083 1.00 85.06 338 LYS A CA 1
ATOM 2731 C C . LYS A 1 338 ? 17.942 6.631 2.577 1.00 85.06 338 LYS A C 1
ATOM 2733 O O . LYS A 1 338 ? 16.790 6.494 2.975 1.00 85.06 338 LYS A O 1
ATOM 2738 N N . GLU A 1 339 ? 18.527 5.763 1.754 1.00 84.56 339 GLU A N 1
ATOM 2739 C CA . GLU A 1 339 ? 17.867 4.538 1.265 1.00 84.56 339 GLU A CA 1
ATOM 2740 C C . GLU A 1 339 ? 17.559 3.554 2.387 1.00 84.56 339 GLU A C 1
ATOM 2742 O O . GLU A 1 339 ? 16.471 2.979 2.439 1.00 84.56 339 GLU A O 1
ATOM 2747 N N . PHE A 1 340 ? 18.494 3.394 3.325 1.00 89.94 340 PHE A N 1
ATOM 2748 C CA . PHE A 1 340 ? 18.256 2.580 4.508 1.00 89.94 340 PHE A CA 1
ATOM 2749 C C . PHE A 1 340 ? 17.049 3.094 5.302 1.00 89.94 340 PHE A C 1
ATOM 2751 O O . PHE A 1 340 ? 16.137 2.328 5.608 1.00 89.94 340 PHE A O 1
ATOM 2758 N N . MET A 1 341 ? 16.981 4.402 5.560 1.00 85.38 341 MET A N 1
ATOM 2759 C CA . MET A 1 341 ? 15.842 5.010 6.250 1.00 85.38 341 MET A CA 1
ATOM 2760 C C . MET A 1 341 ? 14.545 4.914 5.436 1.00 85.38 341 MET A C 1
ATOM 2762 O O . MET A 1 341 ? 13.486 4.691 6.020 1.00 85.38 341 MET A O 1
ATOM 2766 N N . ALA A 1 342 ? 14.597 5.031 4.107 1.00 83.75 342 ALA A N 1
ATOM 2767 C CA . ALA A 1 342 ? 13.431 4.806 3.252 1.00 83.75 342 ALA A CA 1
ATOM 2768 C C . ALA A 1 342 ? 12.900 3.370 3.400 1.00 83.75 342 ALA A C 1
ATOM 2770 O O . ALA A 1 342 ? 11.708 3.179 3.625 1.00 83.75 342 ALA A O 1
ATOM 2771 N N . THR A 1 343 ? 13.792 2.377 3.418 1.00 88.69 343 THR A N 1
ATOM 2772 C CA . THR A 1 343 ? 13.435 0.965 3.642 1.00 88.69 343 THR A CA 1
ATOM 2773 C C . THR A 1 343 ? 12.804 0.752 5.021 1.00 88.69 343 THR A C 1
ATOM 2775 O O . THR A 1 343 ? 11.809 0.044 5.166 1.00 88.69 343 THR A O 1
ATOM 2778 N N . MET A 1 344 ? 13.326 1.416 6.057 1.00 87.88 344 MET A N 1
ATOM 2779 C CA . MET A 1 344 ? 12.724 1.363 7.394 1.00 87.88 344 MET A CA 1
ATOM 2780 C C . MET A 1 344 ? 11.330 1.991 7.425 1.00 87.88 344 MET A C 1
ATOM 2782 O O . MET A 1 344 ? 10.438 1.460 8.083 1.00 87.88 344 MET A O 1
ATOM 2786 N N . ARG A 1 345 ? 11.107 3.078 6.679 1.00 81.88 345 ARG A N 1
ATOM 2787 C CA . ARG A 1 345 ? 9.781 3.697 6.548 1.00 81.88 345 ARG A CA 1
ATOM 2788 C C . ARG A 1 345 ? 8.777 2.738 5.910 1.00 81.88 345 ARG A C 1
ATOM 2790 O O . ARG A 1 345 ? 7.661 2.638 6.407 1.00 81.88 345 ARG A O 1
ATOM 2797 N N . LEU A 1 346 ? 9.183 2.008 4.872 1.00 84.00 346 LEU A N 1
ATOM 2798 C CA . LEU A 1 346 ? 8.347 1.008 4.196 1.00 84.00 346 LEU A CA 1
ATOM 2799 C C . LEU A 1 346 ? 7.945 -0.136 5.137 1.00 84.00 346 LEU A C 1
ATOM 2801 O O . LEU A 1 346 ? 6.771 -0.491 5.210 1.00 84.00 346 LEU A O 1
ATOM 2805 N N . ARG A 1 347 ? 8.881 -0.639 5.952 1.00 87.88 347 ARG A N 1
ATOM 2806 C CA . ARG A 1 347 ? 8.563 -1.610 7.018 1.00 87.88 347 ARG A CA 1
ATOM 2807 C C . ARG A 1 347 ? 7.558 -1.042 8.027 1.00 87.88 347 ARG A C 1
ATOM 2809 O O . ARG A 1 347 ? 6.659 -1.749 8.480 1.00 87.88 347 ARG A O 1
ATOM 2816 N N . GLY A 1 348 ? 7.670 0.248 8.338 1.00 81.69 348 GLY A N 1
ATOM 2817 C CA . GLY A 1 348 ? 6.706 0.976 9.162 1.00 81.69 348 GLY A CA 1
ATOM 2818 C C . GLY A 1 348 ? 5.314 1.022 8.535 1.00 81.69 348 GLY A C 1
ATOM 2819 O O . GLY A 1 348 ? 4.328 0.711 9.202 1.00 81.69 348 GLY A O 1
ATOM 2820 N N . ASN A 1 349 ? 5.240 1.325 7.236 1.00 79.12 349 ASN A N 1
ATOM 2821 C CA . ASN A 1 349 ? 3.997 1.306 6.464 1.00 79.12 349 ASN A CA 1
ATOM 2822 C C . ASN A 1 349 ? 3.337 -0.072 6.485 1.00 79.12 349 ASN A C 1
ATOM 2824 O O . ASN A 1 349 ? 2.142 -0.162 6.747 1.00 79.12 349 ASN A O 1
ATOM 2828 N N . PHE A 1 350 ? 4.099 -1.153 6.319 1.00 87.31 350 PHE A N 1
ATOM 2829 C CA . PHE A 1 350 ? 3.539 -2.502 6.411 1.00 87.31 350 PHE A CA 1
ATOM 2830 C C . PHE A 1 350 ? 2.834 -2.730 7.754 1.00 87.31 350 PHE A C 1
ATOM 2832 O O . PHE A 1 350 ? 1.702 -3.211 7.805 1.00 87.31 350 PHE A O 1
ATOM 2839 N N . ARG A 1 351 ? 3.471 -2.337 8.865 1.00 84.88 351 ARG A N 1
ATOM 2840 C CA . ARG A 1 351 ? 2.876 -2.478 10.203 1.00 84.88 351 ARG A CA 1
ATOM 2841 C C . ARG A 1 351 ? 1.580 -1.691 10.339 1.00 84.88 351 ARG A C 1
ATOM 2843 O O . ARG A 1 351 ? 0.607 -2.214 10.873 1.00 84.88 351 ARG A O 1
ATOM 2850 N N . ILE A 1 352 ? 1.563 -0.458 9.839 1.00 77.81 352 ILE A N 1
ATOM 2851 C CA . ILE A 1 352 ? 0.372 0.399 9.811 1.00 77.81 352 ILE A CA 1
ATOM 2852 C C . ILE A 1 352 ? -0.785 -0.303 9.120 1.00 77.81 352 ILE A C 1
ATOM 2854 O O . ILE A 1 352 ? -1.908 -0.299 9.619 1.00 77.81 352 ILE A O 1
ATOM 2858 N N . VAL A 1 353 ? -0.505 -0.891 7.967 1.00 82.75 353 VAL A N 1
ATOM 2859 C CA . VAL A 1 353 ? -1.498 -1.555 7.135 1.00 82.75 353 VAL A CA 1
ATOM 2860 C C . VAL A 1 353 ? -2.053 -2.787 7.853 1.00 82.75 353 VAL A C 1
ATOM 2862 O O . VAL A 1 353 ? -3.271 -2.940 7.917 1.00 82.75 353 VAL A O 1
ATOM 2865 N N . VAL A 1 354 ? -1.200 -3.595 8.497 1.00 88.44 354 VAL A N 1
ATOM 2866 C CA . VAL A 1 354 ? -1.652 -4.705 9.359 1.00 88.44 354 VAL A CA 1
ATOM 2867 C C . VAL A 1 354 ? -2.562 -4.201 10.479 1.00 88.44 354 VAL A C 1
ATOM 2869 O O . VAL A 1 354 ? -3.631 -4.767 10.696 1.00 88.44 354 VAL A O 1
ATOM 2872 N N . PHE A 1 355 ? -2.187 -3.120 11.169 1.00 83.88 355 PHE A N 1
ATOM 2873 C CA . PHE A 1 355 ? -3.022 -2.561 12.233 1.00 83.88 355 PHE A CA 1
ATOM 2874 C C . PHE A 1 355 ? -4.363 -2.046 11.715 1.00 83.88 355 PHE A C 1
ATOM 2876 O O . PHE A 1 355 ? -5.383 -2.314 12.337 1.00 83.88 355 PHE A O 1
ATOM 2883 N N . ARG A 1 356 ? -4.394 -1.363 10.564 1.00 79.38 356 ARG A N 1
ATOM 2884 C CA . ARG A 1 356 ? -5.648 -0.913 9.938 1.00 79.38 356 ARG A CA 1
ATOM 2885 C C . ARG A 1 356 ? -6.566 -2.084 9.611 1.00 79.38 356 ARG A C 1
ATOM 2887 O O . ARG A 1 356 ? -7.760 -2.024 9.904 1.00 79.38 356 ARG A O 1
ATOM 2894 N N . LEU A 1 357 ? -6.003 -3.153 9.056 1.00 86.88 357 LEU A N 1
ATOM 2895 C CA . LEU A 1 357 ? -6.742 -4.370 8.750 1.00 86.88 357 LEU A CA 1
ATOM 2896 C C . LEU A 1 357 ? -7.316 -4.995 10.029 1.00 86.88 357 LEU A C 1
ATOM 2898 O O . LEU A 1 357 ? -8.511 -5.263 10.102 1.00 86.88 357 LEU A O 1
ATOM 2902 N N . MET A 1 358 ? -6.490 -5.139 11.068 1.00 87.31 358 MET A N 1
ATOM 2903 C CA . MET A 1 358 ? -6.912 -5.666 12.367 1.00 87.31 358 MET A CA 1
ATOM 2904 C C . MET A 1 358 ? -8.000 -4.824 13.032 1.00 87.31 358 MET A C 1
ATOM 2906 O O . MET A 1 358 ? -8.953 -5.395 13.545 1.00 87.31 358 MET A O 1
ATOM 2910 N N . THR A 1 359 ? -7.893 -3.494 13.009 1.00 80.06 359 THR A N 1
ATOM 2911 C CA . THR A 1 359 ? -8.933 -2.600 13.543 1.00 80.06 359 THR A CA 1
ATOM 2912 C C . THR A 1 359 ? -10.251 -2.783 12.795 1.00 80.06 359 THR A C 1
ATOM 2914 O O . THR A 1 359 ? -11.305 -2.861 13.418 1.00 80.06 359 THR A O 1
ATOM 2917 N N . THR A 1 360 ? -10.193 -2.906 11.467 1.00 81.94 360 THR A N 1
ATOM 2918 C CA . THR A 1 360 ? -11.381 -3.130 10.629 1.00 81.94 360 THR A CA 1
ATOM 2919 C C . THR A 1 360 ? -12.049 -4.467 10.964 1.00 81.94 360 THR A C 1
ATOM 2921 O O . THR A 1 360 ? -13.263 -4.530 11.128 1.00 81.94 360 THR A O 1
ATOM 2924 N N . ILE A 1 361 ? -11.254 -5.527 11.136 1.00 88.12 361 ILE A N 1
ATOM 2925 C CA . ILE A 1 361 ? -11.730 -6.867 11.512 1.00 88.12 361 ILE A CA 1
ATOM 2926 C C . ILE A 1 361 ? -12.289 -6.887 12.936 1.00 88.12 361 ILE A C 1
ATOM 2928 O O . ILE A 1 361 ? -13.333 -7.485 13.165 1.00 88.12 361 ILE A O 1
ATOM 2932 N N . ALA A 1 362 ? -11.614 -6.243 13.891 1.00 84.06 362 ALA A N 1
ATOM 2933 C CA . ALA A 1 362 ? -12.074 -6.178 15.275 1.00 84.06 362 ALA A CA 1
ATOM 2934 C C . ALA A 1 362 ? -13.465 -5.544 15.359 1.00 84.06 362 ALA A C 1
ATOM 2936 O O . ALA A 1 362 ? -14.352 -6.100 15.995 1.00 84.06 362 ALA A O 1
ATOM 2937 N N . TYR A 1 363 ? -13.681 -4.453 14.627 1.00 79.31 363 TYR A N 1
ATOM 2938 C CA . TYR A 1 363 ? -14.990 -3.819 14.563 1.00 79.31 363 TYR A CA 1
ATOM 2939 C C . TYR A 1 363 ? -16.033 -4.684 13.830 1.00 79.31 363 TYR A C 1
ATOM 2941 O O . TYR A 1 363 ? -17.190 -4.794 14.240 1.00 79.31 363 TYR A O 1
ATOM 2949 N N . ALA A 1 364 ? -15.639 -5.347 12.740 1.00 83.19 364 ALA A N 1
ATOM 2950 C CA . ALA A 1 364 ? -16.528 -6.267 12.035 1.00 83.19 364 ALA A CA 1
ATOM 2951 C C . ALA A 1 364 ? -16.957 -7.459 12.909 1.00 83.19 364 ALA A C 1
ATOM 2953 O O . ALA A 1 364 ? -18.063 -7.965 12.749 1.00 83.19 364 ALA A O 1
ATOM 2954 N N . ALA A 1 365 ? -16.127 -7.893 13.861 1.00 84.75 365 ALA A N 1
ATOM 2955 C CA . ALA A 1 365 ? -16.482 -8.962 14.790 1.00 84.75 365 ALA A CA 1
ATOM 2956 C C . ALA A 1 365 ? -17.644 -8.579 15.720 1.00 84.75 365 ALA A C 1
ATOM 2958 O O . ALA A 1 365 ? -18.483 -9.422 16.026 1.00 84.75 365 ALA A O 1
ATOM 2959 N N . GLU A 1 366 ? -17.738 -7.309 16.119 1.00 76.25 366 GLU A N 1
ATOM 2960 C CA . GLU A 1 366 ? -18.836 -6.807 16.957 1.00 76.25 366 GLU A CA 1
ATOM 2961 C C . GLU A 1 366 ? -20.165 -6.756 16.196 1.00 76.25 366 GLU A C 1
ATOM 2963 O O . GLU A 1 366 ? -21.228 -7.034 16.750 1.00 76.25 366 GLU A O 1
ATOM 2968 N N . THR A 1 367 ? -20.105 -6.425 14.907 1.00 70.94 367 THR A N 1
ATOM 2969 C CA . THR A 1 367 ? -21.288 -6.260 14.049 1.00 70.94 367 THR A CA 1
ATOM 2970 C C . THR A 1 367 ? -21.716 -7.560 13.360 1.00 70.94 367 THR A C 1
ATOM 2972 O O . THR A 1 367 ? -22.903 -7.757 13.100 1.00 70.94 367 THR A O 1
ATOM 2975 N N . HIS A 1 368 ? -20.780 -8.484 13.124 1.00 72.00 368 HIS A N 1
ATOM 2976 C CA . HIS A 1 368 ? -20.994 -9.765 12.442 1.00 72.00 368 HIS A CA 1
ATOM 2977 C C . HIS A 1 368 ? -20.335 -10.949 13.186 1.00 72.00 368 HIS A C 1
ATOM 2979 O O . HIS A 1 368 ? -19.500 -11.662 12.608 1.00 72.00 368 HIS A O 1
ATOM 2985 N N . PRO A 1 369 ? -20.756 -11.250 14.433 1.00 69.75 369 PRO A N 1
ATOM 2986 C CA . PRO A 1 369 ? -20.100 -12.231 15.313 1.00 69.75 369 PRO A CA 1
ATOM 2987 C C . PRO A 1 369 ? -20.140 -13.680 14.800 1.00 69.75 369 PRO A C 1
ATOM 2989 O O . PRO A 1 369 ? -19.439 -14.550 15.306 1.00 69.75 369 PRO A O 1
ATOM 2992 N N . GLN A 1 370 ? -20.954 -13.969 13.780 1.00 74.75 370 GLN A N 1
ATOM 2993 C CA . GLN A 1 370 ? -21.005 -15.291 13.147 1.00 74.75 370 GLN A CA 1
ATOM 2994 C C . GLN A 1 370 ? -19.808 -15.562 12.218 1.00 74.75 370 GLN A C 1
ATOM 2996 O O . GLN A 1 370 ? -19.538 -16.719 11.906 1.00 74.75 370 GLN A O 1
ATOM 3001 N N . SER A 1 371 ? -19.106 -14.515 11.770 1.00 75.94 371 SER A N 1
ATOM 3002 C CA . SER A 1 371 ? -18.009 -14.612 10.793 1.00 75.94 371 SER A CA 1
ATOM 3003 C C . SER A 1 371 ? -16.612 -14.482 11.410 1.00 75.94 371 SER A C 1
ATOM 3005 O O . SER A 1 371 ? -15.640 -14.989 10.849 1.00 75.94 371 SER A O 1
ATOM 3007 N N . ILE A 1 372 ? -16.507 -13.824 12.569 1.00 88.12 372 ILE A N 1
ATOM 3008 C CA . ILE A 1 372 ? -15.255 -13.587 13.291 1.00 88.12 372 ILE A CA 1
ATOM 3009 C C . ILE A 1 372 ? -15.507 -13.901 14.763 1.00 88.12 372 ILE A C 1
ATOM 3011 O O . ILE A 1 372 ? -16.330 -13.257 15.406 1.00 88.12 372 ILE A O 1
ATOM 3015 N N . SER A 1 373 ? -14.805 -14.899 15.291 1.00 86.25 373 SER A N 1
ATOM 3016 C CA . SER A 1 373 ? -14.930 -15.303 16.694 1.00 86.25 373 SER A CA 1
ATOM 3017 C C . SER A 1 373 ? -13.965 -14.540 17.607 1.00 86.25 373 SER A C 1
ATOM 3019 O O . SER A 1 373 ? -12.917 -14.069 17.166 1.00 86.25 373 SER A O 1
ATOM 3021 N N . ASP A 1 374 ? -14.232 -14.512 18.914 1.00 83.38 374 ASP A N 1
ATOM 3022 C CA . ASP A 1 374 ? -13.291 -13.960 19.904 1.00 83.38 374 ASP A CA 1
ATOM 3023 C C . ASP A 1 374 ? -11.913 -14.634 19.837 1.00 83.38 374 ASP A C 1
ATOM 3025 O O . ASP A 1 374 ? -10.877 -13.993 20.013 1.00 83.38 374 ASP A O 1
ATOM 3029 N N . VAL A 1 375 ? -11.882 -15.936 19.531 1.00 83.88 375 VAL A N 1
ATOM 3030 C CA . VAL A 1 375 ? -10.635 -16.689 19.331 1.00 83.88 375 VAL A CA 1
ATOM 3031 C C . VAL A 1 375 ? -9.831 -16.100 18.172 1.00 83.88 375 VAL A C 1
ATOM 3033 O O . VAL A 1 375 ? -8.602 -16.036 18.235 1.00 83.88 375 VAL A O 1
ATOM 3036 N N . ASP A 1 376 ? -10.501 -15.610 17.134 1.00 85.81 376 ASP A N 1
ATOM 3037 C CA . ASP A 1 376 ? -9.861 -14.990 15.976 1.00 85.81 376 ASP A CA 1
ATOM 3038 C C . ASP A 1 376 ? -9.203 -13.671 16.355 1.00 85.81 376 ASP A C 1
ATOM 3040 O O . ASP A 1 376 ? -8.049 -13.439 15.995 1.00 85.81 376 ASP A O 1
ATOM 3044 N N . LEU A 1 377 ? -9.884 -12.860 17.164 1.00 85.25 377 LEU A N 1
ATOM 3045 C CA . LEU A 1 377 ? -9.334 -11.613 17.693 1.00 85.25 377 LEU A CA 1
ATOM 3046 C C . LEU A 1 377 ? -8.159 -11.865 18.645 1.00 85.25 377 LEU A C 1
ATOM 3048 O O . LEU A 1 377 ? -7.143 -11.168 18.587 1.00 85.25 377 LEU A O 1
ATOM 3052 N N . LEU A 1 378 ? -8.242 -12.906 19.479 1.00 83.44 378 LEU A N 1
ATOM 3053 C CA . LEU A 1 378 ? -7.164 -13.285 20.397 1.00 83.44 378 LEU A CA 1
ATOM 3054 C C . LEU A 1 378 ? -5.875 -13.693 19.667 1.00 83.44 378 LEU A C 1
ATOM 3056 O O . LEU A 1 378 ? -4.785 -13.451 20.194 1.00 83.44 378 LEU A O 1
ATOM 3060 N N . ASN A 1 379 ? -5.963 -14.235 18.445 1.00 84.25 379 ASN A N 1
ATOM 3061 C CA . ASN A 1 379 ? -4.781 -14.529 17.621 1.00 84.25 379 ASN A CA 1
ATOM 3062 C C . ASN A 1 379 ? -3.995 -13.265 17.235 1.00 84.25 379 ASN A C 1
ATOM 3064 O O . ASN A 1 379 ? -2.794 -13.343 16.972 1.00 84.25 379 ASN A O 1
ATOM 3068 N N . PHE A 1 380 ? -4.636 -12.095 17.248 1.00 87.81 380 PHE A N 1
ATOM 3069 C CA . PHE A 1 380 ? -3.984 -10.823 16.955 1.00 87.81 380 PHE A CA 1
ATOM 3070 C C . PHE A 1 380 ? -3.436 -10.106 18.191 1.00 87.81 380 PHE A C 1
ATOM 3072 O O . PHE A 1 380 ? -2.678 -9.147 18.045 1.00 87.81 380 PHE A O 1
ATOM 3079 N N . LEU A 1 381 ? -3.724 -10.584 19.407 1.00 81.06 381 LEU A N 1
ATOM 3080 C CA . LEU A 1 381 ? -3.259 -9.946 20.641 1.00 81.06 381 LEU A CA 1
ATOM 3081 C C . LEU A 1 381 ? -1.729 -9.758 20.699 1.00 81.06 381 LEU A C 1
ATOM 3083 O O . LEU A 1 381 ? -1.289 -8.688 21.124 1.00 81.06 381 LEU A O 1
ATOM 3087 N N . PRO A 1 382 ? -0.890 -10.714 20.244 1.00 81.38 382 PRO A N 1
ATOM 3088 C CA . PRO A 1 382 ? 0.551 -10.497 20.150 1.00 81.38 382 PRO A CA 1
ATOM 3089 C C . PRO A 1 382 ? 0.934 -9.310 19.252 1.00 81.38 382 PRO A C 1
ATOM 3091 O O . PRO A 1 382 ? 1.872 -8.578 19.576 1.00 81.38 382 PRO A O 1
ATOM 3094 N N . ILE A 1 383 ? 0.210 -9.106 18.145 1.00 84.69 383 ILE A N 1
ATOM 3095 C CA . ILE A 1 383 ? 0.424 -7.996 17.208 1.00 84.69 383 ILE A CA 1
ATOM 3096 C C . ILE A 1 383 ? -0.024 -6.684 17.855 1.00 84.69 383 ILE A C 1
ATOM 3098 O O . ILE A 1 383 ? 0.762 -5.741 17.919 1.00 84.69 383 ILE A O 1
ATOM 3102 N N . SER A 1 384 ? -1.232 -6.642 18.425 1.00 77.25 384 SER A N 1
ATOM 3103 C CA . SER A 1 384 ? -1.767 -5.461 19.116 1.00 77.25 384 SER A CA 1
ATOM 3104 C C . SER A 1 384 ? -0.886 -5.036 20.289 1.00 77.25 384 SER A C 1
ATOM 3106 O O . SER A 1 384 ? -0.519 -3.872 20.406 1.00 77.25 384 SER A O 1
ATOM 3108 N N . HIS A 1 385 ? -0.468 -5.984 21.133 1.00 75.06 385 HIS A N 1
ATOM 3109 C CA . HIS A 1 385 ? 0.433 -5.701 22.248 1.00 75.06 385 HIS A CA 1
ATOM 3110 C C . HIS A 1 385 ? 1.785 -5.181 21.766 1.00 75.06 385 HIS A C 1
ATOM 3112 O O . HIS A 1 385 ? 2.355 -4.277 22.386 1.00 75.06 385 HIS A O 1
ATOM 3118 N N . ALA A 1 386 ? 2.311 -5.740 20.669 1.00 74.00 386 ALA A N 1
ATOM 3119 C CA . ALA A 1 386 ? 3.492 -5.181 20.046 1.00 74.00 386 ALA A CA 1
ATOM 3120 C C . ALA A 1 386 ? 3.215 -3.711 19.691 1.00 74.00 386 ALA A C 1
ATOM 3122 O O . ALA A 1 386 ? 3.978 -2.877 20.172 1.00 74.00 386 ALA A O 1
ATOM 3123 N N . GLY A 1 387 ? 2.115 -3.427 18.980 1.00 69.75 387 GLY A N 1
ATOM 3124 C CA . GLY A 1 387 ? 1.583 -2.107 18.587 1.00 69.75 387 GLY A CA 1
ATOM 3125 C C . GLY A 1 387 ? 1.448 -1.050 19.692 1.00 69.75 387 GLY A C 1
ATOM 3126 O O . GLY A 1 387 ? 1.353 0.150 19.426 1.00 69.75 387 GLY A O 1
ATOM 3127 N N . CYS A 1 388 ? 1.423 -1.470 20.953 1.00 67.25 388 CYS A N 1
ATOM 3128 C CA . CYS A 1 388 ? 1.148 -0.599 22.093 1.00 67.25 388 CYS A CA 1
ATOM 3129 C C . CYS A 1 388 ? 2.385 -0.249 22.932 1.00 67.25 388 CYS A C 1
ATOM 3131 O O . CYS A 1 388 ? 2.251 0.396 23.969 1.00 67.25 388 CYS A O 1
ATOM 3133 N N . GLN A 1 389 ? 3.595 -0.643 22.523 1.00 67.88 389 GLN A N 1
ATOM 3134 C CA . GLN A 1 389 ? 4.800 -0.377 23.319 1.00 67.88 389 GLN A CA 1
ATOM 3135 C C . GLN A 1 389 ? 5.234 1.115 23.305 1.00 67.88 389 GLN A C 1
ATOM 3137 O O . GLN A 1 389 ? 4.946 1.853 22.358 1.00 67.88 389 GLN A O 1
ATOM 3142 N N . PRO A 1 390 ? 5.892 1.621 24.368 1.00 57.50 390 PRO A N 1
ATOM 3143 C CA . PRO A 1 390 ? 6.223 3.044 24.515 1.00 57.50 390 PRO A CA 1
ATOM 3144 C C . PRO A 1 390 ? 7.327 3.533 23.567 1.00 57.50 390 PRO A C 1
ATOM 3146 O O . PRO A 1 390 ? 8.469 3.081 23.651 1.00 57.50 390 PRO A O 1
ATOM 3149 N N . VAL A 1 391 ? 7.025 4.540 22.737 1.00 55.56 391 VAL A N 1
ATOM 3150 C CA . VAL A 1 391 ? 8.028 5.299 21.959 1.00 55.56 391 VAL A CA 1
ATOM 3151 C C . VAL A 1 391 ? 8.942 6.034 22.923 1.00 55.56 391 VAL A C 1
ATOM 3153 O O . VAL A 1 391 ? 8.448 6.734 23.803 1.00 55.56 391 VAL A O 1
ATOM 3156 N N . ARG A 1 392 ? 10.271 5.911 22.783 1.00 53.44 392 ARG A N 1
ATOM 3157 C CA . ARG A 1 392 ? 11.146 6.917 23.407 1.00 53.44 392 ARG A CA 1
ATOM 3158 C C . ARG A 1 392 ? 10.684 8.283 22.876 1.00 53.44 392 ARG A C 1
ATOM 3160 O O . ARG A 1 392 ? 10.431 8.422 21.690 1.00 53.44 392 ARG A O 1
ATOM 3167 N N . THR A 1 393 ? 10.464 9.265 23.733 1.00 48.78 393 THR A N 1
ATOM 3168 C CA . THR A 1 393 ? 9.908 10.552 23.288 1.00 48.78 393 THR A CA 1
ATOM 3169 C C . THR A 1 393 ? 10.849 11.234 22.291 1.00 48.78 393 THR A C 1
ATOM 3171 O O . THR A 1 393 ? 12.061 11.034 22.356 1.00 48.78 393 THR A O 1
ATOM 3174 N N . LEU A 1 394 ? 10.324 12.088 21.403 1.00 42.97 394 LEU A N 1
ATOM 3175 C CA . LEU A 1 394 ? 11.135 12.913 20.487 1.00 42.97 394 LEU A CA 1
ATOM 3176 C C . LEU A 1 394 ? 12.267 13.663 21.223 1.00 42.97 394 LEU A C 1
ATOM 3178 O O . LEU A 1 394 ? 13.380 13.751 20.709 1.00 42.97 394 LEU A O 1
ATOM 3182 N N . ALA A 1 395 ? 12.007 14.118 22.455 1.00 44.28 395 ALA A N 1
ATOM 3183 C CA . ALA A 1 395 ? 12.985 14.772 23.328 1.00 44.28 395 ALA A CA 1
ATOM 3184 C C . ALA A 1 395 ? 14.076 13.821 23.864 1.00 44.28 395 ALA A C 1
ATOM 3186 O O . ALA A 1 395 ? 15.233 14.212 23.943 1.00 44.28 395 ALA A O 1
ATOM 3187 N N . GLY A 1 396 ? 13.750 12.560 24.172 1.00 47.06 396 GLY A N 1
ATOM 3188 C CA . GLY A 1 396 ? 14.737 11.526 24.525 1.00 47.06 396 GLY A CA 1
ATOM 3189 C C . GLY A 1 396 ? 15.424 10.869 23.316 1.00 47.06 396 GLY A C 1
ATOM 3190 O O . GLY A 1 396 ? 16.264 9.990 23.494 1.00 47.06 396 GLY A O 1
ATOM 3191 N N . MET A 1 397 ? 15.043 11.253 22.092 1.00 45.34 397 MET A N 1
ATOM 3192 C CA . MET A 1 397 ? 15.474 10.653 20.820 1.00 45.34 397 MET A CA 1
ATOM 3193 C C . MET A 1 397 ? 16.350 11.570 19.950 1.00 45.34 397 MET A C 1
ATOM 3195 O O . MET A 1 397 ? 16.890 11.096 18.948 1.00 45.34 397 MET A O 1
ATOM 3199 N N . GLN A 1 398 ? 16.528 12.850 20.309 1.00 50.00 398 GLN A N 1
ATOM 3200 C CA . GLN A 1 398 ? 17.601 13.687 19.738 1.00 50.00 398 GLN A CA 1
ATOM 3201 C C . GLN A 1 398 ? 18.994 13.099 20.037 1.00 50.00 398 GLN A C 1
ATOM 3203 O O . GLN A 1 398 ? 19.932 13.320 19.278 1.00 50.00 398 GLN A O 1
ATOM 3208 N N . ASP A 1 399 ? 19.070 12.247 21.060 1.00 49.91 399 ASP A N 1
ATOM 3209 C CA . ASP A 1 399 ? 20.235 11.472 21.477 1.00 49.91 399 ASP A CA 1
ATOM 3210 C C . ASP A 1 399 ? 20.317 10.073 20.833 1.00 49.91 399 ASP A C 1
ATOM 3212 O O . ASP A 1 399 ? 20.933 9.193 21.428 1.00 49.91 399 ASP A O 1
ATOM 3216 N N . ALA A 1 400 ? 19.690 9.791 19.679 1.00 55.25 400 ALA A N 1
ATOM 3217 C CA . ALA A 1 400 ? 19.823 8.471 19.039 1.00 55.25 400 ALA A CA 1
ATOM 3218 C C . ALA A 1 400 ? 21.313 8.145 18.804 1.00 55.25 400 ALA A C 1
ATOM 3220 O O . ALA A 1 400 ? 21.965 8.724 17.934 1.00 55.25 400 ALA A O 1
ATOM 3221 N N . ARG A 1 401 ? 21.867 7.227 19.605 1.00 64.25 401 ARG A N 1
ATOM 3222 C CA . ARG A 1 401 ? 23.314 6.958 19.681 1.00 64.25 401 ARG A CA 1
ATOM 3223 C C . ARG A 1 401 ? 23.758 5.949 18.629 1.00 64.25 401 ARG A C 1
ATOM 3225 O O . ARG A 1 401 ? 24.956 5.749 18.445 1.00 64.25 401 ARG A O 1
ATOM 3232 N N . SER A 1 402 ? 22.810 5.295 17.952 1.00 76.69 402 SER A N 1
ATOM 3233 C CA . SER A 1 402 ? 23.083 4.253 16.960 1.00 76.69 402 SER A CA 1
ATOM 3234 C C . SER A 1 402 ? 22.157 4.296 15.737 1.00 76.69 402 SER A C 1
ATOM 3236 O O . SER A 1 402 ? 21.054 4.853 15.758 1.00 76.69 402 SER A O 1
ATOM 3238 N N . LEU A 1 403 ? 22.620 3.665 14.653 1.00 75.19 403 LEU A N 1
ATOM 3239 C CA . LEU A 1 403 ? 21.864 3.490 13.412 1.00 75.19 403 LEU A CA 1
ATOM 3240 C C . LEU A 1 403 ? 20.579 2.677 13.636 1.00 75.19 403 LEU A C 1
ATOM 3242 O O . LEU A 1 403 ? 19.554 3.012 13.050 1.00 75.19 403 LEU A O 1
ATOM 3246 N N . ASP A 1 404 ? 20.621 1.668 14.509 1.00 74.75 404 ASP A N 1
ATOM 3247 C CA . ASP A 1 404 ? 19.462 0.833 14.838 1.00 74.75 404 ASP A CA 1
ATOM 3248 C C . ASP A 1 404 ? 18.375 1.636 15.564 1.00 74.75 404 ASP A C 1
ATOM 3250 O O . ASP A 1 404 ? 17.201 1.518 15.227 1.00 74.75 404 ASP A O 1
ATOM 3254 N N . GLU A 1 405 ? 18.752 2.523 16.491 1.00 72.12 405 GLU A N 1
ATOM 3255 C CA . GLU A 1 405 ? 17.797 3.421 17.160 1.00 72.12 405 GLU A CA 1
ATOM 3256 C C . GLU A 1 405 ? 17.156 4.409 16.171 1.00 72.12 405 GLU A C 1
ATOM 3258 O O . GLU A 1 405 ? 15.964 4.711 16.259 1.00 72.12 405 GLU A O 1
ATOM 3263 N N . SER A 1 406 ? 17.924 4.884 15.187 1.00 74.62 406 SER A N 1
ATOM 3264 C CA . SER A 1 406 ? 17.412 5.766 14.131 1.00 74.62 406 SER A CA 1
ATOM 3265 C C . SER A 1 406 ? 16.496 5.028 13.145 1.00 74.62 406 SER A C 1
ATOM 3267 O O . SER A 1 406 ? 15.469 5.566 12.734 1.00 74.62 406 SER A O 1
ATOM 3269 N N . ALA A 1 407 ? 16.836 3.787 12.796 1.00 79.38 407 ALA A N 1
ATOM 3270 C CA . ALA A 1 407 ? 16.026 2.906 11.961 1.00 79.38 407 ALA A CA 1
ATOM 3271 C C . ALA A 1 407 ? 14.680 2.600 12.619 1.00 79.38 407 ALA A C 1
ATOM 3273 O O . ALA A 1 407 ? 13.619 2.788 12.027 1.00 79.38 407 ALA A O 1
ATOM 3274 N N . GLU A 1 408 ? 14.747 2.194 13.886 1.00 74.00 408 GLU A N 1
ATOM 3275 C CA . GLU A 1 408 ? 13.601 1.917 14.733 1.00 74.00 408 GLU A CA 1
ATOM 3276 C C . GLU A 1 408 ? 12.712 3.161 14.864 1.00 74.00 408 GLU A C 1
ATOM 3278 O O . GLU A 1 408 ? 11.490 3.049 14.782 1.00 74.00 408 GLU A O 1
ATOM 3283 N N . ARG A 1 409 ? 13.301 4.360 14.979 1.00 71.62 409 ARG A N 1
ATOM 3284 C CA . ARG A 1 409 ? 12.559 5.625 14.918 1.00 71.62 409 ARG A CA 1
ATOM 3285 C C . ARG A 1 409 ? 11.810 5.769 13.596 1.00 71.62 409 ARG A C 1
ATOM 3287 O O . ARG A 1 409 ? 10.602 5.949 13.641 1.00 71.62 409 ARG A O 1
ATOM 3294 N N . VAL A 1 410 ? 12.480 5.688 12.446 1.00 72.94 410 VAL A N 1
ATOM 3295 C CA . VAL A 1 410 ? 11.835 5.926 11.139 1.00 72.94 410 VAL A CA 1
ATOM 3296 C C . VAL A 1 410 ? 10.721 4.919 10.857 1.00 72.94 410 VAL A C 1
ATOM 3298 O O . VAL A 1 410 ? 9.641 5.310 10.416 1.00 72.94 410 VAL A O 1
ATOM 3301 N N . GLU A 1 411 ? 10.952 3.650 11.183 1.00 72.81 411 GLU A N 1
ATOM 3302 C CA . GLU A 1 411 ? 9.949 2.588 11.079 1.00 72.81 411 GLU A CA 1
ATOM 3303 C C . GLU A 1 411 ? 8.728 2.858 11.964 1.00 72.81 411 GLU A C 1
ATOM 3305 O O . GLU A 1 411 ? 7.611 2.471 11.638 1.00 72.81 411 GLU A O 1
ATOM 3310 N N . ARG A 1 412 ? 8.922 3.545 13.090 1.00 66.19 412 ARG A N 1
ATOM 3311 C CA . ARG A 1 412 ? 7.853 3.837 14.043 1.00 66.19 412 ARG A CA 1
ATOM 3312 C C . ARG A 1 412 ? 7.207 5.193 13.820 1.00 66.19 412 ARG A C 1
ATOM 3314 O O . ARG A 1 412 ? 6.094 5.351 14.288 1.00 66.19 412 ARG A O 1
ATOM 3321 N N . THR A 1 413 ? 7.864 6.154 13.172 1.00 60.69 413 THR A N 1
ATOM 3322 C CA . THR A 1 413 ? 7.338 7.507 12.908 1.00 60.69 413 THR A CA 1
ATOM 3323 C C . THR A 1 413 ? 6.701 7.663 11.534 1.00 60.69 413 THR A C 1
ATOM 3325 O O . THR A 1 413 ? 6.236 8.756 11.219 1.00 60.69 413 THR A O 1
ATOM 3328 N N . SER A 1 414 ? 6.688 6.618 10.699 1.00 53.69 414 SER A N 1
ATOM 3329 C CA . SER A 1 414 ? 5.819 6.637 9.522 1.00 53.69 414 SER A CA 1
ATOM 3330 C C . SER A 1 414 ? 4.368 6.865 9.971 1.00 53.69 414 SER A C 1
ATOM 3332 O O . SER A 1 414 ? 3.991 6.453 11.063 1.00 53.69 414 SER A O 1
ATOM 3334 N N . VAL A 1 415 ? 3.582 7.597 9.187 1.00 43.88 415 VAL A N 1
ATOM 3335 C CA . VAL A 1 415 ? 2.457 8.460 9.619 1.00 43.88 415 VAL A CA 1
ATOM 3336 C C . VAL A 1 415 ? 1.221 7.744 10.225 1.00 43.88 415 VAL A C 1
ATOM 3338 O O . VAL A 1 415 ? 0.181 8.351 10.429 1.00 43.88 415 VAL A O 1
ATOM 3341 N N . ALA A 1 416 ? 1.300 6.506 10.705 1.00 37.28 416 ALA A N 1
ATOM 3342 C CA . ALA A 1 416 ? 0.284 5.931 11.594 1.00 37.28 416 ALA A CA 1
ATOM 3343 C C . ALA A 1 416 ? 0.914 4.948 12.606 1.00 37.28 416 ALA A C 1
ATOM 3345 O O . ALA A 1 416 ? 1.925 4.327 12.336 1.00 37.28 416 ALA A O 1
ATOM 3346 N N . TYR A 1 417 ? 0.339 4.876 13.806 1.00 34.59 417 TYR A N 1
ATOM 3347 C CA . TYR A 1 417 ? 0.568 3.899 14.886 1.00 34.59 417 TYR A CA 1
ATOM 3348 C C . TYR A 1 417 ? 2.010 3.466 15.246 1.00 34.59 417 TYR A C 1
ATOM 3350 O O . TYR A 1 417 ? 2.732 2.779 14.530 1.00 34.59 417 TYR A O 1
ATOM 3358 N N . HIS A 1 418 ? 2.400 3.817 16.472 1.00 35.38 418 HIS A N 1
ATOM 3359 C CA . HIS A 1 418 ? 3.755 3.664 16.978 1.00 35.38 418 HIS A CA 1
ATOM 3360 C C . HIS A 1 418 ? 4.040 2.330 17.690 1.00 35.38 418 HIS A C 1
ATOM 3362 O O . HIS A 1 418 ? 3.243 1.868 18.487 1.00 35.38 418 HIS A O 1
ATOM 3368 N N . GLN A 1 419 ? 5.271 1.840 17.504 1.00 38.25 419 GLN A N 1
ATOM 3369 C CA . GLN A 1 419 ? 5.944 0.667 18.092 1.00 38.25 419 GLN A CA 1
ATOM 3370 C C . GLN A 1 419 ? 5.283 -0.693 17.924 1.00 38.25 419 GLN A C 1
ATOM 3372 O O . GLN A 1 419 ? 4.205 -0.908 18.426 1.00 38.25 419 GLN A O 1
ATOM 3377 N N . ALA A 1 420 ? 6.040 -1.646 17.376 1.00 33.84 420 ALA A N 1
ATOM 3378 C CA . ALA A 1 420 ? 5.957 -3.051 17.742 1.00 33.84 420 ALA A CA 1
ATOM 3379 C C . ALA A 1 420 ? 7.002 -3.341 18.839 1.00 33.84 420 ALA A C 1
ATOM 3381 O O . ALA A 1 420 ? 8.190 -3.065 18.636 1.00 33.84 420 ALA A O 1
ATOM 3382 N N . GLY A 1 421 ? 6.601 -3.903 19.979 1.00 31.41 421 GLY A N 1
ATOM 3383 C CA . GLY A 1 421 ? 7.507 -4.664 20.840 1.00 31.41 421 GLY A CA 1
ATOM 3384 C C . GLY A 1 421 ? 8.125 -5.831 20.068 1.00 31.41 421 GLY A C 1
ATOM 3385 O O . GLY A 1 421 ? 7.533 -6.319 19.105 1.00 31.41 421 GLY A O 1
ATOM 3386 N N . LYS A 1 422 ? 9.307 -6.306 20.481 1.00 35.62 422 LYS A N 1
ATOM 3387 C CA . LYS A 1 422 ? 9.822 -7.587 19.978 1.00 35.62 422 LYS A CA 1
ATOM 3388 C C . LYS A 1 422 ? 8.772 -8.658 20.275 1.00 35.62 422 LYS A C 1
ATOM 3390 O O . LYS A 1 422 ? 8.532 -8.963 21.444 1.00 35.62 422 LYS A O 1
ATOM 3395 N N . MET A 1 423 ? 8.155 -9.217 19.234 1.00 39.41 423 MET A N 1
ATOM 3396 C CA . MET A 1 423 ? 7.481 -10.498 19.385 1.00 39.41 423 MET A CA 1
ATOM 3397 C C . MET A 1 423 ? 8.531 -11.505 19.825 1.00 39.41 423 MET A C 1
ATOM 3399 O O . MET A 1 423 ? 9.580 -11.652 19.199 1.00 39.41 423 MET A O 1
ATOM 3403 N N . ASP A 1 424 ? 8.253 -12.183 20.925 1.00 42.66 424 ASP A N 1
ATOM 3404 C CA . ASP A 1 424 ? 8.993 -13.377 21.277 1.00 42.66 424 ASP A CA 1
ATOM 3405 C C . ASP A 1 424 ? 8.659 -14.431 20.211 1.00 42.66 424 ASP A C 1
ATOM 3407 O O . ASP A 1 424 ? 7.488 -14.753 20.012 1.00 42.66 424 ASP A O 1
ATOM 3411 N N . SER A 1 425 ? 9.660 -14.941 19.489 1.00 40.72 425 SER A N 1
ATOM 3412 C CA . SER A 1 425 ? 9.475 -15.905 18.390 1.00 40.72 425 SER A CA 1
ATOM 3413 C C . SER A 1 425 ? 8.759 -17.187 18.835 1.00 40.72 425 SER A C 1
ATOM 3415 O O . SER A 1 425 ? 8.171 -17.896 18.017 1.00 40.72 425 SER A O 1
ATOM 3417 N N . THR A 1 426 ? 8.722 -17.451 20.143 1.00 40.25 426 THR A N 1
ATOM 3418 C CA . THR A 1 426 ? 7.933 -18.532 20.746 1.00 40.25 426 THR A CA 1
ATOM 3419 C C . THR A 1 426 ? 6.419 -18.275 20.775 1.00 40.25 426 THR A C 1
ATOM 3421 O O . THR A 1 426 ? 5.662 -19.212 21.005 1.00 40.25 426 THR A O 1
ATOM 3424 N N . MET A 1 427 ? 5.939 -17.051 20.512 1.00 42.00 427 MET A N 1
ATOM 3425 C CA . MET A 1 427 ? 4.499 -16.751 20.383 1.00 42.00 427 MET A CA 1
ATOM 3426 C C . MET A 1 427 ? 3.866 -17.410 19.153 1.00 42.00 427 MET A C 1
ATOM 3428 O O . MET A 1 427 ? 2.666 -17.648 19.146 1.00 42.00 427 MET A O 1
ATOM 3432 N N . MET A 1 428 ? 4.680 -17.749 18.149 1.00 45.12 428 MET A N 1
ATOM 3433 C CA . MET A 1 428 ? 4.250 -18.399 16.906 1.00 45.12 428 MET A CA 1
ATOM 3434 C C . MET A 1 428 ? 4.583 -19.902 16.873 1.00 45.12 428 MET A C 1
ATOM 3436 O O . MET A 1 428 ? 4.330 -20.556 15.865 1.00 45.12 428 MET A O 1
ATOM 3440 N N . SER A 1 429 ? 5.197 -20.462 17.928 1.00 44.22 429 SER A N 1
ATOM 3441 C CA . SER A 1 429 ? 5.780 -21.816 17.897 1.00 44.22 429 SER A CA 1
ATOM 3442 C C . SER A 1 429 ? 4.842 -22.951 18.332 1.00 44.22 429 SER A C 1
ATOM 3444 O O . SER A 1 429 ? 5.301 -24.074 18.531 1.00 44.22 429 SER A O 1
ATOM 3446 N N . GLY A 1 430 ? 3.535 -22.700 18.459 1.00 42.59 430 GLY A N 1
ATOM 3447 C CA . GLY A 1 430 ? 2.516 -23.755 18.568 1.00 42.59 430 GLY A CA 1
ATOM 3448 C C . GLY A 1 430 ? 2.529 -24.605 19.848 1.00 42.59 430 GLY A C 1
ATOM 3449 O O . GLY A 1 430 ? 1.789 -25.578 19.922 1.00 42.59 430 GLY A O 1
ATOM 3450 N N . LYS A 1 431 ? 3.328 -24.273 20.874 1.00 49.75 431 LYS A N 1
ATOM 3451 C CA . LYS A 1 431 ? 3.231 -24.934 22.190 1.00 49.75 431 LYS A CA 1
ATOM 3452 C C . LYS A 1 431 ? 2.111 -24.290 23.015 1.00 49.75 431 LYS A C 1
ATOM 3454 O O . LYS A 1 431 ? 2.324 -23.242 23.629 1.00 49.75 431 LYS A O 1
ATOM 3459 N N . GLU A 1 432 ? 0.937 -24.919 23.012 1.00 51.88 432 GLU A N 1
ATOM 3460 C CA . GLU A 1 432 ? -0.326 -24.409 23.583 1.00 51.88 432 GLU A CA 1
ATOM 3461 C C . GLU A 1 432 ? -0.197 -23.880 25.029 1.00 51.88 432 GLU A C 1
ATOM 3463 O O . GLU A 1 432 ? -0.653 -22.771 25.321 1.00 51.88 432 GLU A O 1
ATOM 3468 N N . ASP A 1 433 ? 0.535 -24.573 25.911 1.00 53.06 433 ASP A N 1
ATOM 3469 C CA . ASP A 1 433 ? 0.700 -24.168 27.321 1.00 53.06 433 ASP A CA 1
ATOM 3470 C C . ASP A 1 433 ? 1.474 -22.849 27.515 1.00 53.06 433 ASP A C 1
ATOM 3472 O O . ASP A 1 433 ? 1.218 -22.071 28.445 1.00 53.06 433 ASP A O 1
ATOM 3476 N N . HIS A 1 434 ? 2.430 -22.555 26.628 1.00 58.91 434 HIS A N 1
ATOM 3477 C CA . HIS A 1 434 ? 3.197 -21.306 26.674 1.00 58.91 434 HIS A CA 1
ATOM 3478 C C . HIS A 1 434 ? 2.422 -20.131 26.070 1.00 58.91 434 HIS A C 1
ATOM 3480 O O . HIS A 1 434 ? 2.569 -18.999 26.542 1.00 58.91 434 HIS A O 1
ATOM 3486 N N . ALA A 1 435 ? 1.580 -20.391 25.066 1.00 58.81 435 ALA A N 1
ATOM 3487 C CA . ALA A 1 435 ? 0.732 -19.379 24.448 1.00 58.81 435 ALA A CA 1
ATOM 3488 C C . ALA A 1 435 ? -0.325 -18.862 25.437 1.00 58.81 435 ALA A C 1
ATOM 3490 O O . ALA A 1 435 ? -0.423 -17.652 25.646 1.00 58.81 435 ALA A O 1
ATOM 3491 N N . LEU A 1 436 ? -1.033 -19.758 26.137 1.00 65.00 436 LEU A N 1
ATOM 3492 C CA . LEU A 1 436 ? -2.068 -19.379 27.106 1.00 65.00 436 LEU A CA 1
ATOM 3493 C C . LEU A 1 436 ? -1.505 -18.578 28.289 1.00 65.00 436 LEU A C 1
ATOM 3495 O O . LEU A 1 436 ? -2.071 -17.559 28.686 1.00 65.00 436 LEU A O 1
ATOM 3499 N N . THR A 1 437 ? -0.366 -19.004 28.841 1.00 71.06 437 THR A N 1
ATOM 3500 C CA . THR A 1 437 ? 0.297 -18.300 29.952 1.00 71.06 437 THR A CA 1
ATOM 3501 C C . THR A 1 437 ? 0.706 -16.879 29.551 1.00 71.06 437 THR A C 1
ATOM 3503 O O . THR A 1 437 ? 0.535 -15.931 30.321 1.00 71.06 437 THR A O 1
ATOM 3506 N N . LYS A 1 438 ? 1.201 -16.696 28.321 1.00 65.19 438 LYS A N 1
ATOM 3507 C CA . LYS A 1 438 ? 1.565 -15.372 27.805 1.00 65.19 438 LYS A CA 1
ATOM 3508 C C . LYS A 1 438 ? 0.341 -14.523 27.456 1.00 65.19 438 LYS A C 1
ATOM 3510 O O . LYS A 1 438 ? 0.372 -13.339 27.773 1.00 65.19 438 LYS A O 1
ATOM 3515 N N . LEU A 1 439 ? -0.733 -15.091 26.899 1.00 68.69 439 LEU A N 1
ATOM 3516 C CA . LEU A 1 439 ? -2.009 -14.385 26.690 1.00 68.69 439 LEU A CA 1
ATOM 3517 C C . LEU A 1 439 ? -2.568 -13.850 28.015 1.00 68.69 439 LEU A C 1
ATOM 3519 O O . LEU A 1 439 ? -2.886 -12.669 28.112 1.00 68.69 439 LEU A O 1
ATOM 3523 N N . LYS A 1 440 ? -2.578 -14.673 29.073 1.00 75.50 440 LYS A N 1
ATOM 3524 C CA . LYS A 1 440 ? -2.969 -14.239 30.427 1.00 75.50 440 LYS A CA 1
ATOM 3525 C C . LYS A 1 440 ? -2.116 -13.075 30.938 1.00 75.50 440 LYS A C 1
ATOM 3527 O O . LYS A 1 440 ? -2.638 -12.173 31.582 1.00 75.50 440 LYS A O 1
ATOM 3532 N N . ARG A 1 441 ? -0.813 -13.067 30.632 1.00 79.06 441 ARG A N 1
ATOM 3533 C CA . ARG A 1 441 ? 0.080 -11.946 30.964 1.00 79.06 441 ARG A CA 1
ATOM 3534 C C . ARG A 1 441 ? -0.264 -10.680 30.171 1.00 79.06 441 ARG A C 1
ATOM 3536 O O . ARG A 1 441 ? -0.295 -9.606 30.763 1.00 79.06 441 ARG A O 1
ATOM 3543 N N . LEU A 1 442 ? -0.523 -10.798 28.865 1.00 73.69 442 LEU A N 1
ATOM 3544 C CA . LEU A 1 442 ? -0.906 -9.664 28.008 1.00 73.69 442 LEU A CA 1
ATOM 3545 C C . LEU A 1 442 ? -2.228 -9.022 28.447 1.00 73.69 442 LEU A C 1
ATOM 3547 O O . LEU A 1 442 ? -2.374 -7.809 28.362 1.00 73.69 442 LEU A O 1
ATOM 3551 N N . LEU A 1 443 ? -3.155 -9.833 28.953 1.00 78.69 443 LEU A N 1
ATOM 3552 C CA . LEU A 1 443 ? -4.443 -9.395 29.495 1.00 78.69 443 LEU A CA 1
ATOM 3553 C C . LEU A 1 443 ? -4.386 -9.054 30.994 1.00 78.69 443 LEU A C 1
ATOM 3555 O O . LEU A 1 443 ? -5.424 -8.854 31.624 1.00 78.69 443 LEU A O 1
ATOM 3559 N N . SER A 1 444 ?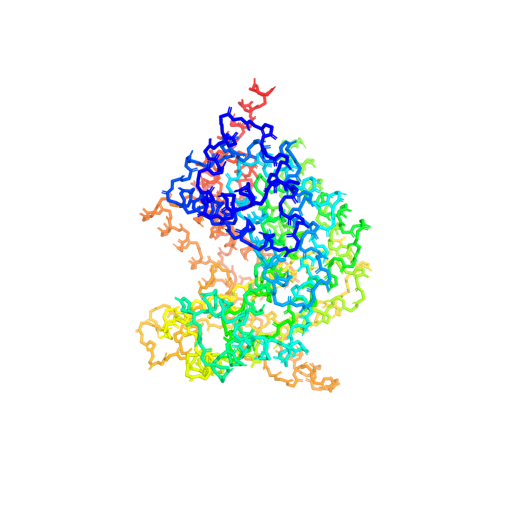 -3.193 -9.010 31.597 1.00 84.81 444 SER A N 1
ATOM 3560 C CA . SER A 1 444 ? -3.060 -8.644 33.007 1.00 84.81 444 SER A CA 1
ATOM 3561 C C . SER A 1 444 ? -3.445 -7.182 33.232 1.00 84.81 444 SER A C 1
ATOM 3563 O O . SER A 1 444 ? -3.212 -6.321 32.384 1.00 84.81 444 SER A O 1
ATOM 3565 N N . ASP A 1 445 ? -3.990 -6.880 34.413 1.00 86.50 445 ASP A N 1
ATOM 3566 C CA . ASP A 1 445 ? -4.406 -5.517 34.759 1.00 86.50 445 ASP A CA 1
ATOM 3567 C C . ASP A 1 445 ? -3.264 -4.500 34.613 1.00 86.50 445 ASP A C 1
ATOM 3569 O O . ASP A 1 445 ? -3.473 -3.391 34.128 1.00 86.50 445 ASP A O 1
ATOM 3573 N N . ALA A 1 446 ? -2.044 -4.899 34.981 1.00 86.44 446 ALA A N 1
ATOM 3574 C CA . ALA A 1 446 ? -0.855 -4.065 34.865 1.00 86.44 446 ALA A CA 1
ATOM 3575 C C . ALA A 1 446 ? -0.539 -3.702 33.404 1.00 86.44 446 ALA A C 1
ATOM 3577 O O . ALA A 1 446 ? -0.282 -2.533 33.107 1.00 86.44 446 ALA A O 1
ATOM 3578 N N . GLU A 1 447 ? -0.597 -4.672 32.486 1.00 81.38 447 GLU A N 1
ATOM 3579 C CA . GLU A 1 447 ? -0.320 -4.414 31.068 1.00 81.38 447 GLU A CA 1
ATOM 3580 C C . GLU A 1 447 ? -1.454 -3.660 30.371 1.00 81.38 447 GLU A C 1
ATOM 3582 O O . GLU A 1 447 ? -1.185 -2.799 29.529 1.00 81.38 447 GLU A O 1
ATOM 3587 N N . LEU A 1 448 ? -2.710 -3.893 30.766 1.00 83.25 448 LEU A N 1
ATOM 3588 C CA . LEU A 1 448 ? -3.842 -3.091 30.299 1.00 83.25 448 LEU A CA 1
ATOM 3589 C C . LEU A 1 448 ? -3.693 -1.629 30.734 1.00 83.25 448 LEU A C 1
ATOM 3591 O O . LEU A 1 448 ? -3.767 -0.736 29.892 1.00 83.25 448 LEU A O 1
ATOM 3595 N N . ARG A 1 449 ? -3.375 -1.362 32.010 1.00 86.38 449 ARG A N 1
ATOM 3596 C CA . ARG A 1 449 ? -3.105 0.007 32.493 1.00 86.38 449 ARG A CA 1
ATOM 3597 C C . ARG A 1 449 ? -1.959 0.665 31.735 1.00 86.38 449 ARG A C 1
ATOM 3599 O O . ARG A 1 449 ? -2.055 1.827 31.356 1.00 86.38 449 ARG A O 1
ATOM 3606 N N . LYS A 1 450 ? -0.873 -0.062 31.485 1.00 82.44 450 LYS A N 1
ATOM 3607 C CA . LYS A 1 450 ? 0.253 0.469 30.714 1.00 82.44 450 LYS A CA 1
ATOM 3608 C C . LYS A 1 450 ? -0.165 0.817 29.280 1.00 82.44 450 LYS A C 1
ATOM 3610 O O . LYS A 1 450 ? 0.100 1.923 28.818 1.00 82.44 450 LYS A O 1
ATOM 3615 N N . THR A 1 451 ? -0.849 -0.098 28.598 1.00 79.81 451 THR A N 1
ATOM 3616 C CA . THR A 1 451 ? -1.305 0.059 27.207 1.00 79.81 451 THR A CA 1
ATOM 3617 C C . THR A 1 451 ? -2.276 1.229 27.047 1.00 79.81 451 THR A C 1
ATOM 3619 O O . THR A 1 451 ? -2.117 2.066 26.154 1.00 79.81 451 THR A O 1
ATOM 3622 N N . VAL A 1 452 ? -3.254 1.326 27.944 1.00 84.50 452 VAL A N 1
ATOM 3623 C CA . VAL A 1 452 ? -4.253 2.399 27.949 1.00 84.50 452 VAL A CA 1
ATOM 3624 C C . VAL A 1 452 ? -3.593 3.745 28.256 1.00 84.50 452 VAL A C 1
ATOM 3626 O O . VAL A 1 452 ? -3.834 4.715 27.543 1.00 84.50 452 VAL A O 1
ATOM 3629 N N . GLY A 1 453 ? -2.682 3.804 29.233 1.00 83.81 453 GLY A N 1
ATOM 3630 C CA . GLY A 1 453 ? -1.954 5.033 29.558 1.00 83.81 453 GLY A CA 1
ATOM 3631 C C . GLY A 1 453 ? -1.125 5.557 28.382 1.00 83.81 453 GLY A C 1
ATOM 3632 O O . GLY A 1 453 ? -1.127 6.753 28.097 1.00 83.81 453 GLY A O 1
ATOM 3633 N N . LEU A 1 454 ? -0.472 4.662 27.636 1.00 79.38 454 LEU A N 1
ATOM 3634 C CA . LEU A 1 454 ? 0.260 5.029 26.420 1.00 79.38 454 LEU A CA 1
ATOM 3635 C C . LEU A 1 454 ? -0.665 5.508 25.300 1.00 79.38 454 LEU A C 1
ATOM 3637 O O . LEU A 1 454 ? -0.317 6.434 24.571 1.00 79.38 454 LEU A O 1
ATOM 3641 N N . SER A 1 455 ? -1.845 4.910 25.174 1.00 82.69 455 SER A N 1
ATOM 3642 C CA . SER A 1 455 ? -2.850 5.316 24.189 1.00 82.69 455 SER A CA 1
ATOM 3643 C C . SER A 1 455 ? -3.360 6.739 24.452 1.00 82.69 455 SER A C 1
ATOM 3645 O O . SER A 1 455 ? -3.460 7.536 23.523 1.00 82.69 455 SER A O 1
ATOM 3647 N N . VAL A 1 456 ? -3.577 7.105 25.718 1.00 84.62 456 VAL A N 1
ATOM 3648 C CA . VAL A 1 456 ? -3.973 8.469 26.117 1.00 84.62 456 VAL A CA 1
ATOM 3649 C C . VAL A 1 456 ? -2.883 9.499 25.797 1.00 84.62 456 VAL A C 1
ATOM 3651 O O . VAL A 1 456 ? -3.179 10.585 25.302 1.00 84.62 456 VAL A O 1
ATOM 3654 N N . LEU A 1 457 ? -1.608 9.163 26.025 1.00 82.75 457 LEU A N 1
ATOM 3655 C CA . LEU A 1 457 ? -0.493 10.039 25.642 1.00 82.75 457 LEU A CA 1
ATOM 3656 C C . LEU A 1 457 ? -0.447 10.256 24.121 1.00 82.75 457 LEU A C 1
ATOM 3658 O O . LEU A 1 457 ? -0.340 11.392 23.658 1.00 82.75 457 LEU A O 1
ATOM 3662 N N . ARG A 1 458 ? -0.607 9.177 23.346 1.00 79.38 458 ARG A N 1
ATOM 3663 C CA . ARG A 1 458 ? -0.593 9.213 21.874 1.00 79.38 458 ARG A CA 1
ATOM 3664 C C . ARG A 1 458 ? -1.735 10.032 21.288 1.00 79.38 458 ARG A C 1
ATOM 3666 O O . ARG A 1 458 ? -1.531 10.707 20.283 1.00 79.38 458 ARG A O 1
ATOM 3673 N N . LEU A 1 459 ? -2.915 9.970 21.902 1.00 84.12 459 LEU A N 1
ATOM 3674 C CA . LEU A 1 459 ? -4.074 10.767 21.508 1.00 84.12 459 LEU A CA 1
ATOM 3675 C C . LEU A 1 459 ? -3.720 12.262 21.472 1.00 84.12 459 LEU A C 1
ATOM 3677 O O . LEU A 1 459 ? -3.919 12.927 20.454 1.00 84.12 459 LEU A O 1
ATOM 3681 N N . SER A 1 460 ? -3.111 12.760 22.551 1.00 84.50 460 SER A N 1
ATOM 3682 C CA . SER A 1 460 ? -2.672 14.154 22.658 1.00 84.50 460 SER A CA 1
ATOM 3683 C C . SER A 1 460 ? -1.532 14.488 21.691 1.00 84.50 460 SER A C 1
ATOM 3685 O O . SER A 1 460 ? -1.588 15.515 21.016 1.00 84.50 460 SER A O 1
ATOM 3687 N N . GLU A 1 461 ? -0.515 13.625 21.580 1.00 83.38 461 GLU A N 1
ATOM 3688 C CA . GLU A 1 461 ? 0.615 13.835 20.659 1.00 83.38 461 GLU A CA 1
ATOM 3689 C C . GLU A 1 461 ? 0.150 13.953 19.201 1.00 83.38 461 GLU A C 1
ATOM 3691 O O . GLU A 1 461 ? 0.563 14.872 18.496 1.00 83.38 461 GLU A O 1
ATOM 3696 N N . ARG A 1 462 ? -0.759 13.078 18.751 1.00 81.12 462 ARG A N 1
ATOM 3697 C CA . ARG A 1 462 ? -1.301 13.106 17.382 1.00 81.12 462 ARG A CA 1
ATOM 3698 C C . ARG A 1 462 ? -2.075 14.383 17.088 1.00 81.12 462 ARG A C 1
ATOM 3700 O O . ARG A 1 462 ? -1.903 14.972 16.021 1.00 81.12 462 ARG A O 1
ATOM 3707 N N . ARG A 1 463 ? -2.868 14.866 18.047 1.00 89.38 463 ARG A N 1
ATOM 3708 C CA . ARG A 1 463 ? -3.536 16.166 17.910 1.00 89.38 463 ARG A CA 1
ATOM 3709 C C . ARG A 1 463 ? -2.522 17.299 17.735 1.00 89.38 463 ARG A C 1
ATOM 3711 O O . ARG A 1 463 ? -2.756 18.193 16.924 1.00 89.38 463 ARG A O 1
ATOM 3718 N N . GLU A 1 464 ? -1.411 17.280 18.470 1.00 88.12 464 GLU A N 1
ATOM 3719 C CA . GLU A 1 464 ? -0.369 18.303 18.328 1.00 88.12 464 GLU A CA 1
ATOM 3720 C C . GLU A 1 464 ? 0.386 18.204 16.993 1.00 88.12 464 GLU A C 1
ATOM 3722 O O . GLU A 1 464 ? 0.621 19.238 16.373 1.00 88.12 464 GLU A O 1
ATOM 3727 N N . ILE A 1 465 ? 0.646 17.002 16.467 1.00 81.00 465 ILE A N 1
ATOM 3728 C CA . ILE A 1 465 ? 1.189 16.829 15.104 1.00 81.00 465 ILE A CA 1
ATOM 3729 C C . ILE A 1 465 ? 0.235 17.441 14.065 1.00 81.00 465 ILE A C 1
ATOM 3731 O O . ILE A 1 465 ? 0.663 18.205 13.197 1.00 81.00 465 ILE A O 1
ATOM 3735 N N . GLY A 1 466 ? -1.073 17.186 14.188 1.00 83.81 466 GLY A N 1
ATOM 3736 C CA . GLY A 1 466 ? -2.085 17.821 13.339 1.00 83.81 466 GLY A CA 1
ATOM 3737 C C . GLY A 1 466 ? -2.084 19.352 13.455 1.00 83.81 466 GLY A C 1
ATOM 3738 O O . GLY A 1 466 ? -2.200 20.060 12.448 1.00 83.81 466 GLY A O 1
ATOM 3739 N N . ASN A 1 467 ? -1.889 19.885 14.669 1.00 90.62 467 ASN A N 1
ATOM 3740 C CA . ASN A 1 467 ? -1.747 21.327 14.890 1.00 90.62 467 ASN A CA 1
ATOM 3741 C C . ASN A 1 467 ? -0.509 21.887 14.182 1.00 90.62 467 ASN A C 1
ATOM 3743 O O . ASN A 1 467 ? -0.592 22.964 13.591 1.00 90.62 467 ASN A O 1
ATOM 3747 N N . GLU A 1 468 ? 0.627 21.196 14.246 1.00 84.50 468 GLU A N 1
ATOM 3748 C CA . GLU A 1 468 ? 1.867 21.607 13.588 1.00 84.50 468 GLU A CA 1
ATOM 3749 C C . GLU A 1 468 ? 1.720 21.620 12.064 1.00 84.50 468 GLU A C 1
ATOM 3751 O O . GLU A 1 468 ? 1.995 22.652 11.445 1.00 84.50 468 GLU A O 1
ATOM 3756 N N . ALA A 1 469 ? 1.204 20.536 11.475 1.00 79.00 469 ALA A N 1
ATOM 3757 C CA . ALA A 1 469 ? 0.969 20.428 10.032 1.00 79.00 469 ALA A CA 1
ATOM 3758 C C . ALA A 1 469 ? 0.046 21.549 9.519 1.00 79.00 469 ALA A C 1
ATOM 3760 O O . ALA A 1 469 ? 0.308 22.186 8.494 1.00 79.00 469 ALA A O 1
ATOM 3761 N N . PHE A 1 470 ? -1.007 21.873 10.279 1.00 89.88 470 PHE A N 1
ATOM 3762 C CA . PHE A 1 470 ? -1.909 22.967 9.927 1.00 89.88 470 PHE A CA 1
ATOM 3763 C C . PHE A 1 470 ? -1.282 24.357 10.114 1.00 89.88 470 PHE A C 1
ATOM 3765 O O . PHE A 1 470 ? -1.443 25.239 9.265 1.00 89.88 470 PHE A O 1
ATOM 3772 N N . ARG A 1 471 ? -0.602 24.605 11.240 1.00 90.69 471 ARG A N 1
ATOM 3773 C CA . ARG A 1 471 ? -0.072 25.940 11.567 1.00 90.69 471 ARG A CA 1
ATOM 3774 C C . ARG A 1 471 ? 1.117 26.309 10.692 1.00 90.69 471 ARG A C 1
ATOM 3776 O O . ARG A 1 471 ? 1.149 27.442 10.212 1.00 90.69 471 ARG A O 1
ATOM 3783 N N . ARG A 1 472 ? 2.060 25.381 10.512 1.00 80.62 472 ARG A N 1
ATOM 3784 C CA . ARG A 1 472 ? 3.333 25.626 9.827 1.00 80.62 472 ARG A CA 1
ATOM 3785 C C . ARG A 1 472 ? 3.194 25.502 8.316 1.00 80.62 472 ARG A C 1
ATOM 3787 O O . ARG A 1 472 ? 3.596 26.411 7.600 1.00 80.62 472 ARG A O 1
ATOM 3794 N N . ASP A 1 473 ? 2.565 24.422 7.861 1.00 72.75 473 ASP A N 1
ATOM 3795 C CA . ASP A 1 473 ? 2.665 24.000 6.461 1.00 72.75 473 ASP A CA 1
ATOM 3796 C C . ASP A 1 473 ? 1.353 24.215 5.682 1.00 72.75 473 ASP A C 1
ATOM 3798 O O . ASP A 1 473 ? 1.320 24.060 4.464 1.00 72.75 473 ASP A O 1
ATOM 3802 N N . LYS A 1 474 ? 0.263 24.599 6.373 1.00 85.88 474 LYS A N 1
ATOM 3803 C CA . LYS A 1 474 ? -1.093 24.769 5.804 1.00 85.88 474 LYS A CA 1
ATOM 3804 C C . LYS A 1 474 ? -1.582 23.532 5.038 1.00 85.88 474 LYS A C 1
ATOM 3806 O O . LYS A 1 474 ? -2.460 23.629 4.182 1.00 85.88 474 LYS A O 1
ATOM 3811 N N . GLN A 1 475 ? -1.056 22.358 5.383 1.00 79.19 475 GLN A N 1
ATOM 3812 C CA . GLN A 1 475 ? -1.404 21.083 4.767 1.00 79.19 475 GLN A CA 1
ATOM 3813 C C . GLN A 1 475 ? -2.732 20.579 5.339 1.00 79.19 475 GLN A C 1
ATOM 3815 O O . GLN A 1 475 ? -2.766 19.811 6.296 1.00 79.19 475 GLN A O 1
ATOM 3820 N N . LEU A 1 476 ? -3.848 21.045 4.768 1.00 81.12 476 LEU A N 1
ATOM 3821 C CA . LEU A 1 476 ? -5.194 20.695 5.242 1.00 81.12 476 LEU A CA 1
ATOM 3822 C C . LEU A 1 476 ? -5.434 19.179 5.240 1.00 81.12 476 LEU A C 1
ATOM 3824 O O . LEU A 1 476 ? -6.042 18.652 6.169 1.00 81.12 476 LEU A O 1
ATOM 3828 N N . HIS A 1 477 ? -4.958 18.476 4.209 1.00 74.38 477 HIS A N 1
ATOM 3829 C CA . HIS A 1 477 ? -5.121 17.029 4.097 1.00 74.38 477 HIS A CA 1
ATOM 3830 C C . HIS A 1 477 ? -4.386 16.287 5.217 1.00 74.38 477 HIS A C 1
ATOM 3832 O O . HIS A 1 477 ? -5.014 15.524 5.949 1.00 74.38 477 HIS A O 1
ATOM 3838 N N . ASP A 1 478 ? -3.094 16.562 5.386 1.00 72.50 478 ASP A N 1
ATOM 3839 C CA . ASP A 1 478 ? -2.248 15.875 6.363 1.00 72.50 478 ASP A CA 1
ATOM 3840 C C . ASP A 1 478 ? -2.709 16.176 7.791 1.00 72.50 478 ASP A C 1
ATOM 3842 O O . ASP A 1 478 ? -2.909 15.263 8.590 1.00 72.50 478 ASP A O 1
ATOM 3846 N N . ALA A 1 479 ? -3.015 17.444 8.086 1.00 82.44 479 ALA A N 1
ATOM 3847 C CA . ALA A 1 479 ? -3.581 17.834 9.373 1.00 82.44 479 ALA A CA 1
ATOM 3848 C C . ALA A 1 479 ? -4.899 17.101 9.667 1.00 82.44 479 ALA A C 1
ATOM 3850 O O . ALA A 1 479 ? -5.105 16.628 10.784 1.00 82.44 479 ALA A O 1
ATOM 3851 N N . ARG A 1 480 ? -5.785 16.964 8.668 1.00 86.00 480 ARG A N 1
ATOM 3852 C CA . ARG A 1 480 ? -7.033 16.204 8.822 1.00 86.00 480 ARG A CA 1
ATOM 3853 C C . ARG A 1 480 ? -6.753 14.751 9.178 1.00 86.00 480 ARG A C 1
ATOM 3855 O O . ARG A 1 480 ? -7.388 14.241 10.090 1.00 86.00 480 ARG A O 1
ATOM 3862 N N . VAL A 1 481 ? -5.841 14.093 8.460 1.00 76.44 481 VAL A N 1
ATOM 3863 C CA . VAL A 1 481 ? -5.497 12.681 8.695 1.00 76.44 481 VAL A CA 1
ATOM 3864 C C . VAL A 1 481 ? -5.029 12.474 10.137 1.00 76.44 481 VAL A C 1
ATOM 3866 O O . VAL A 1 481 ? -5.468 11.526 10.788 1.00 76.44 481 VAL A O 1
ATOM 3869 N N . GLU A 1 482 ? -4.217 13.390 10.663 1.00 82.12 482 GLU A N 1
ATOM 3870 C CA . GLU A 1 482 ? -3.741 13.336 12.049 1.00 82.12 482 GLU A CA 1
ATOM 3871 C C . GLU A 1 482 ? -4.865 13.523 13.072 1.00 82.12 482 GLU A C 1
ATOM 3873 O O . GLU A 1 482 ? -5.012 12.710 13.988 1.00 82.12 482 GLU A O 1
ATOM 3878 N N . TYR A 1 483 ? -5.709 14.548 12.902 1.00 88.06 483 TYR A N 1
ATOM 3879 C CA . TYR A 1 483 ? -6.859 14.756 13.786 1.00 88.06 483 TYR A CA 1
ATOM 3880 C C . TYR A 1 483 ? -7.840 13.588 13.733 1.00 88.06 483 TYR A C 1
ATOM 3882 O O . TYR A 1 483 ? -8.365 13.172 14.761 1.00 88.06 483 TYR A O 1
ATOM 3890 N N . TRP A 1 484 ? -8.076 13.038 12.548 1.00 81.06 484 TRP A N 1
ATOM 3891 C CA . TRP A 1 484 ? -8.967 11.907 12.366 1.00 81.06 484 TRP A CA 1
ATOM 3892 C C . TRP A 1 484 ? -8.438 10.646 13.051 1.00 81.06 484 TRP A C 1
ATOM 3894 O O . TRP A 1 484 ? -9.162 10.000 13.804 1.00 81.06 484 TRP A O 1
ATOM 3904 N N . SER A 1 485 ? -7.153 10.330 12.876 1.00 78.19 485 SER A N 1
ATOM 3905 C CA . SER A 1 485 ? -6.528 9.192 13.557 1.00 78.19 485 SER A CA 1
ATOM 3906 C C . SER A 1 485 ? -6.541 9.357 15.081 1.00 78.19 485 SER A C 1
ATOM 3908 O O . SER A 1 485 ? -6.798 8.395 15.809 1.00 78.19 485 SER A O 1
ATOM 3910 N N . ALA A 1 486 ? -6.329 10.582 15.574 1.00 85.62 486 ALA A N 1
ATOM 3911 C CA . ALA A 1 486 ? -6.479 10.903 16.988 1.00 85.62 486 ALA A CA 1
ATOM 3912 C C . ALA A 1 486 ? -7.928 10.683 17.457 1.00 85.62 486 ALA A C 1
ATOM 3914 O O . ALA A 1 486 ? -8.148 10.012 18.461 1.00 85.62 486 ALA A O 1
ATOM 3915 N N . ALA A 1 487 ? -8.927 11.153 16.705 1.00 85.81 487 ALA A N 1
ATOM 3916 C CA . ALA A 1 487 ? -10.335 10.909 17.013 1.00 85.81 487 ALA A CA 1
ATOM 3917 C C . ALA A 1 487 ? -10.661 9.407 17.082 1.00 85.81 487 ALA A C 1
ATOM 3919 O O . ALA A 1 487 ? -11.314 8.974 18.025 1.00 85.81 487 ALA A O 1
ATOM 3920 N N . GLN A 1 488 ? -10.143 8.589 16.163 1.00 80.62 488 GLN A N 1
ATOM 3921 C CA . GLN A 1 488 ? -10.337 7.135 16.209 1.00 80.62 488 GLN A CA 1
ATOM 3922 C C . GLN A 1 488 ? -9.796 6.510 17.500 1.00 80.62 488 GLN A C 1
ATOM 3924 O O . GLN A 1 488 ? -10.477 5.712 18.141 1.00 80.62 488 GLN A O 1
ATOM 3929 N N . LEU A 1 489 ? -8.599 6.915 17.932 1.00 83.75 489 LEU A N 1
ATOM 3930 C CA . LEU A 1 489 ? -8.034 6.451 19.200 1.00 83.75 489 LEU A CA 1
ATOM 3931 C C . LEU A 1 489 ? -8.841 6.945 20.409 1.00 83.75 489 LEU A C 1
ATOM 3933 O O . LEU A 1 489 ? -9.048 6.199 21.363 1.00 83.75 489 LEU A O 1
ATOM 3937 N N . GLY A 1 490 ? -9.306 8.194 20.363 1.00 87.25 490 GLY A N 1
ATOM 3938 C CA . GLY A 1 490 ? -10.160 8.774 21.393 1.00 87.25 490 GLY A CA 1
ATOM 3939 C C . GLY A 1 490 ? -11.463 7.995 21.554 1.00 87.25 490 GLY A C 1
ATOM 3940 O O . GLY A 1 490 ? -11.808 7.640 22.675 1.00 87.25 490 GLY A O 1
ATOM 3941 N N . ALA A 1 491 ? -12.146 7.673 20.452 1.00 83.50 491 ALA A N 1
ATOM 3942 C CA . ALA A 1 491 ? -13.378 6.885 20.462 1.00 83.50 491 ALA A CA 1
ATOM 3943 C C . ALA A 1 491 ? -13.157 5.492 21.067 1.00 83.50 491 ALA A C 1
ATOM 3945 O O . ALA A 1 491 ? -13.859 5.125 22.007 1.00 83.50 491 ALA A O 1
ATOM 3946 N N . ALA A 1 492 ? -12.109 4.786 20.631 1.00 83.38 492 ALA A N 1
ATOM 3947 C CA . ALA A 1 492 ? -11.762 3.471 21.167 1.00 83.38 492 ALA A CA 1
ATOM 3948 C C . ALA A 1 492 ? -11.483 3.496 22.683 1.00 83.38 492 ALA A C 1
ATOM 3950 O O . ALA A 1 492 ? -11.846 2.569 23.401 1.00 83.38 492 ALA A O 1
ATOM 3951 N N . LEU A 1 493 ? -10.863 4.562 23.205 1.00 87.56 493 LEU A N 1
ATOM 3952 C CA . LEU A 1 493 ? -10.629 4.712 24.647 1.00 87.56 493 LEU A CA 1
ATOM 3953 C C . LEU A 1 493 ? -11.921 4.947 25.436 1.00 87.56 493 LEU A C 1
ATOM 3955 O O . LEU A 1 493 ? -12.042 4.466 26.562 1.00 87.56 493 LEU A O 1
ATOM 3959 N N . VAL A 1 494 ? -12.876 5.682 24.862 1.00 87.00 494 VAL A N 1
ATOM 3960 C CA . VAL A 1 494 ? -14.190 5.917 25.478 1.00 87.00 494 VAL A CA 1
ATOM 3961 C C . VAL A 1 494 ? -14.992 4.626 25.547 1.00 87.00 494 VAL A C 1
ATOM 3963 O O . VAL A 1 494 ? -15.534 4.299 26.600 1.00 87.00 494 VAL A O 1
ATOM 3966 N N . GLU A 1 495 ? -15.032 3.888 24.445 1.00 84.19 495 GLU A N 1
ATOM 3967 C CA . GLU A 1 495 ? -15.676 2.581 24.366 1.00 84.19 495 GLU A CA 1
ATOM 3968 C C . GLU A 1 495 ? -15.025 1.578 25.324 1.00 84.19 495 GLU A C 1
ATOM 3970 O O . GLU A 1 495 ? -15.721 0.910 26.089 1.00 84.19 495 GLU A O 1
ATOM 3975 N N . PHE A 1 496 ? -13.689 1.552 25.387 1.00 85.12 496 PHE A N 1
ATOM 3976 C CA . PHE A 1 496 ? -12.951 0.716 26.332 1.00 85.12 496 PHE A CA 1
ATOM 3977 C C . PHE A 1 496 ? -13.355 0.974 27.797 1.00 85.12 496 PHE A C 1
ATOM 3979 O O . PHE A 1 496 ? -13.438 0.040 28.601 1.00 85.12 496 PHE A O 1
ATOM 3986 N N . ASP A 1 497 ? -13.647 2.222 28.171 1.00 87.81 497 ASP A N 1
ATOM 3987 C CA . ASP A 1 497 ? -14.167 2.529 29.510 1.00 87.81 497 ASP A CA 1
ATOM 3988 C C . ASP A 1 497 ? -15.529 1.904 29.764 1.00 87.81 497 ASP A C 1
ATOM 3990 O O . ASP A 1 497 ? -15.775 1.344 30.831 1.00 87.81 497 ASP A O 1
ATOM 3994 N N . GLN A 1 498 ? -16.414 2.012 28.772 1.00 84.44 498 GLN A N 1
ATOM 3995 C CA . GLN A 1 498 ? -17.781 1.524 28.863 1.00 84.44 498 GLN A CA 1
ATOM 3996 C C . GLN A 1 498 ? -17.777 0.006 29.033 1.00 84.44 498 GLN A C 1
ATOM 3998 O O . GLN A 1 498 ? -18.353 -0.501 29.994 1.00 84.44 498 GLN A O 1
ATOM 4003 N N . VAL A 1 499 ? -17.042 -0.717 28.181 1.00 83.50 499 VAL A N 1
ATOM 4004 C CA . VAL A 1 499 ? -16.956 -2.187 28.255 1.00 83.50 499 VAL A CA 1
ATOM 4005 C C . VAL A 1 499 ? -16.205 -2.674 29.496 1.00 83.50 499 VAL A C 1
ATOM 4007 O O . VAL A 1 499 ? -16.465 -3.768 29.994 1.00 83.50 499 VAL A O 1
ATOM 4010 N N . SER A 1 500 ? -15.299 -1.861 30.049 1.00 86.12 500 SER A N 1
ATOM 4011 C CA . SER A 1 500 ? -14.618 -2.160 31.315 1.00 86.12 500 SER A CA 1
ATOM 4012 C C . SER A 1 500 ? -15.396 -1.707 32.556 1.00 86.12 500 SER A C 1
ATOM 4014 O O . SER A 1 500 ? -14.867 -1.802 33.667 1.00 86.12 500 SER A O 1
ATOM 4016 N N . ASN A 1 501 ? -16.642 -1.244 32.394 1.00 88.81 501 ASN A N 1
ATOM 4017 C CA . ASN A 1 501 ? -17.501 -0.722 33.461 1.00 88.81 501 ASN A CA 1
ATOM 4018 C C . ASN A 1 501 ? -16.804 0.353 34.314 1.00 88.81 501 ASN A C 1
ATOM 4020 O O . ASN A 1 501 ? -16.886 0.349 35.543 1.00 88.81 501 ASN A O 1
ATOM 4024 N N . GLY A 1 502 ? -16.054 1.242 33.663 1.00 89.38 502 GLY A N 1
ATOM 4025 C CA . GLY A 1 502 ? -15.348 2.351 34.300 1.00 89.38 502 GLY A CA 1
ATOM 4026 C C . GLY A 1 502 ? -14.117 1.954 35.121 1.00 89.38 502 GLY A C 1
ATOM 4027 O O . GLY A 1 502 ? -13.543 2.773 35.843 1.00 89.38 502 GLY A O 1
ATOM 4028 N N . LYS A 1 503 ? -13.655 0.700 35.028 1.00 92.31 503 LYS A N 1
ATOM 4029 C CA . LYS A 1 503 ? -12.469 0.227 35.764 1.00 92.31 503 LYS A CA 1
ATOM 4030 C C . LYS A 1 503 ? -11.215 1.061 35.465 1.00 92.31 503 LYS A C 1
ATOM 4032 O O . LYS A 1 503 ? -10.323 1.165 36.316 1.00 92.31 503 LYS A O 1
ATOM 4037 N N . TYR A 1 504 ? -11.140 1.649 34.270 1.00 91.62 504 TYR A N 1
ATOM 4038 C CA . TYR A 1 504 ? -10.009 2.449 33.807 1.00 91.62 504 TYR A CA 1
ATOM 4039 C C . TYR A 1 504 ? -10.336 3.941 33.629 1.00 91.62 504 TYR A C 1
ATOM 4041 O O . TYR A 1 504 ? -9.465 4.671 33.156 1.00 91.62 504 TYR A O 1
ATOM 4049 N N . THR A 1 505 ? -11.498 4.429 34.088 1.00 91.81 505 THR A N 1
ATOM 4050 C CA . THR A 1 505 ? -11.964 5.816 33.868 1.00 91.81 505 THR A CA 1
ATOM 4051 C C . THR A 1 505 ? -10.924 6.859 34.269 1.00 91.81 505 THR A C 1
ATOM 4053 O O . THR A 1 505 ? -10.655 7.803 33.529 1.00 91.81 505 THR A O 1
ATOM 4056 N N . ASN A 1 506 ? -10.270 6.664 35.418 1.00 92.38 506 ASN A N 1
ATOM 4057 C CA . ASN A 1 506 ? -9.244 7.588 35.912 1.00 92.38 506 ASN A CA 1
ATOM 4058 C C . ASN A 1 506 ? -8.026 7.685 34.984 1.00 92.38 506 ASN A C 1
ATOM 4060 O O . ASN A 1 506 ? -7.373 8.719 34.933 1.00 92.38 506 ASN A O 1
ATOM 4064 N N . LEU A 1 507 ? -7.696 6.605 34.274 1.00 90.25 507 LEU A N 1
ATOM 4065 C CA . LEU A 1 507 ? -6.546 6.558 33.378 1.00 90.25 507 LEU A CA 1
ATOM 4066 C C . LEU A 1 507 ? -6.848 7.223 32.035 1.00 90.25 507 LEU A C 1
ATOM 4068 O O . LEU A 1 507 ? -5.963 7.831 31.443 1.00 90.25 507 LEU A O 1
ATOM 4072 N N . ILE A 1 508 ? -8.091 7.119 31.570 1.00 91.62 508 ILE A N 1
ATOM 4073 C CA . ILE A 1 508 ? -8.537 7.694 30.299 1.00 91.62 508 ILE A CA 1
ATOM 4074 C C . ILE A 1 508 ? -9.172 9.078 30.449 1.00 91.62 508 ILE A C 1
ATOM 4076 O O . ILE A 1 508 ? -9.749 9.598 29.488 1.00 91.62 508 ILE A O 1
ATOM 4080 N N . SER A 1 509 ? -9.099 9.673 31.641 1.00 89.25 509 SER A N 1
ATOM 4081 C CA . SER A 1 509 ? -9.694 10.974 31.925 1.00 89.25 509 SER A CA 1
ATOM 4082 C C . SER A 1 509 ? -9.238 12.003 30.886 1.00 89.25 509 SER A C 1
ATOM 4084 O O . SER A 1 509 ? -8.041 12.164 30.651 1.00 89.25 509 SER A O 1
ATOM 4086 N N . GLY A 1 510 ? -10.190 12.686 30.250 1.00 88.62 510 GLY A N 1
ATOM 4087 C CA . GLY A 1 510 ? -9.916 13.650 29.181 1.00 88.62 510 GLY A CA 1
ATOM 4088 C C . GLY A 1 510 ? -9.980 13.090 27.756 1.00 88.62 510 GLY A C 1
ATOM 4089 O O . GLY A 1 510 ? -10.078 13.888 26.827 1.00 88.62 510 GLY A O 1
ATOM 4090 N N . SER A 1 511 ? -10.038 11.767 27.554 1.00 90.00 511 SER A N 1
ATOM 4091 C CA . SER A 1 511 ? -10.118 11.169 26.205 1.00 90.00 511 SER A CA 1
ATOM 4092 C C . SER A 1 511 ? -11.366 11.611 25.435 1.00 90.00 511 SER A C 1
ATOM 4094 O O . SER A 1 511 ? -11.278 11.896 24.246 1.00 90.00 511 SER A O 1
ATOM 4096 N N . LYS A 1 512 ? -12.513 11.774 26.115 1.00 88.75 512 LYS A N 1
ATOM 4097 C CA . LYS A 1 512 ? -13.754 12.309 25.518 1.00 88.75 512 LYS A CA 1
ATOM 4098 C C . LYS A 1 512 ? -13.608 13.758 25.043 1.00 88.75 512 LYS A C 1
ATOM 4100 O O . LYS A 1 512 ? -14.064 14.111 23.957 1.00 88.75 512 LYS A O 1
ATOM 4105 N N . LYS A 1 513 ? -12.934 14.597 25.836 1.00 89.88 513 LYS A N 1
ATOM 4106 C CA . LYS A 1 513 ? -12.628 15.985 25.464 1.00 89.88 513 LYS A CA 1
ATOM 4107 C C . LYS A 1 513 ? -11.695 16.028 24.255 1.00 89.88 513 LYS A C 1
ATOM 4109 O O . LYS A 1 513 ? -11.949 16.775 23.315 1.00 89.88 513 LYS A O 1
ATOM 4114 N N . GLU A 1 514 ? -10.628 15.235 24.282 1.00 90.81 514 GLU A N 1
ATOM 4115 C CA . GLU A 1 514 ? -9.661 15.138 23.187 1.00 90.81 514 GLU A CA 1
ATOM 4116 C C . GLU A 1 514 ? -10.310 14.622 21.896 1.00 90.81 514 GLU A C 1
ATOM 4118 O O . GLU A 1 514 ? -10.113 15.219 20.839 1.00 90.81 514 GLU A O 1
ATOM 4123 N N . LEU A 1 515 ? -11.165 13.598 21.984 1.00 89.50 515 LEU A N 1
ATOM 4124 C CA . LEU A 1 515 ? -11.982 13.092 20.879 1.00 89.50 515 LEU A CA 1
ATOM 4125 C C . LEU A 1 515 ? -12.781 14.217 20.205 1.00 89.50 515 LEU A C 1
ATOM 4127 O O . LEU A 1 515 ? -12.653 14.436 19.002 1.00 89.50 515 LEU A O 1
ATOM 4131 N N . ALA A 1 516 ? -13.559 14.973 20.979 1.00 88.75 516 ALA A N 1
ATOM 4132 C CA . ALA A 1 516 ? -14.393 16.053 20.453 1.00 88.75 516 ALA A CA 1
ATOM 4133 C C . ALA A 1 516 ? -13.577 17.221 19.856 1.00 88.75 516 ALA A C 1
ATOM 4135 O O . ALA A 1 516 ? -13.994 17.839 18.871 1.00 88.75 516 ALA A O 1
ATOM 4136 N N . LEU A 1 517 ? -12.398 17.520 20.417 1.00 91.50 517 LEU A N 1
ATOM 4137 C CA . LEU A 1 517 ? -11.465 18.497 19.843 1.00 91.50 517 LEU A CA 1
ATOM 4138 C C . LEU A 1 517 ? -10.904 18.019 18.499 1.00 91.50 517 LEU A C 1
ATOM 4140 O O . LEU A 1 517 ? -10.862 18.797 17.542 1.00 91.50 517 LEU A O 1
ATOM 4144 N N . CYS A 1 518 ? -10.487 16.755 18.428 1.00 91.50 518 CYS A N 1
ATOM 4145 C CA . CYS A 1 518 ? -9.936 16.142 17.226 1.00 91.50 518 CYS A CA 1
ATOM 4146 C C . CYS A 1 518 ? -10.973 16.087 16.101 1.00 91.50 518 CYS A C 1
ATOM 4148 O O . CYS A 1 518 ? -10.702 16.578 15.009 1.00 91.50 518 CYS A O 1
ATOM 4150 N N . LEU A 1 519 ? -12.186 15.612 16.387 1.00 89.12 519 LEU A N 1
ATOM 4151 C CA . LEU A 1 519 ? -13.302 15.588 15.437 1.00 89.12 519 LEU A CA 1
ATOM 4152 C C . LEU A 1 519 ? -13.638 16.981 14.899 1.00 89.12 519 LEU A C 1
ATOM 4154 O O . LEU A 1 519 ? -13.716 17.190 13.690 1.00 89.12 519 LEU A O 1
ATOM 4158 N N . GLY A 1 520 ? -13.739 17.976 15.782 1.00 91.44 520 GLY A N 1
ATOM 4159 C CA . GLY A 1 520 ? -13.974 19.350 15.359 1.00 91.44 520 GLY A CA 1
ATOM 4160 C C . GLY A 1 520 ? -12.855 19.896 14.463 1.00 91.44 520 GLY A C 1
ATOM 4161 O O . GLY A 1 520 ? -13.112 20.624 13.503 1.00 91.44 520 GLY A O 1
ATOM 4162 N N . ASN A 1 521 ? -11.597 19.584 14.769 1.00 93.88 521 ASN A N 1
ATOM 4163 C CA . ASN A 1 521 ? -10.471 20.015 13.945 1.00 93.88 521 ASN A CA 1
ATOM 4164 C C . ASN A 1 521 ? -10.427 19.292 12.595 1.00 93.88 521 ASN A C 1
ATOM 4166 O O . ASN A 1 521 ? -10.181 19.958 11.590 1.00 93.88 521 ASN A O 1
ATOM 4170 N N . ALA A 1 522 ? -10.730 17.993 12.550 1.00 90.12 522 ALA A N 1
ATOM 4171 C CA . ALA A 1 522 ? -10.901 17.248 11.306 1.00 90.12 522 ALA A CA 1
ATOM 4172 C C . ALA A 1 522 ? -11.997 17.887 10.433 1.00 90.12 522 ALA A C 1
ATOM 4174 O O . ALA A 1 522 ? -11.715 18.237 9.286 1.00 90.12 522 ALA A O 1
ATOM 4175 N N . ALA A 1 523 ? -13.156 18.209 11.026 1.00 90.31 523 ALA A N 1
ATOM 4176 C CA . ALA A 1 523 ? -14.256 18.901 10.350 1.00 90.31 523 ALA A CA 1
ATOM 4177 C C . ALA A 1 523 ? -13.821 20.234 9.730 1.00 90.31 523 ALA A C 1
ATOM 4179 O O . ALA A 1 523 ? -14.162 20.539 8.590 1.00 90.31 523 ALA A O 1
ATOM 4180 N N . GLU A 1 524 ? -13.023 21.030 10.447 1.00 94.44 524 GLU A N 1
ATOM 4181 C CA . GLU A 1 524 ? -12.485 22.285 9.910 1.00 94.44 524 GLU A CA 1
ATOM 4182 C C . GLU A 1 524 ? -11.587 22.055 8.690 1.00 94.44 524 GLU A C 1
ATOM 4184 O O . GLU A 1 524 ? -11.677 22.786 7.704 1.00 94.44 524 GLU A O 1
ATOM 4189 N N . MET A 1 525 ? -10.723 21.038 8.744 1.00 92.94 525 MET A N 1
ATOM 4190 C CA . MET A 1 525 ? -9.839 20.715 7.627 1.00 92.94 525 MET A CA 1
ATOM 4191 C C . MET A 1 525 ? -10.621 20.169 6.427 1.00 92.94 525 MET A C 1
ATOM 4193 O O . MET A 1 525 ? -10.259 20.457 5.285 1.00 92.94 525 MET A O 1
ATOM 4197 N N . SER A 1 526 ? -11.692 19.409 6.674 1.00 86.25 526 SER A N 1
ATOM 4198 C CA . SER A 1 526 ? -12.627 18.933 5.653 1.00 86.25 526 SER A CA 1
ATOM 4199 C C . SER A 1 526 ? -13.389 20.087 5.000 1.00 86.25 526 SER A C 1
ATOM 4201 O O . SER A 1 526 ? -13.478 20.118 3.775 1.00 86.25 526 SER A O 1
ATOM 4203 N N . LEU A 1 527 ? -13.855 21.078 5.771 1.00 88.50 527 LEU A N 1
ATOM 4204 C CA . LEU A 1 527 ? -14.474 22.299 5.232 1.00 88.50 527 LEU A CA 1
ATOM 4205 C C . LEU A 1 527 ? -13.511 23.081 4.340 1.00 88.50 527 LEU A C 1
ATOM 4207 O O . LEU A 1 527 ? -13.903 23.518 3.263 1.00 88.50 527 LEU A O 1
ATOM 4211 N N . GLY A 1 528 ? -12.252 23.231 4.761 1.00 86.25 528 GLY A N 1
ATOM 4212 C CA . GLY A 1 528 ? -11.228 23.903 3.956 1.00 86.25 528 GLY A CA 1
ATOM 4213 C C . GLY A 1 528 ? -10.894 23.181 2.643 1.00 86.25 528 GLY A C 1
ATOM 4214 O O . GLY A 1 528 ? -10.340 23.796 1.740 1.00 86.25 528 GLY A O 1
ATOM 4215 N N . GLN A 1 529 ? -11.237 21.896 2.534 1.00 81.00 529 GLN A N 1
ATOM 4216 C CA . GLN A 1 529 ? -11.112 21.076 1.323 1.00 81.00 529 GLN A CA 1
ATOM 4217 C C . GLN A 1 529 ? -12.456 20.881 0.599 1.00 81.00 529 GLN A C 1
ATOM 4219 O O . GLN A 1 529 ? -12.541 20.059 -0.309 1.00 81.00 529 GLN A O 1
ATOM 4224 N N . GLU A 1 530 ? -13.516 21.578 1.024 1.00 84.44 530 GLU A N 1
ATOM 4225 C CA . GLU A 1 530 ? -14.876 21.454 0.480 1.00 84.44 530 GLU A CA 1
ATOM 4226 C C . GLU A 1 530 ? -15.455 20.029 0.560 1.00 84.44 530 GLU A C 1
ATOM 4228 O O . GLU A 1 530 ? -16.322 19.620 -0.214 1.00 84.44 530 GLU A O 1
ATOM 4233 N N . TYR A 1 531 ? -15.005 19.228 1.521 1.00 80.69 531 TYR A N 1
ATOM 4234 C CA . TYR A 1 531 ? -15.568 17.911 1.802 1.00 80.69 531 TYR A CA 1
ATOM 4235 C C . TYR A 1 531 ? -16.745 18.030 2.774 1.00 80.69 531 TYR A C 1
ATOM 4237 O O . TYR A 1 531 ? -16.671 17.583 3.917 1.00 80.69 531 TYR A O 1
ATOM 4245 N N . PHE A 1 532 ? -17.831 18.658 2.320 1.00 84.44 532 PHE A N 1
ATOM 4246 C CA . PHE A 1 532 ? -18.946 19.060 3.184 1.00 84.44 532 PHE A CA 1
ATOM 4247 C C . PHE A 1 532 ? -19.664 17.888 3.869 1.00 84.44 532 PHE A C 1
ATOM 4249 O O . PHE A 1 532 ? -19.899 17.961 5.071 1.00 84.44 532 PHE A O 1
ATOM 4256 N N . ASP A 1 533 ? -19.920 16.777 3.167 1.00 77.44 533 ASP A N 1
ATOM 4257 C CA . ASP A 1 533 ? -20.502 15.568 3.783 1.00 77.44 533 ASP A CA 1
ATOM 4258 C C . ASP A 1 533 ? -19.631 15.049 4.944 1.00 77.44 533 ASP A C 1
ATOM 4260 O O . ASP A 1 533 ? -20.137 14.675 6.000 1.00 77.44 533 ASP A O 1
ATOM 4264 N N . ARG A 1 534 ? -18.301 15.095 4.774 1.00 79.50 534 ARG A N 1
ATOM 4265 C CA . ARG A 1 534 ? -17.335 14.641 5.787 1.00 79.50 534 ARG A CA 1
ATOM 4266 C C . ARG A 1 534 ? -17.299 15.571 6.983 1.00 79.50 534 ARG A C 1
ATOM 4268 O O . ARG A 1 534 ? -17.412 15.122 8.116 1.00 79.50 534 ARG A O 1
ATOM 4275 N N . ALA A 1 535 ? -17.204 16.871 6.718 1.00 84.25 535 ALA A N 1
ATOM 4276 C CA . ALA A 1 535 ? -17.216 17.887 7.758 1.00 84.25 535 ALA A CA 1
ATOM 4277 C C . ALA A 1 535 ? -18.491 17.827 8.607 1.00 84.25 535 ALA A C 1
ATOM 4279 O O . ALA A 1 535 ? -18.450 18.100 9.807 1.00 84.25 535 ALA A O 1
ATOM 4280 N N . PHE A 1 536 ? -19.619 17.470 7.989 1.00 82.31 536 PHE A N 1
ATOM 4281 C CA . PHE A 1 536 ? -20.883 17.320 8.689 1.00 82.31 536 PHE A CA 1
ATOM 4282 C C . PHE A 1 536 ? -20.873 16.112 9.635 1.00 82.31 536 PHE A C 1
ATOM 4284 O O . PHE A 1 536 ? -21.218 16.265 10.808 1.00 82.31 536 PHE A O 1
ATOM 4291 N N . ALA A 1 537 ? -20.402 14.955 9.159 1.00 76.88 537 ALA A N 1
ATOM 4292 C CA . ALA A 1 537 ? -20.248 13.746 9.968 1.00 76.88 537 ALA A CA 1
ATOM 4293 C C . ALA A 1 537 ? -19.252 13.944 11.132 1.00 76.88 537 ALA A C 1
ATOM 4295 O O . ALA A 1 537 ? -19.550 13.623 12.283 1.00 76.88 537 ALA A O 1
ATOM 4296 N N . GLU A 1 538 ? -18.097 14.555 10.851 1.00 79.94 538 GLU A N 1
ATOM 4297 C CA . GLU A 1 538 ? -17.049 14.858 11.833 1.00 79.94 538 GLU A CA 1
ATOM 4298 C C . GLU A 1 538 ? -17.530 15.858 12.901 1.00 79.94 538 GLU A C 1
ATOM 4300 O O . GLU A 1 538 ? -17.244 15.699 14.086 1.00 79.94 538 GLU A O 1
ATOM 4305 N N . GLY A 1 539 ? -18.283 16.891 12.509 1.00 71.44 539 GLY A N 1
ATOM 4306 C CA . GLY A 1 539 ? -18.726 17.951 13.417 1.00 71.44 539 GLY A CA 1
ATOM 4307 C C . GLY A 1 539 ? -19.806 17.528 14.419 1.00 71.44 539 GLY A C 1
ATOM 4308 O O . GLY A 1 539 ? -19.892 18.130 15.491 1.00 71.44 539 GLY A O 1
ATOM 4309 N N . GLY A 1 540 ? -20.617 16.515 14.086 1.00 62.84 540 GLY A N 1
ATOM 4310 C CA . GLY A 1 540 ? -21.779 16.076 14.872 1.00 62.84 540 GLY A CA 1
ATOM 4311 C C . GLY A 1 540 ? -21.459 15.351 16.183 1.00 62.84 540 GLY A C 1
ATOM 4312 O O . GLY A 1 540 ? -22.303 15.308 17.080 1.00 62.84 540 GLY A O 1
ATOM 4313 N N . SER A 1 541 ? -20.245 14.821 16.325 1.00 62.41 541 SER A N 1
ATOM 4314 C CA . SER A 1 541 ? -19.906 13.859 17.375 1.00 62.41 541 SER A CA 1
ATOM 4315 C C . SER A 1 541 ? -19.233 14.473 18.610 1.00 62.41 541 SER A C 1
ATOM 4317 O O . SER A 1 541 ? -18.321 15.290 18.501 1.00 62.41 541 SER A O 1
ATOM 4319 N N . GLY A 1 542 ? -19.657 14.040 19.808 1.00 58.97 542 GLY A N 1
ATOM 4320 C CA . GLY A 1 542 ? -18.974 14.337 21.080 1.00 58.97 542 GLY A CA 1
ATOM 4321 C C . GLY A 1 542 ? -19.437 15.592 21.837 1.00 58.97 542 GLY A C 1
ATOM 4322 O O . GLY A 1 542 ? -18.610 16.297 22.418 1.00 58.97 542 GLY A O 1
ATOM 4323 N N . LYS A 1 543 ? -20.743 15.895 21.859 1.00 58.66 543 LYS A N 1
ATOM 4324 C CA . LYS A 1 543 ? -21.274 17.114 22.502 1.00 58.66 543 LYS A CA 1
ATOM 4325 C C . LYS A 1 543 ? -21.131 17.119 24.031 1.00 58.66 543 LYS A C 1
ATOM 4327 O O . LYS A 1 543 ? -20.922 18.183 24.610 1.00 58.66 543 LYS A O 1
ATOM 4332 N N . ASP A 1 544 ? -21.162 15.973 24.702 1.00 60.12 544 ASP A N 1
ATOM 4333 C CA . ASP A 1 544 ? -21.562 15.943 26.116 1.00 60.12 544 ASP A CA 1
ATOM 4334 C C . ASP A 1 544 ? -20.488 16.337 27.149 1.00 60.12 544 ASP A C 1
ATOM 4336 O O . ASP A 1 544 ? -20.851 16.729 28.254 1.00 60.12 544 ASP A O 1
ATOM 4340 N N . GLU A 1 545 ? -19.196 16.399 26.799 1.00 64.94 545 GLU A N 1
ATOM 4341 C CA . GLU A 1 545 ? -18.113 16.650 27.783 1.00 64.94 545 GLU A CA 1
ATOM 4342 C C . GLU A 1 545 ? -17.116 17.774 27.435 1.00 64.94 545 GLU A C 1
ATOM 4344 O O . GLU A 1 545 ? -16.088 17.944 28.095 1.00 64.94 545 GLU A O 1
ATOM 4349 N N . VAL A 1 546 ? -17.400 18.585 26.416 1.00 75.00 546 VAL A N 1
ATOM 4350 C CA . VAL A 1 546 ? -16.556 19.739 26.062 1.00 75.00 546 VAL A CA 1
ATOM 4351 C C . VAL A 1 546 ? -17.120 21.063 26.566 1.00 75.00 546 VAL A C 1
ATOM 4353 O O . VAL A 1 546 ? -18.318 21.201 26.804 1.00 75.00 546 VAL A O 1
ATOM 4356 N N . SER A 1 547 ? -16.242 22.059 26.724 1.00 81.44 547 SER A N 1
ATOM 4357 C CA . SER A 1 547 ? -16.650 23.405 27.129 1.00 81.44 547 SER A CA 1
ATOM 4358 C C . SER A 1 547 ? -17.623 24.019 26.121 1.00 81.44 547 SER A C 1
ATOM 4360 O O . SER A 1 547 ? -17.568 23.728 24.923 1.00 81.44 547 SER A O 1
ATOM 4362 N N . GLN A 1 548 ? -18.469 24.932 26.600 1.00 84.25 548 GLN A N 1
ATOM 4363 C CA . GLN A 1 548 ? -19.462 25.637 25.786 1.00 84.25 548 GLN A CA 1
ATOM 4364 C C . GLN A 1 548 ? -18.856 26.244 24.505 1.00 84.25 548 GLN A C 1
ATOM 4366 O O . GLN A 1 548 ? -19.397 26.083 23.416 1.00 84.25 548 GLN A O 1
ATOM 4371 N N . SER A 1 549 ? -17.663 26.835 24.611 1.00 85.50 549 SER A N 1
ATOM 4372 C CA . SER A 1 549 ? -16.943 27.412 23.469 1.00 85.50 549 SER A CA 1
ATOM 4373 C C . SER A 1 549 ? -16.601 26.389 22.372 1.00 85.50 549 SER A C 1
ATOM 4375 O O . SER A 1 549 ? -16.664 26.708 21.183 1.00 85.50 549 SER A O 1
ATOM 4377 N N . VAL A 1 550 ? -16.253 25.151 22.745 1.00 85.06 550 VAL A N 1
ATOM 4378 C CA . VAL A 1 550 ? -15.964 24.078 21.779 1.00 85.06 550 VAL A CA 1
ATOM 4379 C C . VAL A 1 550 ? -17.253 23.596 21.117 1.00 85.06 550 VAL A C 1
ATOM 4381 O O . VAL A 1 550 ? -17.257 23.414 19.899 1.00 85.06 550 VAL A O 1
ATOM 4384 N N . ARG A 1 551 ? -18.348 23.459 21.881 1.00 84.00 551 ARG A N 1
ATOM 4385 C CA . ARG A 1 551 ? -19.671 23.089 21.343 1.00 84.00 551 ARG A CA 1
ATOM 4386 C C . ARG A 1 551 ? -20.119 24.070 20.267 1.00 84.00 551 ARG A C 1
ATOM 4388 O O . ARG A 1 551 ? -20.346 23.667 19.132 1.00 84.00 551 ARG A O 1
ATOM 4395 N N . GLU A 1 552 ? -20.108 25.361 20.586 1.00 86.56 552 GLU A N 1
ATOM 4396 C CA . GLU A 1 552 ? -20.490 26.424 19.650 1.00 86.56 552 GLU A CA 1
ATOM 4397 C C . GLU A 1 552 ? -19.601 26.444 18.399 1.00 86.56 552 GLU A C 1
ATOM 4399 O O . GLU A 1 552 ? -20.060 26.727 17.292 1.00 86.56 552 GLU A O 1
ATOM 4404 N N . LYS A 1 553 ? -18.303 26.139 18.543 1.00 88.81 553 LYS A N 1
ATOM 4405 C CA . LYS A 1 553 ? -17.390 26.049 17.396 1.00 88.81 553 LYS A CA 1
ATOM 4406 C C . LYS A 1 553 ? -17.734 24.868 16.487 1.00 88.81 553 LYS A C 1
ATOM 4408 O O . LYS A 1 553 ? -17.714 25.034 15.269 1.00 88.81 553 LYS A O 1
ATOM 4413 N N . ASN A 1 554 ? -18.044 23.705 17.056 1.00 87.81 554 ASN A N 1
ATOM 4414 C CA . ASN A 1 554 ? -18.442 22.525 16.291 1.00 87.81 554 ASN A CA 1
ATOM 4415 C C . ASN A 1 554 ? -19.811 22.721 15.623 1.00 87.81 554 ASN A C 1
ATOM 4417 O O . ASN A 1 554 ? -19.952 22.403 14.447 1.00 87.81 554 ASN A O 1
ATOM 4421 N N . GLU A 1 555 ? -20.767 23.368 16.290 1.00 88.38 555 GLU A N 1
ATOM 4422 C CA . GLU A 1 555 ? -22.057 23.740 15.689 1.00 88.38 555 GLU A CA 1
ATOM 4423 C C . GLU A 1 555 ? -21.897 24.675 14.485 1.00 88.38 555 GLU A C 1
ATOM 4425 O O . GLU A 1 555 ? -22.500 24.447 13.436 1.00 88.38 555 GLU A O 1
ATOM 4430 N N . ARG A 1 556 ? -21.015 25.681 14.567 1.00 90.31 556 ARG A N 1
ATOM 4431 C CA . ARG A 1 556 ? -20.707 26.536 13.405 1.00 90.31 556 ARG A CA 1
ATOM 4432 C C . ARG A 1 556 ? -20.128 25.744 12.230 1.00 90.31 556 ARG A C 1
ATOM 4434 O O . ARG A 1 556 ? -20.444 26.047 11.082 1.00 90.31 556 ARG A O 1
ATOM 4441 N N . ARG A 1 557 ? -19.283 24.742 12.495 1.00 92.94 557 ARG A N 1
ATOM 4442 C CA . ARG A 1 557 ? -18.709 23.866 11.455 1.00 92.94 557 ARG A CA 1
ATOM 4443 C C . ARG A 1 557 ? -19.785 22.999 10.804 1.00 92.94 557 ARG A C 1
ATOM 4445 O O . ARG A 1 557 ? -19.819 22.916 9.582 1.00 92.94 557 ARG A O 1
ATOM 4452 N N . ILE A 1 558 ? -20.693 22.437 11.604 1.00 88.81 558 ILE A N 1
ATOM 4453 C CA . ILE A 1 558 ? -21.868 21.701 11.120 1.00 88.81 558 ILE A CA 1
ATOM 4454 C C . ILE A 1 558 ? -22.714 22.576 10.190 1.00 88.81 558 ILE A C 1
ATOM 4456 O O . ILE A 1 558 ? -23.052 22.143 9.093 1.00 88.81 558 ILE A O 1
ATOM 4460 N N . ASN A 1 559 ? -23.035 23.807 10.595 1.00 90.06 559 ASN A N 1
ATOM 4461 C CA . ASN A 1 559 ? -23.881 24.694 9.790 1.00 90.06 559 ASN A CA 1
ATOM 4462 C C . ASN A 1 559 ? -23.222 25.042 8.447 1.00 90.06 559 ASN A C 1
ATOM 4464 O O . ASN A 1 559 ? -23.855 24.893 7.407 1.00 90.06 559 ASN A O 1
ATOM 4468 N N . ARG A 1 560 ? -21.922 25.366 8.450 1.00 93.12 560 ARG A N 1
ATOM 4469 C CA . ARG A 1 560 ? -21.139 25.570 7.216 1.00 93.12 560 ARG A CA 1
ATOM 4470 C C . ARG A 1 560 ? -21.130 24.333 6.316 1.00 93.12 560 ARG A C 1
ATOM 4472 O O . ARG A 1 560 ? -21.180 24.453 5.097 1.00 93.12 560 ARG A O 1
ATOM 4479 N N . ALA A 1 561 ? -21.049 23.140 6.906 1.00 89.50 561 ALA A N 1
ATOM 4480 C CA . ALA A 1 561 ? -21.099 21.893 6.155 1.00 89.50 561 ALA A CA 1
ATOM 4481 C C . ALA A 1 561 ? -22.478 21.690 5.505 1.00 89.50 561 ALA A C 1
ATOM 4483 O O . ALA A 1 561 ? -22.546 21.389 4.317 1.00 89.50 561 ALA A O 1
ATOM 4484 N N . LYS A 1 562 ? -23.573 21.936 6.239 1.00 88.81 562 LYS A N 1
ATOM 4485 C CA . LYS A 1 562 ? -24.946 21.884 5.706 1.00 88.81 562 LYS A CA 1
ATOM 4486 C C . LYS A 1 562 ? -25.149 22.861 4.545 1.00 88.81 562 LYS A C 1
ATOM 4488 O O . LYS A 1 562 ? -25.687 22.466 3.515 1.00 88.81 562 LYS A O 1
ATOM 4493 N N . GLU A 1 563 ? -24.677 24.099 4.686 1.00 90.06 563 GLU A N 1
ATOM 4494 C CA . GLU A 1 563 ? -24.716 25.114 3.623 1.00 90.06 563 GLU A CA 1
ATOM 4495 C C . GLU A 1 563 ? -23.965 24.644 2.367 1.00 90.06 563 GLU A C 1
ATOM 4497 O O . GLU A 1 563 ? -24.494 24.726 1.259 1.00 90.06 563 GLU A O 1
ATOM 4502 N N . GLY A 1 564 ? -22.766 24.073 2.529 1.00 87.50 564 GLY A N 1
ATOM 4503 C CA . GLY A 1 564 ? -21.989 23.530 1.411 1.00 87.50 564 GLY A CA 1
ATOM 4504 C C . GLY A 1 564 ? -22.631 22.310 0.735 1.00 87.50 564 GLY A C 1
ATOM 4505 O O . GLY A 1 564 ? -22.556 22.174 -0.487 1.00 87.50 564 GLY A O 1
ATOM 4506 N N . ILE A 1 565 ? -23.302 21.437 1.498 1.00 84.31 565 ILE A N 1
ATOM 4507 C CA . ILE A 1 565 ? -24.086 20.317 0.948 1.00 84.31 565 ILE A CA 1
ATOM 4508 C C . ILE A 1 565 ? -25.271 20.847 0.132 1.00 84.31 565 ILE A C 1
ATOM 4510 O O . ILE A 1 565 ? -25.499 20.375 -0.983 1.00 84.31 565 ILE A O 1
ATOM 4514 N N . ALA A 1 566 ? -26.008 21.831 0.658 1.00 85.56 566 ALA A N 1
ATOM 4515 C CA . ALA A 1 566 ? -27.144 22.438 -0.033 1.00 85.56 566 ALA A CA 1
ATOM 4516 C C . ALA A 1 566 ? -26.714 23.091 -1.357 1.00 85.56 566 ALA A C 1
ATOM 4518 O O . ALA A 1 566 ? -27.273 22.768 -2.403 1.00 85.56 566 ALA A O 1
ATOM 4519 N N . GLY A 1 567 ? -25.642 23.892 -1.342 1.00 85.00 567 GLY A N 1
ATOM 4520 C CA . GLY A 1 567 ? -25.118 24.530 -2.554 1.00 85.00 567 GLY A CA 1
ATOM 4521 C C . GLY A 1 567 ? -24.665 23.537 -3.636 1.00 85.00 567 GLY A C 1
ATOM 4522 O O . GLY A 1 567 ? -24.802 23.812 -4.829 1.00 85.00 567 GLY A O 1
ATOM 4523 N N . ARG A 1 568 ? -24.177 22.345 -3.255 1.00 79.50 568 ARG A N 1
ATOM 4524 C CA . ARG A 1 568 ? -23.859 21.273 -4.218 1.00 79.50 568 ARG A CA 1
ATOM 4525 C C . ARG A 1 568 ? -25.097 20.651 -4.859 1.00 79.50 568 ARG A C 1
ATOM 4527 O O . ARG A 1 568 ? -25.059 20.364 -6.047 1.00 79.50 568 ARG A O 1
ATOM 4534 N N . ARG A 1 569 ? -26.175 20.452 -4.096 1.00 78.19 569 ARG A N 1
ATOM 4535 C CA . ARG A 1 569 ? -27.441 19.901 -4.616 1.00 78.19 569 ARG A CA 1
ATOM 4536 C C . ARG A 1 569 ? -28.124 20.846 -5.608 1.00 78.19 569 ARG A C 1
ATOM 4538 O O .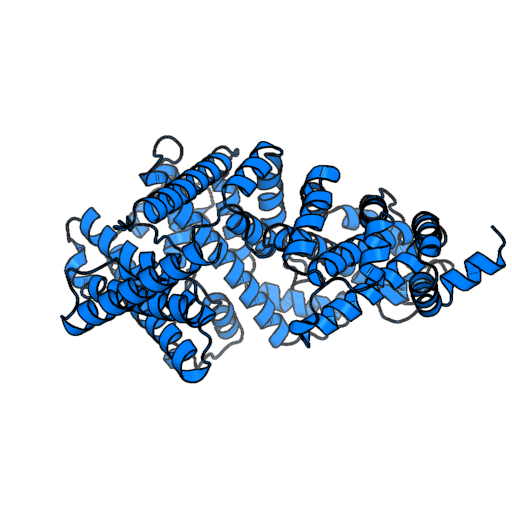 ARG A 1 569 ? -28.831 20.379 -6.484 1.00 78.19 569 ARG A O 1
ATOM 4545 N N . GLU A 1 570 ? -27.922 22.153 -5.466 1.00 69.56 570 GLU A N 1
ATOM 4546 C CA . GLU A 1 570 ? -28.489 23.165 -6.372 1.00 69.56 570 GLU A CA 1
ATOM 4547 C C . GLU A 1 570 ? -27.684 23.346 -7.669 1.00 69.56 570 GLU A C 1
ATOM 4549 O O . GLU A 1 570 ? -28.191 23.915 -8.634 1.00 69.56 570 GLU A O 1
ATOM 4554 N N . SER A 1 571 ? -26.430 22.886 -7.696 1.00 58.47 571 SER A N 1
ATOM 4555 C CA . SER A 1 571 ? -25.517 23.022 -8.840 1.00 58.47 571 SER A CA 1
ATOM 4556 C C . SER A 1 571 ? -25.360 21.741 -9.671 1.00 58.47 571 SER A C 1
ATOM 4558 O O . SER A 1 571 ? -24.759 21.794 -10.746 1.00 58.47 571 SER A O 1
ATOM 4560 N N . SER A 1 572 ? -25.899 20.616 -9.189 1.00 50.72 572 SER A N 1
ATOM 4561 C CA . SER A 1 572 ? -25.998 19.322 -9.880 1.00 50.72 572 SER A CA 1
ATOM 4562 C C . SER A 1 572 ? -27.369 19.137 -10.513 1.00 50.72 572 SER A C 1
ATOM 4564 O O . SER A 1 572 ? -27.420 18.715 -11.688 1.00 50.72 572 SER A O 1
#

Foldseek 3Di:
DDPVVLCVCLPCVVVLLVVCLVVLVCLLVLLVQCPPLVRVLSSLQSLLVVLVVLLVVCVVPVVQAADDSSLVSNVVSCLLVSLLVLLPDPDLAPSSVSSNLSSLSSLLSSLSRHDLVVNVVSLCCCVVVRVLLVVLLCLLLDPVQVVCLVVQLVQCPDPVRQCSVCVQPVDGNDHSQLRSLQSVVVSLVSSQSSLVSNLCSCCRPVHDQLLVLLVSCVVPVCSLVSLLSQLLDAQALQGLLRLSNLSSLVSLCSNLDDPLLDFQLDDQDFPDP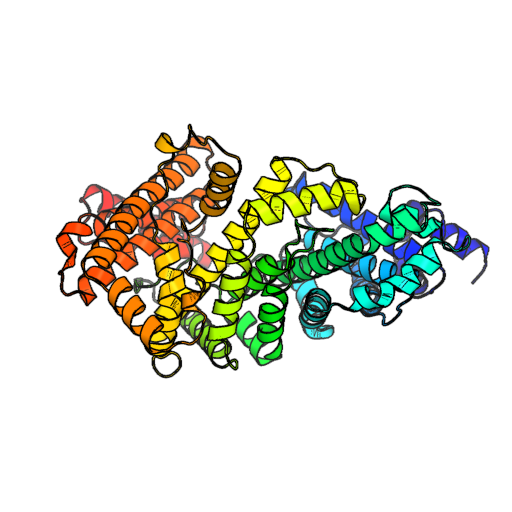VLNVVNVVSVVSSLSSVLSQLPDPPSLVSLVSSVVRLLVCALVNSLNSLCCSVVRNVDVDHDDLVSSLSSLLSSLSSLQSSVSSLSSNVSSCVVPVVRAPPVSNLSCLLSVLQLQDDDPDPVNLVPVPDSRSVSLVSSQVNPDTGGGDNRPPVCVVPPVVVVVVVSCVCPDPVNVLSSLLSLLVQLVVLLVVLVCCCPPVVCLPSSLVSLSNSLSSLSVSVSVCVVVVNPCVVSNPCSLVSNLVSLLSSLVSCVVVLVLSSSLSSLRDRQPPYDPVSVVSSVVSNVSSVVSVVVVVVVD

Mean predicted aligned error: 9.2 Å

pLDDT: mean 80.92, std 12.48, range [31.41, 96.06]

Organism: Coprinellus micaceus (NCBI:txid71717)

Sequence (572 aa):
MAPHDLVFWASQPTAVFSTILVQPQQCERLMNYLVDPKIALTQCVALKDRFQERSEAVSKNPSSVGHKKFEKIALSSGIVKTLFQLAKSDRIDMEGVFTSYFAAEGLWNLIIIGTPEERRQLVKVYVEEHDVIHWCLELASTVFFVCLRTDWVRQLGDPSTTWQSMYCFGTVGAPTSKASKYAPRYYSLYQENAAWANIELMGRYPLPEQQYYNDLIKHDPSLLDLLFKCSLVKREAWYAQLEVDVRSLETVVFMLNLPVEMVPGLKLEVDDRAVQERLEQRWGALMDGVGLLTALPNWRRKITDGWKHIIEESPTVVNEMLKKAQKSHYAVEPYSIKEFMATMRLRGNFRIVVFRLMTTIAYAAETHPQSISDVDLLNFLPISHAGCQPVRTLAGMQDARSLDESAERVERTSVAYHQAGKMDSTMMSGKEDHALTKLKRLLSDAELRKTVGLSVLRLSERREIGNEAFRRDKQLHDARVEYWSAAQLGAALVEFDQVSNGKYTNLISGSKKELALCLGNAAEMSLGQEYFDRAFAEGGSGKDEVSQSVREKNERRINRAKEGIAGRRESS

Solvent-accessible surface area (backbone atoms only — not comparable to full-atom values): 29748 Å² total; per-residue (Å²): 132,62,73,70,59,58,51,51,56,70,73,36,52,70,58,48,54,54,44,28,69,76,41,58,76,53,41,52,56,51,54,57,41,52,71,33,87,91,46,14,41,60,50,27,46,49,50,21,52,54,28,43,56,47,34,54,48,23,73,76,36,66,88,62,48,34,68,49,74,58,53,51,47,38,56,77,59,45,45,63,63,53,32,48,54,40,38,68,48,86,47,82,50,67,64,44,44,51,26,14,48,31,18,46,52,25,56,42,27,55,45,69,27,25,34,53,67,55,32,51,58,48,46,47,53,38,53,75,73,58,50,44,56,60,51,27,37,51,55,36,51,52,67,71,63,71,76,43,46,64,59,52,30,52,40,40,63,33,83,94,40,14,62,58,30,29,82,79,69,77,39,66,64,50,53,37,76,56,50,57,37,28,50,67,29,60,50,49,53,50,23,29,51,25,22,50,42,45,32,53,67,64,64,33,54,79,65,70,58,42,55,58,40,38,51,51,40,70,74,41,64,60,52,61,57,39,29,49,51,16,27,60,54,76,70,41,44,49,42,49,69,60,47,33,23,38,36,24,42,44,35,55,43,62,50,54,47,73,56,91,66,60,44,67,81,50,89,82,76,54,94,50,62,72,60,39,52,52,52,52,51,53,47,52,33,36,49,52,32,50,51,58,52,58,66,39,87,62,42,69,54,51,55,52,52,35,53,48,54,60,65,71,59,40,68,69,57,48,52,52,20,38,53,38,10,36,76,64,18,63,41,85,67,73,78,45,74,65,58,54,42,50,40,25,27,48,57,16,48,35,53,34,40,52,50,53,48,49,53,53,50,58,53,40,25,76,78,41,54,90,72,39,49,72,70,60,58,56,72,43,44,69,58,53,55,13,42,45,36,84,70,76,47,74,82,73,46,79,66,56,88,44,71,63,55,47,35,54,44,37,24,29,63,32,98,48,80,45,32,69,45,86,74,60,76,71,74,76,63,78,52,64,74,62,44,53,58,48,51,54,52,61,70,26,69,68,46,46,53,51,36,51,45,47,48,50,54,47,32,55,52,31,40,50,50,16,48,47,34,39,72,76,68,62,36,41,68,63,16,22,54,28,10,43,54,20,20,33,52,17,34,44,52,52,50,51,24,60,79,50,72,49,75,49,41,84,65,49,65,60,32,61,39,51,19,28,50,19,23,33,50,20,15,52,27,25,48,78,68,68,35,18,72,41,8,31,49,31,22,64,52,57,71,90,72,49,56,72,72,56,48,57,52,21,52,52,45,27,51,55,13,52,52,50,45,51,56,50,67,76,73,109

Secondary structure (DSSP, 8-state):
--HHHHHHHHH-HHHHHHHHHH-TTHHHHHHHHHT-TTTHHHHHHHHHHHHHHHHHHHHH-GGG-S--HHHHHHHHTTHHHHHHHHHT----SHHHHHHHHHHHHHHHHHHHTS-HHHHHHHHHHHHHTT-HHHHHHHHHH--HHHHTHHHHHHHHTSTTTTTHHHHHHSSTT--HHHHHHHHHHHHHHHHHHHHHHHHHHHSPSSPPPHHHHHHHHHH-THHHHHHHHHTTPPPBTTBTT--HHHHHHHHHHHHT---TT--TT-----S-HHHHHHHHHHHHHHHHHHHHHHTSTTHHHHHHHHHHHHHHS-HHHHHHHHHHHHHHH--SSPP-HHHHHHHHHHHHHHHHHHHHHHHHHHHHHHH-TTTS-HHHHHTTHHHHHHHTPPPPPHHHHTT--SHHHHHHHHHHHSSS--------GGGGS--HHHHHHHHHHHTSHHHHHHHHHHHHHHHHHHHHHHHHHHHHH--HHHHHHHHHHHHHHHHHHHHHHHHTTTTTTTTSTTHHHHHHHHHHHHHHHHHHTT-HHHHHHHHTS--TTS-HHHHHHHHHHHHHHHHHHHHHHHH-

Radius of gyration: 26.24 Å; Cα contacts (8 Å, |Δi|>4): 728; chains: 1; bounding box: 63×52×83 Å

Nearest PDB structures (foldseek):
  9b3f-assembly1_A  TM=1.636E-01  e=4.049E-01  Saccharomyces cerevisiae
  4ct7-assembly1_B  TM=2.585E-01  e=1.633E+00  Homo sapiens
  8f0x-assembly1_A  TM=1.703E-01  e=1.000E+00  Saccharomyces cerevisiae S288C
  6e9z-assembly1_B  TM=2.902E-01  e=4.869E+00  synthetic construct